Protein 4E5V (pdb70)

Secondary structure (DSSP, 8-state):
-PPEEEEEEES--SS-HHHHHHHHHHHHHHTTSEEEEEEEPPPTT---------TT-SEEEE---SSPPPHHHHHHHHHHHHTT-EEEE-GGGGGS-TT-HHHHHHHS----TT-SGGG--EEEEETTEEEEE--S--S-B--S-EEEEEEES-SSSTTTTTS-SEEEEEEE---B------EEEEEEEEE--GGGT--SSEEEEEEEE-STT-EEEE------SSSSS----BHHHHHHHHHHHHHHHHS---PPPPTT---SS---B-TTSS--/-PEEEEEEES--SS-HHHHHHHHHHHHHHTTSEEEEEEEPPPTT---------TT-SEEEE---SSPPPHHHHHHHHHHHHTT-EEEE-GGGGGS-TT-HHHHHHHS----TT--GGG--EEEEETTEEEEE--S--S-EE-S-EEEEEEESSTTSTTTTTS-SEEEEEEE--EE------EEEEEEEEE--GGGT--SSEEEEEEEE-STT-EEEE------SSSSS----BHHHHHHHHHHHHHHHHS---PPPPTT---SS---B-TTS---

Structure (mmCIF, N/CA/C/O backbone):
data_4E5V
#
_entry.id   4E5V
#
_cell.length_a   42.590
_cell.length_b   95.370
_cell.length_c   70.600
_cell.angle_alpha   90.000
_cell.angle_beta   102.140
_cell.angle_gamma   90.000
#
_symmetry.space_group_name_H-M   'P 1 21 1'
#
loop_
_entity.id
_entity.type
_entity.pdbx_description
1 polymer 'Putative thua-like protein'
2 non-polymer 'ZINC ION'
3 non-polymer 1,2-ETHANEDIOL
4 water water
#
loop_
_atom_site.group_PDB
_atom_site.id
_atom_site.type_symbol
_atom_site.label_atom_id
_atom_site.label_alt_id
_atom_site.label_comp_id
_atom_site.label_asym_id
_atom_site.label_entity_id
_atom_site.label_seq_id
_atom_site.pdbx_PDB_ins_code
_atom_site.Cartn_x
_atom_site.Cartn_y
_atom_site.Cartn_z
_atom_site.occupancy
_atom_site.B_iso_or_equiv
_atom_site.auth_seq_id
_atom_site.auth_comp_id
_atom_site.auth_asym_id
_atom_site.auth_atom_id
_atom_site.pdbx_PDB_model_num
ATOM 1 N N . ARG A 1 2 ? 13.330 20.236 89.895 1.00 43.70 25 ARG A N 1
ATOM 2 C CA . ARG A 1 2 ? 12.022 19.595 90.017 1.00 42.35 25 ARG A CA 1
ATOM 3 C C . ARG A 1 2 ? 12.096 18.093 89.697 1.00 43.02 25 ARG A C 1
ATOM 4 O O . ARG A 1 2 ? 12.993 17.652 88.970 1.00 43.60 25 ARG A O 1
ATOM 6 N N . LYS A 1 3 ? 11.146 17.315 90.247 1.00 34.93 26 LYS A N 1
ATOM 7 C CA . LYS A 1 3 ? 11.043 15.872 90.015 1.00 32.02 26 LYS A CA 1
ATOM 8 C C . LYS A 1 3 ? 10.535 15.609 88.589 1.00 29.81 26 LYS A C 1
ATOM 9 O O . LYS A 1 3 ? 9.686 16.367 88.110 1.00 27.51 26 LYS A O 1
ATOM 11 N N . PRO A 1 4 ? 11.041 14.576 87.872 1.00 23.80 27 PRO A N 1
ATOM 12 C CA . PRO A 1 4 ? 10.512 14.307 86.519 1.00 21.89 27 PRO A CA 1
ATOM 13 C C . PRO A 1 4 ? 9.023 13.961 86.535 1.00 21.51 27 PRO A C 1
ATOM 14 O O . PRO A 1 4 ? 8.513 13.465 87.539 1.00 22.98 27 PRO A O 1
ATOM 18 N N . ILE A 1 5 ? 8.336 14.220 85.424 1.00 13.83 28 ILE A N 1
ATOM 19 C CA . ILE A 1 5 ? 6.908 13.968 85.258 1.00 12.50 28 ILE A CA 1
ATOM 20 C C . ILE A 1 5 ? 6.688 12.471 85.084 1.00 15.26 28 ILE A C 1
ATOM 21 O O . ILE A 1 5 ? 7.221 11.883 84.139 1.00 13.02 28 ILE A O 1
ATOM 26 N N . LYS A 1 6 ? 5.911 11.858 86.003 1.00 12.82 29 LYS A N 1
ATOM 27 C CA . LYS A 1 6 ? 5.616 10.413 85.965 1.00 13.39 29 LYS A CA 1
ATOM 28 C C . LYS A 1 6 ? 4.658 10.142 84.797 1.00 15.17 29 LYS A C 1
ATOM 29 O O . LYS A 1 6 ? 3.543 10.669 84.774 1.00 13.74 29 LYS A O 1
ATOM 33 N N . THR A 1 7 ? 5.128 9.351 83.811 1.00 12.04 30 THR A N 1
ATOM 34 C CA . THR A 1 7 ? 4.426 9.120 82.555 1.00 10.67 30 THR A CA 1
ATOM 35 C C . THR A 1 7 ? 4.179 7.648 82.288 1.00 13.97 30 THR A C 1
ATOM 36 O O . THR A 1 7 ? 5.068 6.819 82.461 1.00 13.00 30 THR A O 1
ATOM 40 N N . LEU A 1 8 ? 2.970 7.351 81.830 1.00 11.71 31 LEU A N 1
ATOM 41 C CA . LEU A 1 8 ? 2.566 6.012 81.456 1.00 11.95 31 LEU A CA 1
ATOM 42 C C . LEU A 1 8 ? 2.395 5.975 79.954 1.00 14.63 31 LEU A C 1
ATOM 43 O O . LEU A 1 8 ? 1.625 6.769 79.389 1.00 13.08 31 LEU A O 1
ATOM 48 N N . LEU A 1 9 ? 3.108 5.072 79.298 1.00 10.28 32 LEU A N 1
ATOM 49 C CA . LEU A 1 9 ? 3.000 4.963 77.851 1.00 10.68 32 LEU A CA 1
ATOM 50 C C . LEU A 1 9 ? 2.343 3.627 77.513 1.00 13.21 32 LEU A C 1
ATOM 51 O O . LEU A 1 9 ? 2.909 2.577 77.803 1.00 12.58 32 LEU A O 1
ATOM 56 N N . ILE A 1 10 ? 1.142 3.686 76.928 1.00 9.86 33 ILE A N 1
ATOM 57 C CA . ILE A 1 10 ? 0.346 2.488 76.602 1.00 9.53 33 ILE A CA 1
ATOM 58 C C . ILE A 1 10 ? 0.609 2.046 75.153 1.00 11.74 33 ILE A C 1
ATOM 59 O O . ILE A 1 10 ? 0.380 2.816 74.208 1.00 11.71 33 ILE A O 1
ATOM 64 N N . THR A 1 11 ? 1.046 0.801 74.980 1.00 9.52 34 THR A N 1
ATOM 65 C CA . THR A 1 11 ? 1.336 0.292 73.643 1.00 9.74 34 THR A CA 1
ATOM 66 C C . THR A 1 11 ? 1.114 -1.234 73.582 1.00 12.32 34 THR A C 1
ATOM 67 O O . THR A 1 11 ? 0.515 -1.807 74.496 1.00 12.02 34 THR A O 1
ATOM 71 N N . GLY A 1 12 ? 1.588 -1.873 72.515 1.00 10.28 35 GLY A N 1
ATOM 72 C CA . GLY A 1 12 ? 1.516 -3.328 72.401 1.00 9.96 35 GLY A CA 1
ATOM 73 C C . GLY A 1 12 ? 0.735 -3.856 71.224 1.00 13.32 35 GLY A C 1
ATOM 74 O O . GLY A 1 12 ? 0.916 -5.008 70.825 1.00 11.66 35 GLY A O 1
ATOM 75 N N . GLN A 1 13 ? -0.171 -3.031 70.701 1.00 10.72 36 GLN A N 1
ATOM 76 C CA . GLN A 1 13 ? -0.934 -3.296 69.489 1.00 11.35 36 GLN A CA 1
ATOM 77 C C . GLN A 1 13 ? -0.951 -2.020 68.689 1.00 13.32 36 GLN A C 1
ATOM 78 O O . GLN A 1 13 ? -1.144 -0.926 69.249 1.00 10.27 36 GLN A O 1
ATOM 84 N N . ASN A 1 14 ? -0.750 -2.158 67.382 1.00 10.24 37 ASN A N 1
ATOM 85 C CA . ASN A 1 14 ? -0.769 -1.015 66.448 1.00 9.92 37 ASN A CA 1
ATOM 86 C C . ASN A 1 14 ? -0.598 -1.510 65.045 1.00 13.28 37 ASN A C 1
ATOM 87 O O . ASN A 1 14 ? 0.181 -2.440 64.826 1.00 13.03 37 ASN A O 1
ATOM 92 N N . ASN A 1 15 ? -1.264 -0.873 64.079 1.00 10.36 38 ASN A N 1
ATOM 93 C CA . ASN A 1 15 ? -1.018 -1.227 62.671 1.00 10.68 38 ASN A CA 1
ATOM 94 C C . ASN A 1 15 ? 0.358 -0.652 62.278 1.00 12.15 38 ASN A C 1
ATOM 95 O O . ASN A 1 15 ? 0.953 -1.107 61.311 1.00 11.81 38 ASN A O 1
ATOM 100 N N . HIS A 1 16 ? 0.856 0.353 63.040 1.00 10.09 39 HIS A N 1
ATOM 101 C CA . HIS A 1 16 ? 2.182 0.957 62.844 1.00 8.84 39 HIS A CA 1
ATOM 102 C C . HIS A 1 16 ? 3.273 0.157 63.589 1.00 13.80 39 HIS A C 1
ATOM 103 O O . HIS A 1 16 ? 2.959 -0.743 64.385 1.00 11.75 39 HIS A O 1
ATOM 110 N N . ASN A 1 17 ? 4.550 0.520 63.347 1.00 10.32 40 ASN A N 1
ATOM 111 C CA . ASN A 1 17 ? 5.701 -0.150 63.954 1.00 10.95 40 ASN A CA 1
ATOM 112 C C . ASN A 1 17 ? 5.892 0.345 65.396 1.00 13.69 40 ASN A C 1
ATOM 113 O O . ASN A 1 17 ? 6.803 1.134 65.679 1.00 12.59 40 ASN A O 1
ATOM 118 N N . TRP A 1 18 ? 4.992 -0.103 66.302 1.00 10.42 41 TRP A N 1
ATOM 119 C CA . TRP A 1 18 ? 5.000 0.355 67.699 1.00 10.04 41 TRP A CA 1
ATOM 120 C C . TRP A 1 18 ? 6.268 -0.129 68.430 1.00 11.91 41 TRP A C 1
ATOM 121 O O . TRP A 1 18 ? 6.683 0.497 69.407 1.00 11.63 41 TRP A O 1
ATOM 132 N N . GLN A 1 19 ? 6.906 -1.214 67.935 1.00 10.62 42 GLN A N 1
ATOM 133 C CA . GLN A 1 19 ? 8.142 -1.728 68.544 1.00 11.64 42 GLN A CA 1
ATOM 134 C C . GLN A 1 19 ? 9.240 -0.651 68.470 1.00 16.72 42 GLN A C 1
ATOM 135 O O . GLN A 1 19 ? 10.066 -0.540 69.378 1.00 16.19 42 GLN A O 1
ATOM 141 N N . VAL A 1 20 ? 9.208 0.166 67.399 1.00 11.32 43 VAL A N 1
ATOM 142 C CA . VAL A 1 20 ? 10.134 1.278 67.211 1.00 10.85 43 VAL A CA 1
ATOM 143 C C . VAL A 1 20 ? 9.580 2.519 67.926 1.00 12.94 43 VAL A C 1
ATOM 144 O O . VAL A 1 20 ? 10.298 3.144 68.692 1.00 11.63 43 VAL A O 1
ATOM 148 N N . SER A 1 21 ? 8.325 2.909 67.639 1.00 10.48 44 SER A N 1
ATOM 149 C CA . SER A 1 21 ? 7.821 4.160 68.202 1.00 10.13 44 SER A CA 1
ATOM 150 C C . SER A 1 21 ? 7.807 4.216 69.737 1.00 12.18 44 SER A C 1
ATOM 151 O O . SER A 1 21 ? 8.200 5.251 70.299 1.00 9.59 44 SER A O 1
ATOM 154 N N . HIS A 1 22 ? 7.416 3.124 70.426 1.00 10.22 45 HIS A N 1
ATOM 155 C CA . HIS A 1 22 ? 7.332 3.211 71.894 1.00 10.91 45 HIS A CA 1
ATOM 156 C C . HIS A 1 22 ? 8.726 3.467 72.518 1.00 12.67 45 HIS A C 1
ATOM 157 O O . HIS A 1 22 ? 8.828 4.285 73.423 1.00 11.42 45 HIS A O 1
ATOM 164 N N A VAL A 1 23 ? 9.782 2.854 71.966 0.50 8.87 46 VAL A N 1
ATOM 165 N N B VAL A 1 23 ? 9.785 2.853 71.987 0.50 11.87 46 VAL A N 1
ATOM 166 C CA A VAL A 1 23 ? 11.167 3.034 72.412 0.50 8.20 46 VAL A CA 1
ATOM 167 C CA B VAL A 1 23 ? 11.125 3.066 72.533 0.50 12.71 46 VAL A CA 1
ATOM 168 C C A VAL A 1 23 ? 11.602 4.491 72.187 0.50 13.47 46 VAL A C 1
ATOM 169 C C B VAL A 1 23 ? 11.648 4.485 72.187 0.50 15.50 46 VAL A C 1
ATOM 170 O O A VAL A 1 23 ? 12.164 5.131 73.090 0.50 11.39 46 VAL A O 1
ATOM 171 O O B VAL A 1 23 ? 12.282 5.115 73.042 0.50 13.60 46 VAL A O 1
ATOM 178 N N . VAL A 1 24 ? 11.333 5.005 70.976 1.00 10.76 47 VAL A N 1
ATOM 179 C CA . VAL A 1 24 ? 11.738 6.344 70.570 1.00 9.96 47 VAL A CA 1
ATOM 180 C C . VAL A 1 24 ? 10.993 7.396 71.415 1.00 12.53 47 VAL A C 1
ATOM 181 O O . VAL A 1 24 ? 11.622 8.351 71.882 1.00 11.47 47 VAL A O 1
ATOM 185 N N . LEU A 1 25 ? 9.680 7.209 71.624 1.00 9.73 48 LEU A N 1
ATOM 186 C CA . LEU A 1 25 ? 8.885 8.152 72.454 1.00 10.09 48 LEU A CA 1
ATOM 187 C C . LEU A 1 25 ? 9.490 8.235 73.862 1.00 14.76 48 LEU A C 1
ATOM 188 O O . LEU A 1 25 ? 9.721 9.342 74.353 1.00 13.19 48 LEU A O 1
ATOM 193 N N . LYS A 1 26 ? 9.826 7.072 74.474 1.00 11.15 49 LYS A N 1
ATOM 194 C CA . LYS A 1 26 ? 10.447 7.064 75.794 1.00 10.92 49 LYS A CA 1
ATOM 195 C C . LYS A 1 26 ? 11.795 7.813 75.758 1.00 13.73 49 LYS A C 1
ATOM 196 O O . LYS A 1 26 ? 12.025 8.666 76.608 1.00 13.61 49 LYS A O 1
ATOM 202 N N . GLN A 1 27 ? 12.636 7.553 74.746 1.00 9.26 50 GLN A N 1
ATOM 203 C CA . GLN A 1 27 ? 13.934 8.225 74.638 1.00 9.46 50 GLN A CA 1
ATOM 204 C C . GLN A 1 27 ? 13.786 9.724 74.467 1.00 12.68 50 GLN A C 1
ATOM 205 O O . GLN A 1 27 ? 14.500 10.470 75.142 1.00 12.05 50 GLN A O 1
ATOM 211 N N . ILE A 1 28 ? 12.855 10.186 73.609 1.00 10.12 51 ILE A N 1
ATOM 212 C CA . ILE A 1 28 ? 12.686 11.633 73.442 1.00 9.58 51 ILE A CA 1
ATOM 213 C C . ILE A 1 28 ? 12.342 12.280 74.783 1.00 11.71 51 ILE A C 1
ATOM 214 O O . ILE A 1 28 ? 12.969 13.270 75.190 1.00 11.62 51 ILE A O 1
ATOM 219 N N . LEU A 1 29 ? 11.330 11.720 75.464 1.00 9.77 52 LEU A N 1
ATOM 220 C CA . LEU A 1 29 ? 10.871 12.275 76.739 1.00 10.95 52 LEU A CA 1
ATOM 221 C C . LEU A 1 29 ? 11.956 12.198 77.820 1.00 13.57 52 LEU A C 1
ATOM 222 O O . LEU A 1 29 ? 12.274 13.211 78.431 1.00 12.75 52 LEU A O 1
ATOM 227 N N . GLU A 1 30 ? 12.546 11.021 78.024 1.00 11.45 53 GLU A N 1
ATOM 228 C CA . GLU A 1 30 ? 13.525 10.828 79.101 1.00 11.99 53 GLU A CA 1
ATOM 229 C C . GLU A 1 30 ? 14.847 11.551 78.869 1.00 16.62 53 GLU A C 1
ATOM 230 O O . GLU A 1 30 ? 15.444 12.026 79.840 1.00 16.50 53 GLU A O 1
ATOM 236 N N . ASN A 1 31 ? 15.312 11.654 77.594 1.00 14.70 54 ASN A N 1
ATOM 237 C CA . ASN A 1 31 ? 16.564 12.358 77.273 1.00 14.52 54 ASN A CA 1
ATOM 238 C C . ASN A 1 31 ? 16.515 13.846 77.635 1.00 18.41 54 ASN A C 1
ATOM 239 O O . ASN A 1 31 ? 17.569 14.454 77.809 1.00 18.28 54 ASN A O 1
ATOM 244 N N . SER A 1 32 ? 15.309 14.433 77.744 1.00 14.89 55 SER A N 1
ATOM 245 C CA . SER A 1 32 ? 15.152 15.837 78.150 1.00 13.93 55 SER A CA 1
ATOM 246 C C . SER A 1 32 ? 15.387 16.015 79.672 1.00 18.42 55 SER A C 1
ATOM 247 O O . SER A 1 32 ? 15.543 17.144 80.130 1.00 17.58 55 SER A O 1
ATOM 250 N N . GLY A 1 33 ? 15.356 14.901 80.427 1.00 16.46 56 GLY A N 1
ATOM 251 C CA . GLY A 1 33 ? 15.466 14.865 81.880 1.00 16.23 56 GLY A CA 1
ATOM 252 C C . GLY A 1 33 ? 14.198 15.324 82.594 1.00 20.03 56 GLY A C 1
ATOM 253 O O . GLY A 1 33 ? 14.177 15.389 83.828 1.00 20.23 56 GLY A O 1
ATOM 254 N N . ARG A 1 34 ? 13.102 15.574 81.835 1.00 14.80 57 ARG A N 1
ATOM 255 C CA . ARG A 1 34 ? 11.861 16.124 82.395 1.00 14.21 57 ARG A CA 1
ATOM 256 C C . ARG A 1 34 ? 10.769 15.079 82.642 1.00 16.78 57 ARG A C 1
ATOM 257 O O . ARG A 1 34 ? 9.750 15.404 83.271 1.00 16.04 57 ARG A O 1
ATOM 265 N N . PHE A 1 35 ? 10.962 13.837 82.157 1.00 13.55 58 PHE A N 1
ATOM 266 C CA . PHE A 1 35 ? 9.972 12.784 82.270 1.00 12.27 58 PHE A CA 1
ATOM 267 C C . PHE A 1 35 ? 10.575 11.453 82.713 1.00 15.61 58 PHE A C 1
ATOM 268 O O . PHE A 1 35 ? 11.705 11.122 82.326 1.00 14.89 58 PHE A O 1
ATOM 276 N N . ASP A 1 36 ? 9.793 10.673 83.475 1.00 12.39 59 ASP A N 1
ATOM 277 C CA . ASP A 1 36 ? 10.110 9.299 83.916 1.00 13.79 59 ASP A CA 1
ATOM 278 C C . ASP A 1 36 ? 9.018 8.419 83.278 1.00 17.82 59 ASP A C 1
ATOM 279 O O . ASP A 1 36 ? 7.861 8.480 83.695 1.00 19.28 59 ASP A O 1
ATOM 284 N N . VAL A 1 37 ? 9.379 7.622 82.270 1.00 12.12 60 VAL A N 1
ATOM 285 C CA . VAL A 1 37 ? 8.377 6.893 81.483 1.00 10.83 60 VAL A CA 1
ATOM 286 C C . VAL A 1 37 ? 8.331 5.412 81.823 1.00 15.03 60 VAL A C 1
ATOM 287 O O . VAL A 1 37 ? 9.357 4.722 81.810 1.00 15.03 60 VAL A O 1
ATOM 291 N N . ASP A 1 38 ? 7.104 4.924 82.070 1.00 12.11 61 ASP A N 1
ATOM 292 C CA . ASP A 1 38 ? 6.820 3.511 82.294 1.00 11.66 61 ASP A CA 1
ATOM 293 C C . ASP A 1 38 ? 6.030 2.971 81.132 1.00 15.09 61 ASP A C 1
ATOM 294 O O . ASP A 1 38 ? 4.994 3.541 80.783 1.00 12.98 61 ASP A O 1
ATOM 299 N N . PHE A 1 39 ? 6.497 1.869 80.534 1.00 11.43 62 PHE A N 1
ATOM 300 C CA . PHE A 1 39 ? 5.736 1.193 79.490 1.00 11.08 62 PHE A CA 1
ATOM 301 C C . PHE A 1 39 ? 4.734 0.243 80.060 1.00 14.96 62 PHE A C 1
ATOM 302 O O . PHE A 1 39 ? 5.049 -0.472 81.022 1.00 15.92 62 PHE A O 1
ATOM 310 N N . VAL A 1 40 ? 3.584 0.112 79.394 1.00 10.86 63 VAL A N 1
ATOM 311 C CA . VAL A 1 40 ? 2.646 -0.979 79.617 1.00 11.75 63 VAL A CA 1
ATOM 312 C C . VAL A 1 40 ? 2.377 -1.551 78.245 1.00 15.58 63 VAL A C 1
ATOM 313 O O . VAL A 1 40 ? 1.889 -0.837 77.352 1.00 15.19 63 VAL A O 1
ATOM 317 N N . ILE A 1 41 ? 2.774 -2.803 78.048 1.00 12.49 64 ILE A N 1
ATOM 318 C CA . ILE A 1 41 ? 2.677 -3.471 76.757 1.00 12.65 64 ILE A CA 1
ATOM 319 C C . ILE A 1 41 ? 1.563 -4.518 76.817 1.00 13.96 64 ILE A C 1
ATOM 320 O O . ILE A 1 41 ? 1.622 -5.473 77.592 1.00 12.95 64 ILE A O 1
ATOM 325 N N . SER A 1 42 ? 0.525 -4.305 76.007 1.00 10.82 65 SER A N 1
ATOM 326 C CA . SER A 1 42 ? -0.621 -5.197 75.969 1.00 10.23 65 SER A CA 1
ATOM 327 C C . SER A 1 42 ? -0.302 -6.565 75.413 1.00 15.47 65 SER A C 1
ATOM 328 O O . SER A 1 42 ? 0.668 -6.707 74.662 1.00 16.03 65 SER A O 1
ATOM 331 N N . PRO A 1 43 ? -1.184 -7.567 75.657 1.00 13.93 66 PRO A N 1
ATOM 332 C CA . PRO A 1 43 ? -1.097 -8.811 74.881 1.00 14.48 66 PRO A CA 1
ATOM 333 C C . PRO A 1 43 ? -1.239 -8.481 73.386 1.00 16.02 66 PRO A C 1
ATOM 334 O O . PRO A 1 43 ? -1.810 -7.430 73.003 1.00 12.93 66 PRO A O 1
ATOM 338 N N . GLU A 1 44 ? -0.756 -9.389 72.535 1.00 14.42 67 GLU A N 1
ATOM 339 C CA . GLU A 1 44 ? -0.821 -9.253 71.072 1.00 15.64 67 GLU A CA 1
ATOM 340 C C . GLU A 1 44 ? -2.275 -9.372 70.552 1.00 19.19 67 GLU A C 1
ATOM 341 O O . GLU A 1 44 ? -3.163 -9.834 71.289 1.00 16.27 67 GLU A O 1
ATOM 347 N N A GLN A 1 45 ? -2.505 -8.956 69.291 0.50 17.23 68 GLN A N 1
ATOM 348 N N B GLN A 1 45 ? -2.507 -8.956 69.287 0.50 16.82 68 GLN A N 1
ATOM 349 C CA A GLN A 1 45 ? -3.817 -8.983 68.640 0.50 17.25 68 GLN A CA 1
ATOM 350 C CA B GLN A 1 45 ? -3.828 -8.980 68.654 0.50 16.62 68 GLN A CA 1
ATOM 351 C C A GLN A 1 45 ? -4.418 -10.385 68.703 0.50 20.31 68 GLN A C 1
ATOM 352 C C B GLN A 1 45 ? -4.425 -10.380 68.689 0.50 20.08 68 GLN A C 1
ATOM 353 O O A GLN A 1 45 ? -3.735 -11.361 68.390 0.50 20.17 68 GLN A O 1
ATOM 354 O O B GLN A 1 45 ? -3.745 -11.350 68.352 0.50 20.03 68 GLN A O 1
ATOM 365 N N . GLY A 1 46 ? -5.674 -10.461 69.137 1.00 16.85 69 GLY A N 1
ATOM 366 C CA . GLY A 1 46 ? -6.423 -11.710 69.238 1.00 17.00 69 GLY A CA 1
ATOM 367 C C . GLY A 1 46 ? -6.232 -12.484 70.527 1.00 20.68 69 GLY A C 1
ATOM 368 O O . GLY A 1 46 ? -6.923 -13.474 70.744 1.00 21.23 69 GLY A O 1
ATOM 369 N N . LYS A 1 47 ? -5.320 -12.033 71.408 1.00 16.61 70 LYS A N 1
ATOM 370 C CA . LYS A 1 47 ? -5.085 -12.707 72.684 1.00 16.64 70 LYS A CA 1
ATOM 371 C C . LYS A 1 47 ? -6.055 -12.189 73.756 1.00 19.62 70 LYS A C 1
ATOM 372 O O . LYS A 1 47 ? -6.674 -11.134 73.584 1.00 19.56 70 LYS A O 1
ATOM 378 N N . ASP A 1 48 ? -6.178 -12.935 74.861 1.00 16.06 71 ASP A N 1
ATOM 379 C CA . ASP A 1 48 ? -7.020 -12.539 75.988 1.00 15.66 71 ASP A CA 1
ATOM 380 C C . ASP A 1 48 ? -6.521 -11.189 76.563 1.00 16.83 71 ASP A C 1
ATOM 381 O O . ASP A 1 48 ? -5.350 -11.055 76.919 1.00 17.43 71 ASP A O 1
ATOM 394 N N . SER A 1 50 ? -8.266 -9.563 79.105 1.00 15.33 73 SER A N 1
ATOM 395 C CA . SER A 1 50 ? -8.856 -9.376 80.445 1.00 16.56 73 SER A CA 1
ATOM 396 C C . SER A 1 50 ? -7.845 -8.997 81.556 1.00 19.94 73 SER A C 1
ATOM 397 O O . SER A 1 50 ? -8.249 -8.336 82.530 1.00 19.32 73 SER A O 1
ATOM 400 N N . GLY A 1 51 ? -6.584 -9.405 81.410 1.00 15.83 74 GLY A N 1
ATOM 401 C CA . GLY A 1 51 ? -5.546 -9.090 82.390 1.00 15.95 74 GLY A CA 1
ATOM 402 C C . GLY A 1 51 ? -4.835 -7.759 82.187 1.00 17.17 74 GLY A C 1
ATOM 403 O O . GLY A 1 51 ? -4.001 -7.370 83.009 1.00 15.73 74 GLY A O 1
ATOM 404 N N . PHE A 1 52 ? -5.158 -7.029 81.100 1.00 13.18 75 PHE A N 1
ATOM 405 C CA . PHE A 1 52 ? -4.499 -5.747 80.809 1.00 11.71 75 PHE A CA 1
ATOM 406 C C . PHE A 1 52 ? -5.196 -4.612 81.594 1.00 16.36 75 PHE A C 1
ATOM 407 O O . PHE A 1 52 ? -5.760 -3.672 81.010 1.00 13.76 75 PHE A O 1
ATOM 415 N N . VAL A 1 53 ? -5.156 -4.736 82.924 1.00 13.93 76 VAL A N 1
ATOM 416 C CA . VAL A 1 53 ? -5.821 -3.828 83.861 1.00 14.66 76 VAL A CA 1
ATOM 417 C C . VAL A 1 53 ? -4.796 -2.831 84.351 1.00 15.69 76 VAL A C 1
ATOM 418 O O . VAL A 1 53 ? -3.845 -3.206 85.029 1.00 14.44 76 VAL A O 1
ATOM 422 N N . LEU A 1 54 ? -4.970 -1.568 83.967 1.00 13.08 77 LEU A N 1
ATOM 423 C CA . LEU A 1 54 ? -4.000 -0.517 84.271 1.00 12.48 77 LEU A CA 1
ATOM 424 C C . LEU A 1 54 ? -4.376 0.303 85.485 1.00 17.01 77 LEU A C 1
ATOM 425 O O . LEU A 1 54 ? -5.553 0.456 85.780 1.00 15.16 77 LEU A O 1
ATOM 430 N N . ASP A 1 55 ? -3.351 0.837 86.174 1.00 14.71 78 ASP A N 1
ATOM 431 C CA . ASP A 1 55 ? -3.506 1.703 87.335 1.00 14.94 78 ASP A CA 1
ATOM 432 C C . ASP A 1 55 ? -2.955 3.067 86.944 1.00 17.23 78 ASP A C 1
ATOM 433 O O . ASP A 1 55 ? -1.757 3.191 86.697 1.00 15.67 78 ASP A O 1
ATOM 438 N N . PHE A 1 56 ? -3.842 4.072 86.819 1.00 12.63 79 PHE A N 1
ATOM 439 C CA . PHE A 1 56 ? -3.455 5.423 86.387 1.00 12.16 79 PHE A CA 1
ATOM 440 C C . PHE A 1 56 ? -3.060 6.339 87.562 1.00 14.49 79 PHE A C 1
ATOM 441 O O . PHE A 1 56 ? -2.457 7.393 87.332 1.00 14.48 79 PHE A O 1
ATOM 449 N N . SER A 1 57 ? -3.368 5.934 88.802 1.00 14.76 80 SER A N 1
ATOM 450 C CA . SER A 1 57 ? -3.136 6.738 90.025 1.00 15.57 80 SER A CA 1
ATOM 451 C C . SER A 1 57 ? -1.660 7.245 90.184 1.00 18.23 80 SER A C 1
ATOM 452 O O . SER A 1 57 ? -1.492 8.368 90.646 1.00 17.70 80 SER A O 1
ATOM 455 N N . PRO A 1 58 ? -0.577 6.515 89.810 1.00 17.18 81 PRO A N 1
ATOM 456 C CA . PRO A 1 58 ? 0.771 7.092 90.002 1.00 16.76 81 PRO A CA 1
ATOM 457 C C . PRO A 1 58 ? 1.180 8.156 88.972 1.00 18.79 81 PRO A C 1
ATOM 458 O O . PRO A 1 58 ? 2.218 8.790 89.146 1.00 17.44 81 PRO A O 1
ATOM 462 N N . TYR A 1 59 ? 0.381 8.368 87.923 1.00 14.75 82 TYR A N 1
ATOM 463 C CA . TYR A 1 59 ? 0.811 9.171 86.780 1.00 13.86 82 TYR A CA 1
ATOM 464 C C . TYR A 1 59 ? 0.194 10.551 86.616 1.00 14.87 82 TYR A C 1
ATOM 465 O O . TYR A 1 59 ? -0.969 10.763 86.945 1.00 15.41 82 TYR A O 1
ATOM 474 N N . GLN A 1 60 ? 1.008 11.469 86.061 1.00 12.87 83 GLN A N 1
ATOM 475 C CA A GLN A 1 60 ? 0.606 12.843 85.753 0.50 12.58 83 GLN A CA 1
ATOM 476 C CA B GLN A 1 60 ? 0.627 12.851 85.750 0.50 12.42 83 GLN A CA 1
ATOM 477 C C . GLN A 1 60 ? 0.365 12.958 84.240 1.00 14.99 83 GLN A C 1
ATOM 478 O O . GLN A 1 60 ? -0.250 13.917 83.771 1.00 12.76 83 GLN A O 1
ATOM 489 N N . LEU A 1 61 ? 0.879 11.976 83.460 1.00 11.97 84 LEU A N 1
ATOM 490 C CA . LEU A 1 61 ? 0.742 11.976 82.009 1.00 12.16 84 LEU A CA 1
ATOM 491 C C . LEU A 1 61 ? 0.571 10.582 81.462 1.00 14.35 84 LEU A C 1
ATOM 492 O O . LEU A 1 61 ? 1.228 9.643 81.924 1.00 12.15 84 LEU A O 1
ATOM 497 N N . VAL A 1 62 ? -0.316 10.460 80.456 1.00 11.22 85 VAL A N 1
ATOM 498 C CA . VAL A 1 62 ? -0.547 9.210 79.727 1.00 11.05 85 VAL A CA 1
ATOM 499 C C . VAL A 1 62 ? -0.246 9.469 78.248 1.00 13.46 85 VAL A C 1
ATOM 500 O O . VAL A 1 62 ? -0.789 10.409 77.673 1.00 13.63 85 VAL A O 1
ATOM 504 N N . VAL A 1 63 ? 0.598 8.651 77.649 1.00 10.27 86 VAL A N 1
ATOM 505 C CA . VAL A 1 63 ? 0.951 8.783 76.228 1.00 10.51 86 VAL A CA 1
ATOM 506 C C . VAL A 1 63 ? 0.376 7.561 75.507 1.00 14.11 86 VAL A C 1
ATOM 507 O O . VAL A 1 63 ? 0.690 6.435 75.890 1.00 14.43 86 VAL A O 1
ATOM 511 N N . LEU A 1 64 ? -0.490 7.782 74.518 1.00 9.46 87 LEU A N 1
ATOM 512 C CA . LEU A 1 64 ? -1.100 6.664 73.779 1.00 9.18 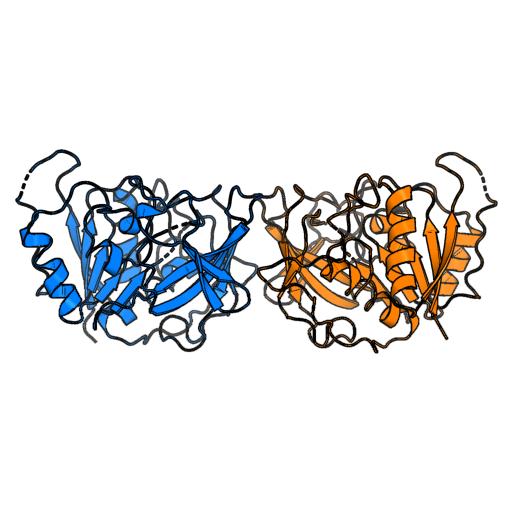87 LEU A CA 1
ATOM 513 C C . LEU A 1 64 ? -0.358 6.360 72.476 1.00 11.25 87 LEU A C 1
ATOM 514 O O . LEU A 1 64 ? -0.226 7.230 71.600 1.00 9.94 87 LEU A O 1
ATOM 519 N N . ASP A 1 65 ? 0.109 5.125 72.341 1.00 8.53 88 ASP A N 1
ATOM 520 C CA . ASP A 1 65 ? 0.780 4.621 71.131 1.00 8.97 88 ASP A CA 1
ATOM 521 C C . ASP A 1 65 ? 0.173 3.256 70.837 1.00 12.71 88 ASP A C 1
ATOM 522 O O . ASP A 1 65 ? 0.857 2.215 70.820 1.00 12.98 88 ASP A O 1
ATOM 527 N N . TYR A 1 66 ? -1.146 3.258 70.674 1.00 10.30 89 TYR A N 1
ATOM 528 C CA . TYR A 1 66 ? -1.914 2.030 70.592 1.00 9.00 89 TYR A CA 1
ATOM 529 C C . TYR A 1 66 ? -3.100 2.152 69.687 1.00 12.53 89 TYR A C 1
ATOM 530 O O . TYR A 1 66 ? -3.844 3.125 69.772 1.00 12.11 89 TYR A O 1
ATOM 539 N N . ASN A 1 67 ? -3.369 1.072 68.946 1.00 10.59 90 ASN A N 1
ATOM 540 C CA . ASN A 1 67 ? -4.647 0.854 68.261 1.00 11.08 90 ASN A CA 1
ATOM 541 C C . ASN A 1 67 ? -4.814 -0.664 68.077 1.00 13.61 90 ASN A C 1
ATOM 542 O O . ASN A 1 67 ? -3.817 -1.412 68.033 1.00 11.17 90 ASN A O 1
ATOM 547 N N . GLY A 1 68 ? -6.053 -1.115 68.032 1.00 11.77 91 GLY A N 1
ATOM 548 C CA . GLY A 1 68 ? -6.357 -2.532 67.888 1.00 12.17 91 GLY A CA 1
ATOM 549 C C . GLY A 1 68 ? -7.420 -2.981 68.861 1.00 15.48 91 GLY A C 1
ATOM 550 O O . GLY A 1 68 ? -8.445 -2.306 69.021 1.00 14.80 91 GLY A O 1
ATOM 551 N N . ASP A 1 69 ? -7.195 -4.134 69.523 1.00 12.73 92 ASP A N 1
ATOM 552 C CA . ASP A 1 69 ? -8.183 -4.711 70.429 1.00 11.99 92 ASP A CA 1
ATOM 553 C C . ASP A 1 69 ? -8.534 -3.775 71.567 1.00 15.34 92 ASP A C 1
ATOM 554 O O . ASP A 1 69 ? -7.651 -3.119 72.139 1.00 14.08 92 ASP A O 1
ATOM 559 N N . SER A 1 70 ? -9.811 -3.760 71.931 1.00 14.27 93 SER A N 1
ATOM 560 C CA . SER A 1 70 ? -10.264 -2.952 73.053 1.00 13.80 93 SER A CA 1
ATOM 561 C C . SER A 1 70 ? -9.549 -3.374 74.337 1.00 17.47 93 SER A C 1
ATOM 562 O O . SER A 1 70 ? -9.343 -4.576 74.566 1.00 15.73 93 SER A O 1
ATOM 565 N N . TRP A 1 71 ? -9.209 -2.394 75.179 1.00 13.84 94 TRP A N 1
ATOM 566 C CA . TRP A 1 71 ? -8.702 -2.669 76.515 1.00 14.08 94 TRP A CA 1
ATOM 567 C C . TRP A 1 71 ? -9.879 -3.253 77.318 1.00 16.99 94 TRP A C 1
ATOM 568 O O . TRP A 1 71 ? -11.039 -3.022 76.944 1.00 16.81 94 TRP A O 1
ATOM 579 N N . PRO A 1 72 ? -9.633 -3.979 78.425 1.00 13.50 95 PRO A N 1
ATOM 580 C CA . PRO A 1 72 ? -10.753 -4.506 79.215 1.00 15.29 95 PRO A CA 1
ATOM 581 C C . PRO A 1 72 ? -11.538 -3.376 79.852 1.00 19.67 95 PRO A C 1
ATOM 582 O O . PRO A 1 72 ? -10.999 -2.268 80.024 1.00 17.74 95 PRO A O 1
ATOM 586 N N . GLU A 1 73 ? -12.808 -3.652 80.177 1.00 18.43 96 GLU A N 1
ATOM 587 C CA . GLU A 1 73 ? -13.748 -2.662 80.726 1.00 18.55 96 GLU A CA 1
ATOM 588 C C . GLU A 1 73 ? -13.170 -1.886 81.925 1.00 19.18 96 GLU A C 1
ATOM 589 O O . GLU A 1 73 ? -13.339 -0.675 81.970 1.00 17.91 96 GLU A O 1
ATOM 595 N N . GLU A 1 74 ? -12.459 -2.557 82.843 1.00 15.71 97 GLU A N 1
ATOM 596 C CA . GLU A 1 74 ? -11.892 -1.882 84.019 1.00 14.59 97 GLU A CA 1
ATOM 597 C C . GLU A 1 74 ? -10.844 -0.841 83.609 1.00 16.50 97 GLU A C 1
ATOM 598 O O . GLU A 1 74 ? -10.812 0.255 84.183 1.00 15.66 97 GLU A O 1
ATOM 604 N N . THR A 1 75 ? -10.023 -1.149 82.600 1.00 13.04 98 THR A N 1
ATOM 605 C CA . THR A 1 75 ? -9.038 -0.174 82.118 1.00 12.52 98 THR A CA 1
ATOM 606 C C . THR A 1 75 ? -9.765 1.000 81.460 1.00 14.32 98 THR A C 1
ATOM 607 O O . THR A 1 75 ? -9.364 2.144 81.669 1.00 13.06 98 THR A O 1
ATOM 611 N N . ASN A 1 76 ? -10.821 0.713 80.686 1.00 12.70 99 ASN A N 1
ATOM 612 C CA . ASN A 1 76 ? -11.587 1.773 79.994 1.00 11.64 99 ASN A CA 1
ATOM 613 C C . ASN A 1 76 ? -12.196 2.723 81.032 1.00 16.14 99 ASN A C 1
ATOM 614 O O . ASN A 1 76 ? -12.048 3.931 80.890 1.00 15.72 99 ASN A O 1
ATOM 619 N N . ARG A 1 77 ? -12.819 2.165 82.093 1.00 14.26 100 ARG A N 1
ATOM 620 C CA A ARG A 1 77 ? -13.420 2.935 83.186 0.40 14.30 100 ARG A CA 1
ATOM 621 C CA B ARG A 1 77 ? -13.424 2.944 83.177 0.60 14.85 100 ARG A CA 1
ATOM 622 C C . ARG A 1 77 ? -12.347 3.779 83.890 1.00 17.38 100 ARG A C 1
ATOM 623 O O . ARG A 1 77 ? -12.546 4.968 84.113 1.00 16.35 100 ARG A O 1
ATOM 638 N N . ARG A 1 78 ? -11.195 3.160 84.225 1.00 15.05 101 ARG A N 1
ATOM 639 C CA . ARG A 1 78 ? -10.126 3.886 84.922 1.00 13.55 101 ARG A CA 1
ATOM 640 C C . ARG A 1 78 ? -9.515 4.969 84.049 1.00 14.57 101 ARG A C 1
ATOM 641 O O . ARG A 1 78 ? -9.153 6.031 84.568 1.00 15.37 101 ARG A O 1
ATOM 649 N N . PHE A 1 79 ? -9.394 4.722 82.736 1.00 10.72 102 PHE A N 1
ATOM 650 C CA . PHE A 1 79 ? -8.843 5.746 81.832 1.00 10.89 102 PHE A CA 1
ATOM 651 C C . PHE A 1 79 ? -9.765 6.976 81.810 1.00 15.53 102 PHE A C 1
ATOM 652 O O . PHE A 1 79 ? -9.299 8.113 81.955 1.00 13.29 102 PHE A O 1
ATOM 660 N N . LEU A 1 80 ? -11.085 6.734 81.683 1.00 17.39 103 LEU A N 1
ATOM 661 C CA . LEU A 1 80 ? -12.070 7.829 81.667 1.00 17.82 103 LEU A CA 1
ATOM 662 C C . LEU A 1 80 ? -12.050 8.616 82.980 1.00 18.85 103 LEU A C 1
ATOM 663 O O . LEU A 1 80 ? -12.094 9.844 82.939 1.00 17.80 103 LEU A O 1
ATOM 668 N N . GLU A 1 81 ? -11.931 7.919 84.127 1.00 17.00 104 GLU A N 1
ATOM 669 C CA . GLU A 1 81 ? -11.835 8.542 85.462 1.00 17.26 104 GLU A CA 1
ATOM 670 C C . GLU A 1 81 ? -10.565 9.427 85.534 1.00 16.87 104 GLU A C 1
ATOM 671 O O . GLU A 1 81 ? -10.621 10.568 85.993 1.00 16.55 104 GLU A O 1
ATOM 677 N N . TYR A 1 82 ? -9.447 8.905 85.047 1.00 13.97 105 TYR A N 1
ATOM 678 C CA . TYR A 1 82 ? -8.176 9.647 85.003 1.00 13.24 105 TYR A CA 1
ATOM 679 C C . TYR A 1 82 ? -8.332 10.943 84.179 1.00 16.12 105 TYR A C 1
ATOM 680 O O . TYR A 1 82 ? -7.930 12.014 84.638 1.00 15.65 105 TYR A O 1
ATOM 689 N N . VAL A 1 83 ? -8.935 10.838 82.986 1.00 14.59 106 VAL A N 1
ATOM 690 C CA . VAL A 1 83 ? -9.108 11.987 82.068 1.00 14.92 106 VAL A CA 1
ATOM 691 C C . VAL A 1 83 ? -10.062 13.025 82.674 1.00 20.57 106 VAL A C 1
ATOM 692 O O . VAL A 1 83 ? -9.718 14.210 82.761 1.00 18.75 106 VAL A O 1
ATOM 696 N N . GLN A 1 84 ? -11.226 12.566 83.151 1.00 19.56 107 GLN A N 1
ATOM 697 C CA . GLN A 1 84 ? -12.261 13.424 83.734 1.00 20.75 107 GLN A CA 1
ATOM 698 C C . GLN A 1 84 ? -11.780 14.133 85.020 1.00 24.40 107 GLN A C 1
ATOM 699 O O . GLN A 1 84 ? -12.252 15.229 85.305 1.00 24.58 107 GLN A O 1
ATOM 705 N N . ASN A 1 85 ? -10.793 13.561 85.735 1.00 21.24 108 ASN A N 1
ATOM 706 C CA . ASN A 1 85 ? -10.218 14.191 86.925 1.00 22.66 108 ASN A CA 1
ATOM 707 C C . ASN A 1 85 ? -9.047 15.155 86.563 1.00 26.55 108 ASN A C 1
ATOM 708 O O . ASN A 1 85 ? -8.157 15.368 87.386 1.00 26.99 108 ASN A O 1
ATOM 713 N N . GLY A 1 86 ? -9.058 15.715 85.348 1.00 21.98 109 GLY A N 1
ATOM 714 C CA . GLY A 1 86 ? -8.037 16.665 84.899 1.00 20.86 109 GLY A CA 1
ATOM 715 C C . GLY A 1 86 ? -6.730 16.035 84.465 1.00 22.91 109 GLY A C 1
ATOM 716 O O . GLY A 1 86 ? -5.675 16.671 84.543 1.00 21.38 109 GLY A O 1
ATOM 717 N N . GLY A 1 87 ? -6.800 14.792 83.997 1.00 19.79 110 GLY A N 1
ATOM 718 C CA . GLY A 1 87 ? -5.615 14.058 83.557 1.00 18.10 110 GLY A CA 1
ATOM 719 C C . GLY A 1 87 ? -5.000 14.612 82.292 1.00 21.12 110 GLY A C 1
ATOM 720 O O . GLY A 1 87 ? -5.683 15.261 81.489 1.00 21.22 110 GLY A O 1
ATOM 721 N N . GLY A 1 88 ? -3.693 14.420 82.161 1.00 16.36 111 GLY A N 1
ATOM 722 C CA . GLY A 1 88 ? -2.958 14.835 80.973 1.00 15.44 111 GLY A CA 1
ATOM 723 C C . GLY A 1 88 ? -2.809 13.668 80.018 1.00 16.05 111 GLY A C 1
ATOM 724 O O . GLY A 1 88 ? -2.462 12.555 80.430 1.00 12.17 111 GLY A O 1
ATOM 725 N N . VAL A 1 89 ? -3.120 13.904 78.741 1.00 12.36 112 VAL A N 1
ATOM 726 C CA . VAL A 1 89 ? -3.030 12.866 77.705 1.00 11.68 112 VAL A CA 1
ATOM 727 C C . VAL A 1 89 ? -2.308 13.396 76.466 1.00 14.05 112 VAL A C 1
ATOM 728 O O . VAL A 1 89 ? -2.569 14.520 76.015 1.00 14.42 112 VAL A O 1
ATOM 732 N N . VAL A 1 90 ? -1.438 12.558 75.894 1.00 9.68 113 VAL A N 1
ATOM 733 C CA . VAL A 1 90 ? -0.821 12.798 74.594 1.00 8.38 113 VAL A CA 1
ATOM 734 C C . VAL A 1 90 ? -1.363 11.729 73.643 1.00 12.59 113 VAL A C 1
ATOM 735 O O . VAL A 1 90 ? -1.182 10.539 73.906 1.00 12.30 113 VAL A O 1
ATOM 739 N N . ILE A 1 91 ? -2.034 12.158 72.545 1.00 9.06 114 ILE A N 1
ATOM 740 C CA A ILE A 1 91 ? -2.544 11.284 71.481 0.50 8.51 114 ILE A CA 1
ATOM 741 C CA B ILE A 1 91 ? -2.508 11.225 71.511 0.50 7.89 114 ILE A CA 1
ATOM 742 C C . ILE A 1 91 ? -1.497 11.334 70.370 1.00 11.73 114 ILE A C 1
ATOM 743 O O . ILE A 1 91 ? -1.275 12.423 69.831 1.00 11.52 114 ILE A O 1
ATOM 752 N N . TYR A 1 92 ? -0.865 10.217 70.040 1.00 8.58 115 TYR A N 1
ATOM 753 C CA . TYR A 1 92 ? 0.197 10.206 69.044 1.00 8.04 115 TYR A CA 1
ATOM 754 C C . TYR A 1 92 ? -0.171 9.407 67.787 1.00 12.98 115 TYR A C 1
ATOM 755 O O . TYR A 1 92 ? -0.465 8.208 67.860 1.00 12.38 115 TYR A O 1
ATOM 764 N N . HIS A 1 93 ? -0.143 10.117 66.641 1.00 10.52 116 HIS A N 1
ATOM 765 C CA . HIS A 1 93 ? -0.342 9.631 65.284 1.00 10.51 116 HIS A CA 1
ATOM 766 C C . HIS A 1 93 ? -1.554 8.658 65.212 1.00 12.59 116 HIS A C 1
ATOM 767 O O . HIS A 1 93 ? -2.647 9.082 65.572 1.00 13.29 116 HIS A O 1
ATOM 774 N N . ALA A 1 94 ? -1.366 7.382 64.841 1.00 9.79 117 ALA A N 1
ATOM 775 C CA . ALA A 1 94 ? -2.497 6.461 64.636 1.00 9.32 117 ALA A CA 1
ATOM 776 C C . ALA A 1 94 ? -3.180 5.971 65.931 1.00 14.09 117 ALA A C 1
ATOM 777 O O . ALA A 1 94 ? -4.137 5.202 65.842 1.00 14.18 117 ALA A O 1
ATOM 779 N N . ALA A 1 95 ? -2.800 6.500 67.116 1.00 10.67 118 ALA A N 1
ATOM 780 C CA . ALA A 1 95 ? -3.570 6.229 68.342 1.00 10.37 118 ALA A CA 1
ATOM 781 C C . ALA A 1 95 ? -4.984 6.814 68.150 1.00 11.66 118 ALA A C 1
ATOM 782 O O . ALA A 1 95 ? -5.946 6.311 68.728 1.00 9.32 118 ALA A O 1
ATOM 784 N N . ASP A 1 96 ? -5.117 7.864 67.301 1.00 8.87 119 ASP A N 1
ATOM 785 C CA . ASP A 1 96 ? -6.428 8.482 67.029 1.00 9.87 119 ASP A CA 1
ATOM 786 C C . ASP A 1 96 ? -7.305 7.604 66.109 1.00 12.32 119 ASP A C 1
ATOM 787 O O . ASP A 1 96 ? -8.469 7.944 65.880 1.00 9.88 119 ASP A O 1
ATOM 792 N N . ASN A 1 97 ? -6.745 6.510 65.570 1.00 8.01 120 ASN A N 1
ATOM 793 C CA . ASN A 1 97 ? -7.528 5.534 64.786 1.00 9.23 120 ASN A CA 1
ATOM 794 C C . ASN A 1 97 ? -8.282 4.571 65.704 1.00 12.85 120 ASN A C 1
ATOM 795 O O . ASN A 1 97 ? -9.203 3.889 65.251 1.00 12.36 120 ASN A O 1
ATOM 800 N N . ALA A 1 98 ? -7.793 4.396 66.940 1.00 13.81 121 ALA A N 1
ATOM 801 C CA . ALA A 1 98 ? -8.310 3.384 67.872 1.00 13.53 121 ALA A CA 1
ATOM 802 C C . ALA A 1 98 ? -9.764 3.563 68.262 1.00 13.56 121 ALA A C 1
ATOM 803 O O . ALA A 1 98 ? -10.307 4.659 68.248 1.00 13.06 121 ALA A O 1
ATOM 805 N N . PHE A 1 99 ? -10.371 2.436 68.619 1.00 10.36 122 PHE A N 1
ATOM 806 C CA . PHE A 1 99 ? -11.646 2.296 69.303 1.00 9.03 122 PHE A CA 1
ATOM 807 C C . PHE A 1 99 ? -12.746 3.148 68.654 1.00 14.51 122 PHE A C 1
ATOM 808 O O . PHE A 1 99 ? -13.383 3.984 69.311 1.00 13.99 122 PHE A O 1
ATOM 816 N N . SER A 1 100 ? -12.952 2.927 67.358 1.00 12.67 123 SER A N 1
ATOM 817 C CA . SER A 1 100 ? -13.965 3.657 66.579 1.00 12.18 123 SER A CA 1
ATOM 818 C C . SER A 1 100 ? -15.385 3.518 67.187 1.00 15.66 123 SER A C 1
ATOM 819 O O . SER A 1 100 ? -16.206 4.417 67.000 1.00 14.58 123 SER A O 1
ATOM 822 N N . LYS A 1 101 ? -15.668 2.416 67.916 1.00 12.94 124 LYS A N 1
ATOM 823 C CA . LYS A 1 101 ? -17.012 2.208 68.483 1.00 14.43 124 LYS A CA 1
ATOM 824 C C . LYS A 1 101 ? -17.136 2.662 69.951 1.00 19.92 124 LYS A C 1
ATOM 825 O O . LYS A 1 101 ? -18.156 2.380 70.601 1.00 18.39 124 LYS A O 1
ATOM 828 N N . TRP A 1 102 ? -16.117 3.367 70.473 1.00 16.91 125 TRP A N 1
ATOM 829 C CA . TRP A 1 102 ? -16.116 3.904 71.844 1.00 15.87 125 TRP A CA 1
ATOM 830 C C . TRP A 1 102 ? -16.352 5.413 71.781 1.00 17.11 125 TRP A C 1
ATOM 831 O O . TRP A 1 102 ? -15.399 6.164 71.547 1.00 15.54 125 TRP A O 1
ATOM 842 N N . PRO A 1 103 ? -17.621 5.885 71.960 1.00 15.92 126 PRO A N 1
ATOM 843 C CA . PRO A 1 103 ? -17.900 7.326 71.820 1.00 15.52 126 PRO A CA 1
ATOM 844 C C . PRO A 1 103 ? -17.008 8.234 72.670 1.00 17.00 126 PRO A C 1
ATOM 845 O O . PRO A 1 103 ? -16.520 9.240 72.133 1.00 14.73 126 PRO A O 1
ATOM 849 N N A GLU A 1 104 ? -16.779 7.873 73.949 0.50 13.26 127 GLU A N 1
ATOM 850 N N B GLU A 1 104 ? -16.776 7.901 73.969 0.50 13.16 127 GLU A N 1
ATOM 851 C CA A GLU A 1 104 ? -15.970 8.668 74.879 0.50 13.46 127 GLU A CA 1
ATOM 852 C CA B GLU A 1 104 ? -15.950 8.773 74.827 0.50 13.22 127 GLU A CA 1
ATOM 853 C C A GLU A 1 104 ? -14.539 8.850 74.352 0.50 16.56 127 GLU A C 1
ATOM 854 C C B GLU A 1 104 ? -14.519 8.888 74.299 0.50 16.05 127 GLU A C 1
ATOM 855 O O A GLU A 1 104 ? -13.985 9.944 74.445 0.50 15.18 127 GLU A O 1
ATOM 856 O O B GLU A 1 104 ? -13.935 9.970 74.358 0.50 14.29 127 GLU A O 1
ATOM 867 N N . PHE A 1 105 ? -13.958 7.783 73.778 1.00 12.95 128 PHE A N 1
ATOM 868 C CA . PHE A 1 105 ? -12.610 7.821 73.224 1.00 12.67 128 PHE A CA 1
ATOM 869 C C . PHE A 1 105 ? -12.539 8.787 72.033 1.00 15.26 128 PHE A C 1
ATOM 870 O O . PHE A 1 105 ? -11.577 9.558 71.920 1.00 14.17 128 PHE A O 1
ATOM 878 N N . ASN A 1 106 ? -13.558 8.757 71.163 1.00 12.00 129 ASN A N 1
ATOM 879 C CA . ASN A 1 106 ? -13.575 9.623 69.986 1.00 11.73 129 ASN A CA 1
ATOM 880 C C . ASN A 1 106 ? -13.743 11.098 70.387 1.00 12.58 129 ASN A C 1
ATOM 881 O O . ASN A 1 106 ? -13.221 11.963 69.695 1.00 11.53 129 ASN A O 1
ATOM 886 N N . ARG A 1 107 ? -14.396 11.366 71.541 1.00 9.03 130 ARG A N 1
ATOM 887 C CA . ARG A 1 107 ? -14.506 12.735 72.087 1.00 9.15 130 ARG A CA 1
ATOM 888 C C . ARG A 1 107 ? -13.160 13.169 72.684 1.00 12.48 130 ARG A C 1
ATOM 889 O O . ARG A 1 107 ? -12.796 14.329 72.564 1.00 14.53 130 ARG A O 1
ATOM 897 N N . ILE A 1 108 ? -12.409 12.236 73.294 1.00 10.08 131 ILE A N 1
ATOM 898 C CA . ILE A 1 108 ? -11.082 12.550 73.839 1.00 9.73 131 ILE A CA 1
ATOM 899 C C . ILE A 1 108 ? -10.115 12.908 72.691 1.00 12.93 131 ILE A C 1
ATOM 900 O O . ILE A 1 108 ? -9.284 13.794 72.870 1.00 12.38 131 ILE A O 1
ATOM 905 N N . CYS A 1 109 ? -10.243 12.257 71.502 1.00 11.65 132 CYS A N 1
ATOM 906 C CA . CYS A 1 109 ? -9.357 12.566 70.358 1.00 11.58 132 CYS A CA 1
ATOM 907 C C . CYS A 1 109 ? -9.833 13.765 69.524 1.00 14.20 132 CYS A C 1
ATOM 908 O O . CYS A 1 109 ? -9.008 14.371 68.825 1.00 13.34 132 CYS A O 1
ATOM 911 N N . ALA A 1 110 ? -11.167 14.009 69.499 1.00 13.07 133 ALA A N 1
ATOM 912 C CA . ALA A 1 110 ? -11.900 15.018 68.695 1.00 12.38 133 ALA A CA 1
ATOM 913 C C . ALA A 1 110 ? -11.966 14.599 67.213 1.00 13.27 133 ALA A C 1
ATOM 914 O O . ALA A 1 110 ? -13.013 14.732 66.582 1.00 14.12 133 ALA A O 1
ATOM 916 N N . LEU A 1 111 ? -10.844 14.159 66.654 1.00 9.81 134 LEU A N 1
ATOM 917 C CA . LEU A 1 111 ? -10.741 13.696 65.276 1.00 10.04 134 LEU A CA 1
ATOM 918 C C . LEU A 1 111 ? -10.003 12.390 65.219 1.00 13.22 134 LEU A C 1
ATOM 919 O O . LEU A 1 111 ? -9.015 12.192 65.929 1.00 11.65 134 LEU A O 1
ATOM 924 N N . GLY A 1 112 ? -10.475 11.524 64.339 1.00 11.47 135 GLY A N 1
ATOM 925 C CA . GLY A 1 112 ? -9.851 10.230 64.096 1.00 11.02 135 GLY A CA 1
ATOM 926 C C . GLY A 1 112 ? -9.971 9.824 62.643 1.00 12.96 135 GLY A C 1
ATOM 927 O O . GLY A 1 112 ? -10.452 10.587 61.789 1.00 11.75 135 GLY A O 1
ATOM 928 N N . GLY A 1 113 ? -9.480 8.649 62.343 1.00 10.23 136 GLY A N 1
ATOM 929 C CA . GLY A 1 113 ? -9.525 8.182 60.970 1.00 11.03 136 GLY A CA 1
ATOM 930 C C . GLY A 1 113 ? -9.376 6.685 60.891 1.00 13.59 136 GLY A C 1
ATOM 931 O O . GLY A 1 113 ? -8.912 6.045 61.839 1.00 12.35 136 GLY A O 1
ATOM 932 N N . TRP A 1 114 ? -9.759 6.132 59.742 1.00 11.14 137 TRP A N 1
ATOM 933 C CA . TRP A 1 114 ? -9.660 4.689 59.448 1.00 11.84 137 TRP A CA 1
ATOM 934 C C . TRP A 1 114 ? -10.573 3.896 60.421 1.00 16.19 137 TRP A C 1
ATOM 935 O O . TRP A 1 114 ? -11.479 4.494 61.013 1.00 13.50 137 TRP A O 1
ATOM 946 N N . GLU A 1 115 ? -10.394 2.564 60.522 1.00 15.93 138 GLU A N 1
ATOM 947 C CA . GLU A 1 115 ? -11.332 1.684 61.262 1.00 18.48 138 GLU A CA 1
ATOM 948 C C . GLU A 1 115 ? -12.801 1.896 60.805 1.00 24.60 138 GLU A C 1
ATOM 949 O O . GLU A 1 115 ? -13.718 1.926 61.634 1.00 25.33 138 GLU A O 1
ATOM 955 N N . GLY A 1 116 ? -12.988 2.082 59.504 1.00 20.89 139 GLY A N 1
ATOM 956 C CA . GLY A 1 116 ? -14.299 2.285 58.891 1.00 20.93 139 GLY A CA 1
ATOM 957 C C . GLY A 1 116 ? -14.986 3.613 59.162 1.00 21.20 139 GLY A C 1
ATOM 958 O O . GLY A 1 116 ? -16.168 3.742 58.853 1.00 21.09 139 GLY A O 1
ATOM 959 N N . ARG A 1 117 ? -14.269 4.625 59.691 1.00 13.57 140 ARG A N 1
ATOM 960 C CA . ARG A 1 117 ? -14.879 5.931 59.928 1.00 12.58 140 ARG A CA 1
ATOM 961 C C . ARG A 1 117 ? -15.300 6.599 58.597 1.00 20.56 140 ARG A C 1
ATOM 962 O O . ARG A 1 117 ? -14.639 6.421 57.571 1.00 20.35 140 ARG A O 1
ATOM 970 N N . ASN A 1 118 ? -16.388 7.365 58.631 1.00 17.28 141 ASN A N 1
ATOM 971 C CA . ASN A 1 118 ? -16.941 8.123 57.488 1.00 17.43 141 ASN A CA 1
ATOM 972 C C . ASN A 1 118 ? -17.836 9.229 58.053 1.00 19.36 141 ASN A C 1
ATOM 973 O O . ASN A 1 118 ? -17.615 9.616 59.211 1.00 16.70 141 ASN A O 1
ATOM 978 N N . GLU A 1 119 ? -18.826 9.757 57.279 1.00 17.77 142 GLU A N 1
ATOM 979 C CA . GLU A 1 119 ? -19.669 10.845 57.798 1.00 18.42 142 GLU A CA 1
ATOM 980 C C . GLU A 1 119 ? -20.481 10.418 59.041 1.00 20.00 142 GLU A C 1
ATOM 981 O O . GLU A 1 119 ? -20.840 11.285 59.837 1.00 19.92 142 GLU A O 1
ATOM 987 N N . ASN A 1 120 ? -20.682 9.098 59.251 1.00 15.87 143 ASN A N 1
ATOM 988 C CA . ASN A 1 120 ? -21.382 8.632 60.469 1.00 15.68 143 ASN A CA 1
ATOM 989 C C . ASN A 1 120 ? -20.548 8.880 61.744 1.00 17.14 143 ASN A C 1
ATOM 990 O O . ASN A 1 120 ? -21.103 8.857 62.844 1.00 17.15 143 ASN A O 1
ATOM 995 N N . SER A 1 121 ? -19.232 9.111 61.598 1.00 12.37 144 SER A N 1
ATOM 996 C CA . SER A 1 121 ? -18.305 9.307 62.724 1.00 12.37 144 SER A CA 1
ATOM 997 C C . SER A 1 121 ? -18.304 10.739 63.234 1.00 16.59 144 SER A C 1
ATOM 998 O O . SER A 1 121 ? -17.758 11.014 64.311 1.00 15.68 144 SER A O 1
ATOM 1001 N N . GLY A 1 122 ? -18.871 11.632 62.432 1.00 13.01 145 GLY A N 1
ATOM 1002 C CA . GLY A 1 122 ? -18.900 13.051 62.746 1.00 12.35 145 GLY A CA 1
ATOM 1003 C C . GLY A 1 122 ? -18.359 13.903 61.614 1.00 15.32 145 GLY A C 1
ATOM 1004 O O . GLY A 1 122 ? -17.987 13.375 60.557 1.00 14.65 145 GLY A O 1
ATOM 1005 N N . PRO A 1 123 ? -18.296 15.228 61.801 1.00 12.75 146 PRO A N 1
ATOM 1006 C CA . PRO A 1 123 ? -17.846 16.095 60.699 1.00 12.73 146 PRO A CA 1
ATOM 1007 C C . PRO A 1 123 ? -16.347 16.097 60.434 1.00 14.82 146 PRO A C 1
ATOM 1008 O O . PRO A 1 123 ? -15.551 15.645 61.251 1.00 14.41 146 PRO A O 1
ATOM 1012 N N . TYR A 1 124 ? -15.985 16.673 59.294 1.00 13.06 147 TYR A N 1
ATOM 1013 C CA . TYR A 1 124 ? -14.643 17.121 58.993 1.00 11.50 147 TYR A CA 1
ATOM 1014 C C . TYR A 1 124 ? -14.454 18.413 59.764 1.00 15.51 147 TYR A C 1
ATOM 1015 O O . TYR A 1 124 ? -15.419 19.167 59.921 1.00 14.75 147 TYR A O 1
ATOM 1024 N N . VAL A 1 125 ? -13.216 18.695 60.218 1.00 12.15 148 VAL A N 1
ATOM 1025 C CA . VAL A 1 125 ? -12.863 19.972 60.825 1.00 12.51 148 VAL A CA 1
ATOM 1026 C C . VAL A 1 125 ? -11.581 20.433 60.139 1.00 15.52 148 VAL A C 1
ATOM 1027 O O . VAL A 1 125 ? -10.580 19.719 60.178 1.00 15.56 148 VAL A O 1
ATOM 1031 N N . TYR A 1 126 ? -11.617 21.593 59.479 1.00 11.89 149 TYR A N 1
ATOM 1032 C CA . TYR A 1 126 ? -10.401 22.086 58.801 1.00 11.31 149 TYR A CA 1
ATOM 1033 C C . TYR A 1 126 ? -10.361 23.613 58.804 1.00 14.75 149 TYR A C 1
ATOM 1034 O O . TYR A 1 126 ? -11.341 24.271 59.153 1.00 14.59 149 TYR A O 1
ATOM 1043 N N . TRP A 1 127 ? -9.218 24.167 58.401 1.00 11.78 150 TRP A N 1
ATOM 1044 C CA . TRP A 1 127 ? -9.031 25.605 58.383 1.00 13.03 150 TRP A CA 1
ATOM 1045 C C . TRP A 1 127 ? -9.522 26.186 57.058 1.00 16.39 150 TRP A C 1
ATOM 1046 O O . TRP A 1 127 ? -9.096 25.741 55.984 1.00 16.15 150 TRP A O 1
ATOM 1057 N N . LYS A 1 128 ? -10.441 27.151 57.125 1.00 11.93 151 LYS A N 1
ATOM 1058 C CA . LYS A 1 128 ? -10.968 27.777 55.912 1.00 12.78 151 LYS A CA 1
ATOM 1059 C C . LYS A 1 128 ? -11.192 29.248 56.148 1.00 16.72 151 LYS A C 1
ATOM 1060 O O . LYS A 1 128 ? -11.937 29.625 57.057 1.00 15.72 151 LYS A O 1
ATOM 1066 N N . ASP A 1 129 ? -10.539 30.077 55.320 1.00 15.46 152 ASP A N 1
ATOM 1067 C CA . ASP A 1 129 ? -10.673 31.534 55.330 1.00 16.15 152 ASP A CA 1
ATOM 1068 C C . ASP A 1 129 ? -10.505 32.143 56.727 1.00 21.83 152 ASP A C 1
ATOM 1069 O O . ASP A 1 129 ? -11.359 32.922 57.167 1.00 22.19 152 ASP A O 1
ATOM 1074 N N . GLY A 1 130 ? -9.429 31.764 57.415 1.00 19.63 153 GLY A N 1
ATOM 1075 C CA . GLY A 1 130 ? -9.069 32.351 58.706 1.00 20.01 153 GLY A CA 1
ATOM 1076 C C . GLY A 1 130 ? -9.656 31.749 59.969 1.00 22.23 153 GLY A C 1
ATOM 1077 O O . GLY A 1 130 ? -9.499 32.335 61.040 1.00 21.58 153 GLY A O 1
ATOM 1078 N N . LYS A 1 131 ? -10.289 30.564 59.885 1.00 16.91 154 LYS A N 1
ATOM 1079 C CA . LYS A 1 131 ? -10.839 29.903 61.080 1.00 16.52 154 LYS A CA 1
ATOM 1080 C C . LYS A 1 131 ? -11.127 28.442 60.817 1.00 18.91 154 LYS A C 1
ATOM 1081 O O . LYS A 1 131 ? -11.183 28.023 59.662 1.00 18.61 154 LYS A O 1
ATOM 1087 N N . LEU A 1 132 ? -11.341 27.668 61.897 1.00 16.36 155 LEU A N 1
ATOM 1088 C CA . LEU A 1 132 ? -11.771 26.278 61.765 1.00 15.93 155 LEU A CA 1
ATOM 1089 C C . LEU A 1 132 ? -13.240 26.272 61.413 1.00 18.65 155 LEU A C 1
ATOM 1090 O O . LEU A 1 132 ? -14.011 27.087 61.940 1.00 17.00 155 LEU A O 1
ATOM 1095 N N . VAL A 1 133 ? -13.631 25.360 60.524 1.00 14.07 156 VAL A N 1
ATOM 1096 C CA . VAL A 1 133 ? -15.013 25.165 60.099 1.00 13.70 156 VAL A CA 1
ATOM 1097 C C . VAL A 1 133 ? -15.348 23.684 60.250 1.00 16.48 156 VAL A C 1
ATOM 1098 O O . VAL A 1 133 ? -14.449 22.840 60.134 1.00 15.97 156 VAL A O 1
ATOM 1102 N N . LYS A 1 134 ? -16.629 23.374 60.495 1.00 13.98 157 LYS A N 1
ATOM 1103 C CA . LYS A 1 134 ? -17.143 21.989 60.557 1.00 14.06 157 LYS A CA 1
ATOM 1104 C C . LYS A 1 134 ? -17.810 21.690 59.240 1.00 21.04 157 LYS A C 1
ATOM 1105 O O . LYS A 1 134 ? -18.491 22.564 58.702 1.00 24.18 157 LYS A O 1
ATOM 1111 N N . ASP A 1 135 ? -17.604 20.499 58.692 1.00 16.13 158 ASP A N 1
ATOM 1112 C CA . ASP A 1 135 ? -18.170 20.159 57.381 1.00 16.24 158 ASP A CA 1
ATOM 1113 C C . ASP A 1 135 ? -18.702 18.749 57.479 1.00 19.35 158 ASP A C 1
ATOM 1114 O O . ASP A 1 135 ? -17.904 17.819 57.646 1.00 18.05 158 ASP A O 1
ATOM 1119 N N A SER A 1 136 ? -20.033 18.576 57.426 0.50 16.24 159 SER A N 1
ATOM 1120 N N B SER A 1 136 ? -20.037 18.589 57.429 0.50 17.01 159 SER A N 1
ATOM 1121 C CA A SER A 1 136 ? -20.647 17.256 57.594 0.50 15.85 159 SER A CA 1
ATOM 1122 C CA B SER A 1 136 ? -20.681 17.286 57.588 0.50 17.04 159 SER A CA 1
ATOM 1123 C C A SER A 1 136 ? -20.879 16.500 56.275 0.50 22.34 159 SER A C 1
ATOM 1124 C C B SER A 1 136 ? -21.013 16.598 56.245 0.50 23.13 159 SER A C 1
ATOM 1125 O O A SER A 1 136 ? -21.473 15.418 56.3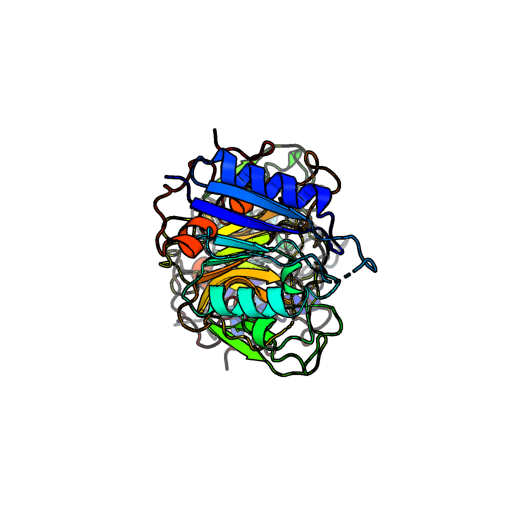13 0.50 23.14 159 SER A O 1
ATOM 1126 O O B SER A 1 136 ? -21.813 15.655 56.235 0.50 24.46 159 SER A O 1
ATOM 1131 N N . SER A 1 137 ? -20.366 17.020 55.135 1.00 19.55 160 SER A N 1
ATOM 1132 C CA A SER A 1 137 ? -20.526 16.408 53.807 0.50 20.22 160 SER A CA 1
ATOM 1133 C CA B SER A 1 137 ? -20.581 16.401 53.821 0.50 19.68 160 SER A CA 1
ATOM 1134 C C . SER A 1 137 ? -20.045 14.967 53.806 1.00 24.03 160 SER A C 1
ATOM 1135 O O . SER A 1 137 ? -19.116 14.639 54.549 1.00 21.50 160 SER A O 1
ATOM 1140 N N . ALA A 1 138 ? -20.690 14.103 53.009 1.00 24.49 161 ALA A N 1
ATOM 1141 C CA . ALA A 1 138 ? -20.336 12.690 52.907 1.00 25.47 161 ALA A CA 1
ATOM 1142 C C . ALA A 1 138 ? -18.921 12.534 52.405 1.00 28.69 161 ALA A C 1
ATOM 1143 O O . ALA A 1 138 ? -18.444 13.322 51.576 1.00 28.27 161 ALA A O 1
ATOM 1145 N N . GLY A 1 139 ? -18.239 11.548 52.951 1.00 23.91 162 GLY A N 1
ATOM 1146 C CA . GLY A 1 139 ? -16.873 11.275 52.542 1.00 22.86 162 GLY A CA 1
ATOM 1147 C C . GLY A 1 139 ? -16.134 10.379 53.517 1.00 24.23 162 GLY A C 1
ATOM 1148 O O . GLY A 1 139 ? -16.593 10.123 54.649 1.00 22.86 162 GLY A O 1
ATOM 1149 N N . PRO A 1 140 ? -14.903 10.009 53.112 1.00 21.40 163 PRO A N 1
ATOM 1150 C CA . PRO A 1 140 ? -14.112 9.089 53.949 1.00 20.14 163 PRO A CA 1
ATOM 1151 C C . PRO A 1 140 ? -13.583 9.752 55.200 1.00 21.08 163 PRO A C 1
ATOM 1152 O O . PRO A 1 140 ? -13.346 10.963 55.209 1.00 19.09 163 PRO A O 1
ATOM 1156 N N . GLY A 1 141 ? -13.457 8.948 56.250 1.00 16.22 164 GLY A N 1
ATOM 1157 C CA . GLY A 1 141 ? -12.940 9.390 57.528 1.00 15.20 164 GLY A CA 1
ATOM 1158 C C . GLY A 1 141 ? -11.530 8.872 57.645 1.00 16.12 164 GLY A C 1
ATOM 1159 O O . GLY A 1 141 ? -11.331 7.717 58.020 1.00 14.99 164 GLY A O 1
ATOM 1160 N N . GLY A 1 142 ? -10.572 9.713 57.285 1.00 13.30 165 GLY A N 1
ATOM 1161 C CA . GLY A 1 142 ? -9.156 9.386 57.357 1.00 12.48 165 GLY A CA 1
ATOM 1162 C C . GLY A 1 142 ? -8.556 9.052 56.007 1.00 15.20 165 GLY A C 1
ATOM 1163 O O . GLY A 1 142 ? -9.002 8.135 55.301 1.00 13.40 165 GLY A O 1
ATOM 1164 N N . SER A 1 143 ? -7.567 9.842 55.624 1.00 12.41 166 SER A N 1
ATOM 1165 C CA . SER A 1 143 ? -6.770 9.597 54.421 1.00 11.22 166 SER A CA 1
ATOM 1166 C C . SER A 1 143 ? -5.399 10.264 54.594 1.00 13.78 166 SER A C 1
ATOM 1167 O O . SER A 1 143 ? -5.190 11.060 55.508 1.00 12.40 166 SER A O 1
ATOM 1170 N N . HIS A 1 144 ? -4.465 9.946 53.699 1.00 12.50 167 HIS A N 1
ATOM 1171 C CA . HIS A 1 144 ? -3.156 10.608 53.638 1.00 11.59 167 HIS A CA 1
ATOM 1172 C C . HIS A 1 144 ? -2.620 10.350 52.239 1.00 14.79 167 HIS A C 1
ATOM 1173 O O . HIS A 1 144 ? -3.040 9.392 51.574 1.00 13.31 167 HIS A O 1
ATOM 1180 N N . GLY A 1 145 ? -1.728 11.212 51.784 1.00 12.57 168 GLY A N 1
ATOM 1181 C CA . GLY A 1 145 ? -1.116 11.016 50.478 1.00 12.57 168 GLY A CA 1
ATOM 1182 C C . GLY A 1 145 ? 0.210 10.307 50.638 1.00 16.28 168 GLY A C 1
ATOM 1183 O O . GLY A 1 145 ? 0.418 9.549 51.594 1.00 15.29 168 GLY A O 1
ATOM 1184 N N . ARG A 1 146 ? 1.136 10.560 49.711 1.00 13.48 169 ARG A N 1
ATOM 1185 C CA . ARG A 1 146 ? 2.473 9.974 49.847 1.00 12.50 169 ARG A CA 1
ATOM 1186 C C . ARG A 1 146 ? 3.214 10.716 50.957 1.00 14.90 169 ARG A C 1
ATOM 1187 O O . ARG A 1 146 ? 2.814 11.830 51.298 1.00 15.01 169 ARG A O 1
ATOM 1195 N N . GLN A 1 147 ? 4.253 10.099 51.547 1.00 10.52 170 GLN A N 1
ATOM 1196 C CA . GLN A 1 147 ? 5.084 10.796 52.536 1.00 9.01 170 GLN A CA 1
ATOM 1197 C C . GLN A 1 147 ? 5.839 11.918 51.869 1.00 11.67 170 GLN A C 1
ATOM 1198 O O . GLN A 1 147 ? 6.415 11.720 50.798 1.00 12.76 170 GLN A O 1
ATOM 1204 N N . HIS A 1 148 ? 5.905 13.083 52.521 1.00 10.01 171 HIS A N 1
ATOM 1205 C CA . HIS A 1 148 ? 6.592 14.239 51.938 1.00 9.58 171 HIS A CA 1
ATOM 1206 C C . HIS A 1 148 ? 6.922 15.243 53.027 1.00 11.93 171 HIS A C 1
ATOM 1207 O O . HIS A 1 148 ? 6.357 15.186 54.122 1.00 13.36 171 HIS A O 1
ATOM 1214 N N . GLU A 1 149 ? 7.848 16.155 52.740 1.00 9.64 172 GLU A N 1
ATOM 1215 C CA . GLU A 1 149 ? 8.104 17.250 53.673 1.00 9.19 172 GLU A CA 1
ATOM 1216 C C . GLU A 1 149 ? 7.009 18.260 53.474 1.00 14.48 172 GLU A C 1
ATOM 1217 O O . GLU A 1 149 ? 6.586 18.464 52.333 1.00 15.01 172 GLU A O 1
ATOM 1223 N N . TYR A 1 150 ? 6.561 18.928 54.544 1.00 11.20 173 TYR A N 1
ATOM 1224 C CA . TYR A 1 150 ? 5.531 19.950 54.358 1.00 10.78 173 TYR A CA 1
ATOM 1225 C C . TYR A 1 150 ? 5.705 21.042 55.410 1.00 13.02 173 TYR A C 1
ATOM 1226 O O . TYR A 1 150 ? 6.333 20.820 56.443 1.00 12.83 173 TYR A O 1
ATOM 1235 N N . VAL A 1 151 ? 5.137 22.220 55.142 1.00 9.03 174 VAL A N 1
ATOM 1236 C CA . VAL A 1 151 ? 5.277 23.368 56.030 1.00 9.71 174 VAL A CA 1
ATOM 1237 C C . VAL A 1 151 ? 4.074 23.450 56.972 1.00 14.15 174 VAL A C 1
ATOM 1238 O O . VAL A 1 151 ? 2.933 23.494 56.503 1.00 15.82 174 VAL A O 1
ATOM 1242 N N . LEU A 1 152 ? 4.335 23.463 58.282 1.00 11.83 175 LEU A N 1
ATOM 1243 C CA . LEU A 1 152 ? 3.290 23.616 59.313 1.00 11.97 175 LEU A CA 1
ATOM 1244 C C . LEU A 1 152 ? 3.056 25.096 59.528 1.00 15.03 175 LEU A C 1
ATOM 1245 O O . LEU A 1 152 ? 4.029 25.866 59.598 1.00 14.60 175 LEU A O 1
ATOM 1250 N N . ASN A 1 153 ? 1.780 25.499 59.635 1.00 10.31 176 ASN A N 1
ATOM 1251 C CA . ASN A 1 153 ? 1.379 26.880 59.858 1.00 10.48 176 ASN A CA 1
ATOM 1252 C C . ASN A 1 153 ? 0.813 27.046 61.259 1.00 13.41 176 ASN A C 1
ATOM 1253 O O . ASN A 1 153 ? -0.154 26.376 61.595 1.00 14.18 176 ASN A O 1
ATOM 1258 N N . GLY A 1 154 ? 1.398 27.940 62.050 1.00 12.46 177 GLY A N 1
ATOM 1259 C CA . GLY A 1 154 ? 0.914 28.197 63.402 1.00 12.26 177 GLY A CA 1
ATOM 1260 C C . GLY A 1 154 ? -0.395 28.947 63.363 1.00 15.60 177 GLY A C 1
ATOM 1261 O O . GLY A 1 154 ? -0.528 29.894 62.590 1.00 16.44 177 GLY A O 1
ATOM 1262 N N . ARG A 1 155 ? -1.380 28.519 64.169 1.00 12.86 178 ARG A N 1
ATOM 1263 C CA . ARG A 1 155 ? -2.691 29.172 64.178 1.00 14.04 178 ARG A CA 1
ATOM 1264 C C . ARG A 1 155 ? -2.973 29.794 65.532 1.00 20.28 178 ARG A C 1
ATOM 1265 O O . ARG A 1 155 ? -4.063 30.306 65.794 1.00 19.37 178 ARG A O 1
ATOM 1273 N N . ASP A 1 156 ? -1.980 29.700 66.404 1.00 19.77 179 ASP A N 1
ATOM 1274 C CA . ASP A 1 156 ? -2.021 30.204 67.773 1.00 20.71 179 ASP A CA 1
ATOM 1275 C C . ASP A 1 156 ? -0.618 30.700 68.097 1.00 26.71 179 ASP A C 1
ATOM 1276 O O . ASP A 1 156 ? 0.374 30.043 67.747 1.00 27.57 179 ASP A O 1
ATOM 1281 N N . LYS A 1 157 ? -0.533 31.901 68.627 1.00 20.97 180 LYS A N 1
ATOM 1282 C CA . LYS A 1 157 ? 0.749 32.503 69.001 1.00 21.06 180 LYS A CA 1
ATOM 1283 C C . LYS A 1 157 ? 0.921 32.498 70.503 1.00 24.01 180 LYS A C 1
ATOM 1284 O O . LYS A 1 157 ? 2.033 32.696 70.988 1.00 24.08 180 LYS A O 1
ATOM 1288 N N . VAL A 1 158 ? -0.169 32.277 71.238 1.00 19.76 181 VAL A N 1
ATOM 1289 C CA . VAL A 1 158 ? -0.247 32.443 72.681 1.00 19.55 181 VAL A CA 1
ATOM 1290 C C . VAL A 1 158 ? -0.144 31.131 73.459 1.00 18.58 181 VAL A C 1
ATOM 1291 O O . VAL A 1 158 ? 0.429 31.140 74.557 1.00 17.02 181 VAL A O 1
ATOM 1295 N N . HIS A 1 159 ? -0.678 30.023 72.919 1.00 13.56 182 HIS A N 1
ATOM 1296 C CA . HIS A 1 159 ? -0.716 28.768 73.648 1.00 14.08 182 HIS A CA 1
ATOM 1297 C C . HIS A 1 159 ? 0.682 28.400 74.194 1.00 18.53 182 HIS A C 1
ATOM 1298 O O . HIS A 1 159 ? 1.652 28.494 73.447 1.00 18.16 182 HIS A O 1
ATOM 1305 N N . PRO A 1 160 ? 0.788 27.986 75.479 1.00 15.08 183 PRO A N 1
ATOM 1306 C CA . PRO A 1 160 ? 2.109 27.600 76.030 1.00 14.95 183 PRO A CA 1
ATOM 1307 C C . PRO A 1 160 ? 2.931 26.657 75.130 1.00 16.01 183 PRO A C 1
ATOM 1308 O O . PRO A 1 160 ? 4.145 26.820 75.043 1.00 16.96 183 PRO A O 1
ATOM 1312 N N . VAL A 1 161 ? 2.288 25.696 74.434 1.00 12.57 184 VAL A N 1
ATOM 1313 C CA . VAL A 1 161 ? 3.009 24.753 73.558 1.00 12.06 184 VAL A CA 1
ATOM 1314 C C . VAL A 1 161 ? 3.690 25.466 72.368 1.00 15.98 184 VAL A C 1
ATOM 1315 O O . VAL A 1 161 ? 4.754 25.036 71.938 1.00 16.76 184 VAL A O 1
ATOM 1319 N N . VAL A 1 162 ? 3.088 26.533 71.832 1.00 13.96 185 VAL A N 1
ATOM 1320 C CA . VAL A 1 162 ? 3.629 27.167 70.617 1.00 14.95 185 VAL A CA 1
ATOM 1321 C C . VAL A 1 162 ? 4.311 28.518 70.868 1.00 18.44 185 VAL A C 1
ATOM 1322 O O . VAL A 1 162 ? 4.989 29.020 69.955 1.00 17.08 185 VAL A O 1
ATOM 1326 N N . LYS A 1 163 ? 4.114 29.122 72.062 1.00 15.72 186 LYS A N 1
ATOM 1327 C CA . LYS A 1 163 ? 4.643 30.463 72.380 1.00 16.22 186 LYS A CA 1
ATOM 1328 C C . LYS A 1 163 ? 6.149 30.531 72.138 1.00 19.88 186 LYS A C 1
ATOM 1329 O O . LYS A 1 163 ? 6.899 29.730 72.707 1.00 20.00 186 LYS A O 1
ATOM 1335 N N . GLY A 1 164 ? 6.550 31.420 71.224 1.00 16.36 187 GLY A N 1
ATOM 1336 C CA . GLY A 1 164 ? 7.947 31.638 70.866 1.00 15.79 187 GLY A CA 1
ATOM 1337 C C . GLY A 1 164 ? 8.443 30.862 69.662 1.00 19.22 187 GLY A C 1
ATOM 1338 O O . GLY A 1 164 ? 9.523 31.152 69.150 1.00 19.96 187 GLY A O 1
ATOM 1339 N N . LEU A 1 165 ? 7.663 29.875 69.185 1.00 15.53 188 LEU A N 1
ATOM 1340 C CA . LEU A 1 165 ? 8.088 29.070 68.027 1.00 13.93 188 LEU A CA 1
ATOM 1341 C C . LEU A 1 165 ? 7.797 29.824 66.712 1.00 19.89 188 LEU A C 1
ATOM 1342 O O . LEU A 1 165 ? 6.902 30.693 66.710 1.00 18.83 188 LEU A O 1
ATOM 1347 N N . PRO A 1 166 ? 8.534 29.561 65.589 1.00 19.43 189 PRO A N 1
ATOM 1348 C CA . PRO A 1 166 ? 8.236 30.303 64.346 1.00 19.51 189 PRO A CA 1
ATOM 1349 C C . PRO A 1 166 ? 6.829 29.992 63.857 1.00 20.63 189 PRO A C 1
ATOM 1350 O O . PRO A 1 166 ? 6.316 28.893 64.104 1.00 17.74 189 PRO A O 1
ATOM 1354 N N . LEU A 1 167 ? 6.203 30.965 63.194 1.00 17.30 190 LEU A N 1
ATOM 1355 C CA . LEU A 1 167 ? 4.841 30.818 62.660 1.00 17.45 190 LEU A CA 1
ATOM 1356 C C . LEU A 1 167 ? 4.763 29.745 61.563 1.00 18.68 190 LEU A C 1
ATOM 1357 O O . LEU A 1 167 ? 3.704 29.148 61.364 1.00 18.92 190 LEU A O 1
ATOM 1362 N N . LYS A 1 168 ? 5.869 29.517 60.836 1.00 13.25 191 LYS A N 1
ATOM 1363 C CA . LYS A 1 168 ? 5.956 28.497 59.771 1.00 12.95 191 LYS A CA 1
ATOM 1364 C C . LYS A 1 168 ? 7.227 27.702 59.916 1.00 15.37 191 LYS A C 1
ATOM 1365 O O . LYS A 1 168 ? 8.272 28.296 60.141 1.00 13.83 191 LYS A O 1
ATOM 1371 N N . TRP A 1 169 ? 7.154 26.374 59.788 1.00 11.85 192 TRP A N 1
ATOM 1372 C CA . TRP A 1 169 ? 8.364 25.553 59.879 1.00 12.05 192 TRP A CA 1
ATOM 1373 C C . TRP A 1 169 ? 8.180 24.281 59.065 1.00 15.15 192 TRP A C 1
ATOM 1374 O O . TRP A 1 169 ? 7.071 23.757 58.972 1.00 16.15 192 TRP A O 1
ATOM 1385 N N . ARG A 1 170 ? 9.266 23.805 58.451 1.00 11.82 193 ARG A N 1
ATOM 1386 C CA . ARG A 1 170 ? 9.227 22.612 57.627 1.00 10.75 193 ARG A CA 1
ATOM 1387 C C . ARG A 1 170 ? 9.452 21.351 58.450 1.00 12.68 193 ARG A C 1
ATOM 1388 O O . ARG A 1 170 ? 10.481 21.216 59.127 1.00 11.57 193 ARG A O 1
ATOM 1396 N N . HIS A 1 171 ? 8.479 20.429 58.365 1.00 10.38 194 HIS A N 1
ATOM 1397 C CA . HIS A 1 171 ? 8.525 19.141 59.040 1.00 9.26 194 HIS A CA 1
ATOM 1398 C C . HIS A 1 171 ? 9.201 18.137 58.114 1.00 13.48 194 HIS A C 1
ATOM 1399 O O . HIS A 1 171 ? 9.007 18.184 56.888 1.00 12.38 194 HIS A O 1
ATOM 1406 N N . ALA A 1 172 ? 9.994 17.214 58.695 1.00 10.20 195 ALA A N 1
ATOM 1407 C CA . ALA A 1 172 ? 10.671 16.198 57.908 1.00 10.17 195 ALA A CA 1
ATOM 1408 C C . ALA A 1 172 ? 9.649 15.251 57.230 1.00 12.84 195 ALA A C 1
ATOM 1409 O O . ALA A 1 172 ? 8.477 15.209 57.638 1.00 11.92 195 ALA A O 1
ATOM 1411 N N . LYS A 1 173 ? 10.108 14.496 56.202 1.00 10.70 196 LYS A N 1
ATOM 1412 C CA . LYS A 1 173 ? 9.287 13.574 55.419 1.00 9.87 196 LYS A CA 1
ATOM 1413 C C . LYS A 1 173 ? 8.388 12.730 56.322 1.00 13.05 196 LYS A C 1
ATOM 1414 O O . LYS A 1 173 ? 8.863 12.017 57.224 1.00 12.60 196 LYS A O 1
ATOM 1420 N N . ASP A 1 174 ? 7.083 12.825 56.071 1.00 9.84 197 ASP A N 1
ATOM 1421 C CA . ASP A 1 174 ? 6.073 12.165 56.895 1.00 9.67 197 ASP A CA 1
ATOM 1422 C C . ASP A 1 174 ? 4.751 12.098 56.146 1.00 12.07 197 ASP A C 1
ATOM 1423 O O . ASP A 1 174 ? 4.555 12.782 55.134 1.00 11.19 197 ASP A O 1
ATOM 1428 N N . GLU A 1 175 ? 3.816 11.347 56.701 1.00 8.78 198 GLU A N 1
ATOM 1429 C CA . GLU A 1 175 ? 2.440 11.367 56.212 1.00 9.12 198 GLU A CA 1
ATOM 1430 C C . GLU A 1 175 ? 1.797 12.658 56.696 1.00 13.35 198 GLU A C 1
ATOM 1431 O O . GLU A 1 175 ? 2.165 13.196 57.746 1.00 12.42 198 GLU A O 1
ATOM 1437 N N . LEU A 1 176 ? 0.853 13.162 55.917 1.00 10.05 199 LEU A N 1
ATOM 1438 C CA . LEU A 1 176 ? 0.068 14.337 56.257 1.00 9.07 199 LEU A CA 1
ATOM 1439 C C . LEU A 1 176 ? -1.366 13.853 56.362 1.00 12.27 199 LEU A C 1
ATOM 1440 O O . LEU A 1 176 ? -2.035 13.663 55.333 1.00 12.83 199 LEU A O 1
ATOM 1445 N N . TYR A 1 177 ? -1.823 13.561 57.598 1.00 11.11 200 TYR A N 1
ATOM 1446 C CA . TYR A 1 177 ? -3.188 13.085 57.828 1.00 9.84 200 TYR A CA 1
ATOM 1447 C C . TYR A 1 177 ? -4.200 14.088 57.306 1.00 12.31 200 TYR A C 1
ATOM 1448 O O . TYR A 1 177 ? -4.060 15.293 57.567 1.00 11.66 200 TYR A O 1
ATOM 1457 N N . ASP A 1 178 ? -5.209 13.615 56.569 1.00 9.49 201 ASP A N 1
ATOM 1458 C CA . ASP A 1 178 ? -6.191 14.525 56.016 1.00 8.17 201 ASP A CA 1
ATOM 1459 C C . ASP A 1 178 ? -7.578 13.881 56.082 1.00 12.95 201 ASP A C 1
ATOM 1460 O O . ASP A 1 178 ? -7.704 12.681 56.393 1.00 12.00 201 ASP A O 1
ATOM 1465 N N . ARG A 1 179 ? -8.621 14.704 55.874 1.00 10.54 202 ARG A N 1
ATOM 1466 C CA . ARG A 1 179 ? -10.024 14.263 55.886 1.00 10.52 2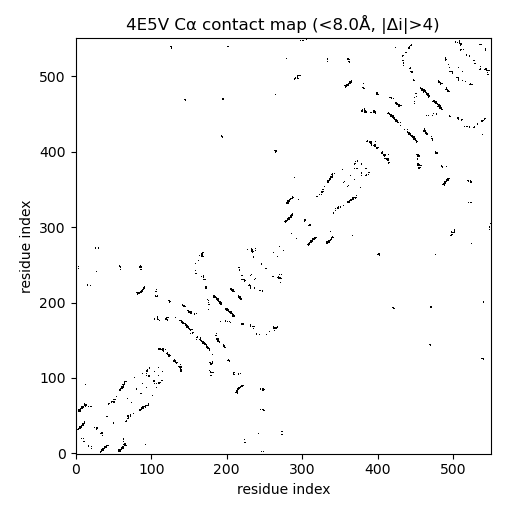02 ARG A CA 1
ATOM 1467 C C . ARG A 1 179 ? -10.358 13.449 57.162 1.00 13.10 202 ARG A C 1
ATOM 1468 O O . ARG A 1 179 ? -11.087 12.450 57.117 1.00 11.88 202 ARG A O 1
ATOM 1484 N N . ARG A 1 181 ? -12.133 12.685 60.780 1.00 8.41 204 ARG A N 1
ATOM 1485 C CA . ARG A 1 181 ? -13.513 12.943 61.199 1.00 9.35 204 ARG A CA 1
ATOM 1486 C C . ARG A 1 181 ? -13.721 12.522 62.621 1.00 13.05 204 ARG A C 1
ATOM 1487 O O . ARG A 1 181 ? -13.066 11.603 63.106 1.00 11.05 204 ARG A O 1
ATOM 1495 N N . GLY A 1 182 ? -14.650 13.182 63.278 1.00 13.53 205 GLY A N 1
ATOM 1496 C CA . GLY A 1 182 ? -14.982 12.858 64.658 1.00 12.73 205 GLY A CA 1
ATOM 1497 C C . GLY A 1 182 ? -15.890 13.912 65.231 1.00 15.70 205 GLY A C 1
ATOM 1498 O O . GLY A 1 182 ? -16.318 14.809 64.504 1.00 15.47 205 GLY A O 1
ATOM 1499 N N . PRO A 1 183 ? -16.169 13.866 66.540 1.00 13.43 206 PRO A N 1
ATOM 1500 C CA . PRO A 1 183 ? -17.054 14.901 67.129 1.00 14.62 206 PRO A CA 1
ATOM 1501 C C . PRO A 1 183 ? -16.547 16.341 66.898 1.00 18.61 206 PRO A C 1
ATOM 1502 O O . PRO A 1 183 ? -17.355 17.264 66.859 1.00 18.83 206 PRO A O 1
ATOM 1506 N N . GLY A 1 184 ? -15.242 16.496 66.670 1.00 15.13 207 GLY A N 1
ATOM 1507 C CA . GLY A 1 184 ? -14.617 17.760 66.275 1.00 14.17 207 GLY A CA 1
ATOM 1508 C C . GLY A 1 184 ? -14.494 18.818 67.350 1.00 17.50 207 GLY A C 1
ATOM 1509 O O . GLY A 1 184 ? -14.340 20.003 67.035 1.00 16.03 207 GLY A O 1
ATOM 1510 N N . ASN A 1 185 ? -14.496 18.396 68.624 1.00 12.40 208 ASN A N 1
ATOM 1511 C CA . ASN A 1 185 ? -14.415 19.280 69.796 1.00 12.99 208 ASN A CA 1
ATOM 1512 C C . ASN A 1 185 ? -12.963 19.729 70.069 1.00 15.70 208 ASN A C 1
ATOM 1513 O O . ASN A 1 185 ? -12.388 19.466 71.134 1.00 14.03 208 ASN A O 1
ATOM 1518 N N . ILE A 1 186 ? -12.363 20.419 69.075 1.00 14.43 209 ILE A N 1
ATOM 1519 C CA . ILE A 1 186 ? -11.016 20.961 69.223 1.00 12.59 209 ILE A CA 1
ATOM 1520 C C . ILE A 1 186 ? -11.084 22.170 70.143 1.00 17.04 209 ILE A C 1
ATOM 1521 O O . ILE A 1 186 ? -11.975 23.013 69.987 1.00 16.78 209 ILE A O 1
ATOM 1526 N N . ARG A 1 187 ? -10.149 22.246 71.102 1.00 13.40 210 ARG A N 1
ATOM 1527 C CA . ARG A 1 187 ? -10.055 23.407 71.979 1.00 14.37 210 ARG A CA 1
ATOM 1528 C C . ARG A 1 187 ? -9.210 24.474 71.236 1.00 18.41 210 ARG A C 1
ATOM 1529 O O . ARG A 1 187 ? -9.767 25.460 70.756 1.00 20.20 210 ARG A O 1
ATOM 1537 N N . ASP A 1 188 ? -7.894 24.243 71.114 1.00 13.36 211 ASP A N 1
ATOM 1538 C CA . ASP A 1 188 ? -6.991 25.166 70.444 1.00 12.07 211 ASP A CA 1
ATOM 1539 C C . ASP A 1 188 ? -6.294 24.503 69.286 1.00 14.92 211 ASP A C 1
ATOM 1540 O O . ASP A 1 188 ? -5.713 23.432 69.444 1.00 13.63 211 ASP A O 1
ATOM 1545 N N . ILE A 1 189 ? -6.333 25.157 68.122 1.00 11.22 212 ILE A N 1
ATOM 1546 C CA . ILE A 1 189 ? -5.657 24.649 66.932 1.00 10.58 212 ILE A CA 1
ATOM 1547 C C . ILE A 1 189 ? -4.265 25.238 66.939 1.00 14.33 212 ILE A C 1
ATOM 1548 O O . ILE A 1 189 ? -4.115 26.457 66.887 1.00 16.04 212 ILE A O 1
ATOM 1553 N N . LEU A 1 190 ? -3.239 24.380 67.000 1.00 10.78 213 LEU A N 1
ATOM 1554 C CA . LEU A 1 190 ? -1.875 24.892 67.106 1.00 10.96 213 LEU A CA 1
ATOM 1555 C C . LEU A 1 190 ? -1.200 24.936 65.736 1.00 14.02 213 LEU A C 1
ATOM 1556 O O . LEU A 1 190 ? -0.615 25.963 65.400 1.00 14.01 213 LEU A O 1
ATOM 1561 N N . TYR A 1 191 ? -1.257 23.831 64.968 1.00 11.85 214 TYR A N 1
ATOM 1562 C CA . TYR A 1 191 ? -0.661 23.790 63.627 1.00 10.31 214 TYR A CA 1
ATOM 1563 C C . TYR A 1 191 ? -1.552 23.100 62.647 1.00 12.80 214 TYR A C 1
ATOM 1564 O O . TYR A 1 191 ? -2.119 22.043 62.949 1.00 10.85 214 TYR A O 1
ATOM 1573 N N . THR A 1 192 ? -1.585 23.661 61.439 1.00 9.23 215 THR A N 1
ATOM 1574 C CA . THR A 1 192 ? -2.239 23.080 60.271 1.00 8.01 215 THR A CA 1
ATOM 1575 C C . THR A 1 192 ? -1.200 22.955 59.158 1.00 11.42 215 THR A C 1
ATOM 1576 O O . THR A 1 192 ? -0.119 23.545 59.228 1.00 10.99 215 THR A O 1
ATOM 1580 N N . ALA A 1 193 ? -1.547 22.250 58.094 1.00 10.10 216 ALA A N 1
ATOM 1581 C CA . ALA A 1 193 ? -0.687 22.220 56.902 1.00 10.50 216 ALA A CA 1
ATOM 1582 C C . ALA A 1 193 ? -1.555 22.065 55.671 1.00 13.46 216 ALA A C 1
ATOM 1583 O O . ALA A 1 193 ? -2.601 21.404 55.727 1.00 12.06 216 ALA A O 1
ATOM 1585 N N . TYR A 1 194 ? -1.120 22.664 54.565 1.00 11.77 217 TYR A N 1
ATOM 1586 C CA . TYR A 1 194 ? -1.800 22.528 53.284 1.00 12.31 217 TYR A CA 1
ATOM 1587 C C . TYR A 1 194 ? -1.555 21.119 52.766 1.00 15.62 217 TYR A C 1
ATOM 1588 O O . TYR A 1 194 ? -0.396 20.725 52.558 1.00 15.63 217 TYR A O 1
ATOM 1597 N N . SER A 1 195 ? -2.642 20.390 52.516 1.00 11.21 218 SER A N 1
ATOM 1598 C CA . SER A 1 195 ? -2.574 19.039 51.978 1.00 10.50 218 SER A CA 1
ATOM 1599 C C . SER A 1 195 ? -2.815 19.120 50.458 1.00 13.08 218 SER A C 1
ATOM 1600 O O . SER A 1 195 ? -3.957 19.229 50.029 1.00 13.37 218 SER A O 1
ATOM 1603 N N . ASP A 1 196 ? -1.738 19.156 49.656 1.00 10.96 219 ASP A N 1
ATOM 1604 C CA . ASP A 1 196 ? -1.842 19.322 48.208 1.00 10.89 219 ASP A CA 1
ATOM 1605 C C . ASP A 1 196 ? -2.438 18.079 47.541 1.00 13.78 219 ASP A C 1
ATOM 1606 O O . ASP A 1 196 ? -1.934 16.965 47.745 1.00 13.09 219 ASP A O 1
ATOM 1611 N N . LYS A 1 197 ? -3.472 18.282 46.704 1.00 9.90 220 LYS A N 1
ATOM 1612 C CA . LYS A 1 197 ? -4.087 17.167 45.939 1.00 10.42 220 LYS A CA 1
ATOM 1613 C C . LYS A 1 197 ? -3.051 16.429 45.091 1.00 15.51 220 LYS A C 1
ATOM 1614 O O . LYS A 1 197 ? -3.187 15.232 44.895 1.00 15.44 220 LYS A O 1
ATOM 1620 N N . GLU A 1 198 ? -1.991 17.132 44.614 1.00 12.63 221 GLU A N 1
ATOM 1621 C CA . GLU A 1 198 ? -0.984 16.476 43.775 1.00 12.48 221 GLU A CA 1
ATOM 1622 C C . GLU A 1 198 ? 0.059 15.645 44.568 1.00 18.14 221 GLU A C 1
ATOM 1623 O O . GLU A 1 198 ? 0.935 15.034 43.946 1.00 20.48 221 GLU A O 1
ATOM 1629 N N . THR A 1 199 ? -0.097 15.544 45.901 1.00 12.41 222 THR A N 1
ATOM 1630 C CA . THR A 1 199 ? 0.673 14.632 46.763 1.00 11.54 222 THR A CA 1
ATOM 1631 C C . THR A 1 199 ? -0.272 13.512 47.191 1.00 14.57 222 THR A C 1
ATOM 1632 O O . THR A 1 199 ? 0.094 12.716 48.053 1.00 15.94 222 THR A O 1
ATOM 1636 N N . ASN A 1 200 ? -1.479 13.476 46.574 1.00 11.88 223 ASN A N 1
ATOM 1637 C CA A ASN A 1 200 ? -2.616 12.574 46.846 0.50 11.42 223 ASN A CA 1
ATOM 1638 C CA B ASN A 1 200 ? -2.591 12.547 46.858 0.50 11.44 223 ASN A CA 1
ATOM 1639 C C . ASN A 1 200 ? -3.277 12.990 48.181 1.00 14.77 223 ASN A C 1
ATOM 1640 O O . ASN A 1 200 ? -3.849 12.172 48.920 1.00 14.77 223 ASN A O 1
ATOM 1649 N N . GLY A 1 201 ? -3.227 14.304 48.440 1.00 12.07 224 GLY A N 1
ATOM 1650 C CA . GLY A 1 201 ? -3.838 14.945 49.608 1.00 12.38 224 GLY A CA 1
ATOM 1651 C C . GLY A 1 201 ? -5.273 15.356 49.346 1.00 15.14 224 GLY A C 1
ATOM 1652 O O . GLY A 1 201 ? -5.847 15.017 48.304 1.00 15.09 224 GLY A O 1
ATOM 1653 N N . SER A 1 202 ? -5.867 16.108 50.289 1.00 11.99 225 SER A N 1
ATOM 1654 C CA . SER A 1 202 ? -7.281 16.506 50.218 1.00 11.96 225 SER A CA 1
ATOM 1655 C C . SER A 1 202 ? -7.557 17.831 49.506 1.00 14.30 225 SER A C 1
ATOM 1656 O O . SER A 1 202 ? -8.710 18.088 49.152 1.00 13.77 225 SER A O 1
ATOM 1659 N N . GLY A 1 203 ? -6.541 18.689 49.412 1.00 11.21 226 GLY A N 1
ATOM 1660 C CA . GLY A 1 203 ? -6.666 20.050 48.897 1.00 12.16 226 GLY A CA 1
ATOM 1661 C C . GLY A 1 203 ? -6.947 21.037 50.027 1.00 16.51 226 GLY A C 1
ATOM 1662 O O . GLY A 1 203 ? -6.954 22.254 49.804 1.00 15.60 226 GLY A O 1
ATOM 1663 N N . ARG A 1 204 ? -7.194 20.530 51.260 1.00 12.02 227 ARG A N 1
ATOM 1664 C CA . ARG A 1 204 ? -7.551 21.404 52.405 1.00 10.29 227 ARG A CA 1
ATOM 1665 C C . ARG A 1 204 ? -6.356 21.792 53.271 1.00 13.42 227 ARG A C 1
ATOM 1666 O O . ARG A 1 204 ? -5.306 21.136 53.231 1.00 11.86 227 ARG A O 1
ATOM 1674 N N . GLU A 1 205 ? -6.558 22.837 54.105 1.00 9.84 228 GLU A N 1
ATOM 1675 C CA . GLU A 1 205 ? -5.621 23.244 55.156 1.00 9.77 228 GLU A CA 1
ATOM 1676 C C . GLU A 1 205 ? -6.063 22.433 56.376 1.00 12.08 228 GLU A C 1
ATOM 1677 O O . GLU A 1 205 ? -7.084 22.755 57.021 1.00 13.21 228 GLU A O 1
ATOM 1683 N N . GLU A 1 206 ? -5.357 21.325 56.631 1.00 9.59 229 GLU A N 1
ATOM 1684 C CA . GLU A 1 206 ? -5.744 20.307 57.611 1.00 10.52 229 GLU A CA 1
ATOM 1685 C C . GLU A 1 206 ? -5.161 20.507 59.000 1.00 15.29 229 GLU A C 1
ATOM 1686 O O . GLU A 1 206 ? -3.993 20.870 59.108 1.00 12.62 229 GLU A O 1
ATOM 1692 N N . PRO A 1 207 ? -5.945 20.198 60.071 1.00 10.47 230 PRO A N 1
ATOM 1693 C CA . PRO A 1 207 ? -5.407 20.308 61.438 1.00 9.73 230 PRO A CA 1
ATOM 1694 C C . PRO A 1 207 ? -4.475 19.133 61.741 1.00 13.81 230 PRO A C 1
ATOM 1695 O O . PRO A 1 207 ? -4.804 17.986 61.408 1.00 16.18 230 PRO A O 1
ATOM 1699 N N . LEU A 1 208 ? -3.307 19.409 62.317 1.00 8.87 231 LEU A N 1
ATOM 1700 C CA . LEU A 1 208 ? -2.375 18.307 62.611 1.00 8.39 231 LEU A CA 1
ATOM 1701 C C . LEU A 1 208 ? -1.915 18.290 64.053 1.00 12.30 231 LEU A C 1
ATOM 1702 O O . LEU A 1 208 ? -1.520 17.225 64.539 1.00 13.13 231 LEU A O 1
ATOM 1707 N N . VAL A 1 209 ? -1.875 19.469 64.712 1.00 8.61 232 VAL A N 1
ATOM 1708 C CA . VAL A 1 209 ? -1.426 19.580 66.113 1.00 8.20 232 VAL A CA 1
ATOM 1709 C C . VAL A 1 209 ? -2.440 20.460 66.825 1.00 12.17 232 VAL A C 1
ATOM 1710 O O . VAL A 1 209 ? -2.616 21.620 66.443 1.00 12.30 232 VAL A O 1
ATOM 1714 N N . PHE A 1 210 ? -3.124 19.915 67.843 1.00 7.82 233 PHE A N 1
ATOM 1715 C CA . PHE A 1 210 ? -4.155 20.691 68.532 1.00 7.82 233 PHE A CA 1
ATOM 1716 C C . PHE A 1 210 ? -4.468 20.081 69.901 1.00 11.15 233 PHE A C 1
ATOM 1717 O O . PHE A 1 210 ? -4.025 18.967 70.219 1.00 11.60 233 PHE A O 1
ATOM 1725 N N . THR A 1 211 ? -5.219 20.821 70.702 1.00 8.77 234 THR A N 1
ATOM 1726 C CA . THR A 1 211 ? -5.671 20.388 72.031 1.00 9.05 234 THR A CA 1
ATOM 1727 C C . THR A 1 211 ? -7.156 20.115 71.926 1.00 14.49 234 THR A C 1
ATOM 1728 O O . THR A 1 211 ? -7.836 20.663 71.049 1.00 13.85 234 THR A O 1
ATOM 1732 N N . VAL A 1 212 ? -7.671 19.272 72.831 1.00 12.26 235 VAL A N 1
ATOM 1733 C CA . VAL A 1 212 ? -9.062 18.848 72.750 1.00 11.84 235 VAL A CA 1
ATOM 1734 C C . VAL A 1 212 ? -9.870 19.383 73.917 1.00 16.15 235 VAL A C 1
ATOM 1735 O O . VAL A 1 212 ? -9.399 19.351 75.059 1.00 16.38 235 VAL A O 1
ATOM 1739 N N . ASP A 1 213 ? -11.113 19.841 73.618 1.00 11.66 236 ASP A N 1
ATOM 1740 C CA A ASP A 1 213 ? -12.015 20.361 74.646 0.50 11.89 236 ASP A CA 1
ATOM 1741 C CA B ASP A 1 213 ? -12.020 20.364 74.638 0.50 11.50 236 ASP A CA 1
ATOM 1742 C C . ASP A 1 213 ? -12.818 19.191 75.240 1.00 16.28 236 ASP A C 1
ATOM 1743 O O . ASP A 1 213 ? -13.776 18.692 74.624 1.00 14.26 236 ASP A O 1
ATOM 1752 N N . TYR A 1 214 ? -12.404 18.724 76.428 1.00 14.44 237 TYR A N 1
ATOM 1753 C CA . TYR A 1 214 ? -13.055 17.588 77.090 1.00 14.39 237 TYR A CA 1
ATOM 1754 C C . TYR A 1 214 ? -12.990 17.790 78.600 1.00 17.52 237 TYR A C 1
ATOM 1755 O O . TYR A 1 214 ? -12.044 17.348 79.243 1.00 16.15 237 TYR A O 1
ATOM 1764 N N . GLY A 1 215 ? -13.982 18.490 79.145 1.00 17.17 238 GLY A N 1
ATOM 1765 C CA . GLY A 1 215 ? -14.040 18.804 80.572 1.00 18.37 238 GLY A CA 1
ATOM 1766 C C . GLY A 1 215 ? -12.808 19.579 80.994 1.00 21.53 238 GLY A C 1
ATOM 1767 O O . GLY A 1 215 ? -12.399 20.520 80.290 1.00 21.50 238 GLY A O 1
ATOM 1768 N N . ASN A 1 216 ? -12.170 19.147 82.099 1.00 18.29 239 ASN A N 1
ATOM 1769 C CA A ASN A 1 216 ? -10.959 19.824 82.577 0.50 18.34 239 ASN A CA 1
ATOM 1770 C CA B ASN A 1 216 ? -10.956 19.790 82.610 0.50 18.42 239 ASN A CA 1
ATOM 1771 C C . ASN A 1 216 ? -9.675 19.075 82.150 1.00 20.74 239 ASN A C 1
ATOM 1772 O O . ASN A 1 216 ? -8.585 19.415 82.616 1.00 21.04 239 ASN A O 1
ATOM 1781 N N . ALA A 1 217 ? -9.791 18.076 81.252 1.00 15.54 240 ALA A N 1
ATOM 1782 C CA . ALA A 1 217 ? -8.607 17.344 80.800 1.00 15.46 240 ALA A CA 1
ATOM 1783 C C . ALA A 1 217 ? -7.709 18.205 79.911 1.00 16.99 240 ALA A C 1
ATOM 1784 O O . ALA A 1 217 ? -8.211 19.078 79.184 1.00 15.57 240 ALA A O 1
ATOM 1786 N N . ARG A 1 218 ? -6.391 17.941 79.961 1.00 12.99 241 ARG A N 1
ATOM 1787 C CA . ARG A 1 218 ? -5.417 18.593 79.090 1.00 12.64 241 ARG A CA 1
ATOM 1788 C C . ARG A 1 218 ? -4.985 17.544 78.102 1.00 15.50 241 ARG A C 1
ATOM 1789 O O . ARG A 1 218 ? -4.255 16.609 78.459 1.00 15.57 241 ARG A O 1
ATOM 1797 N N . ILE A 1 219 ? -5.531 17.625 76.888 1.00 10.27 242 ILE A N 1
ATOM 1798 C CA . ILE A 1 219 ? -5.290 16.606 75.862 1.00 8.64 242 ILE A CA 1
ATOM 1799 C C . ILE A 1 219 ? -4.535 17.234 74.704 1.00 12.16 242 ILE A C 1
ATOM 1800 O O . ILE A 1 219 ? -5.033 18.178 74.070 1.00 10.47 242 ILE A O 1
ATOM 1805 N N . PHE A 1 220 ? -3.355 16.703 74.433 1.00 9.52 243 PHE A N 1
ATOM 1806 C CA . PHE A 1 220 ? -2.504 17.161 73.331 1.00 9.47 243 PHE A CA 1
ATOM 1807 C C . PHE A 1 220 ? -2.521 16.122 72.227 1.00 12.45 243 PHE A C 1
ATOM 1808 O O . PHE A 1 220 ? -2.114 14.989 72.443 1.00 11.84 243 PHE A O 1
ATOM 1816 N N . HIS A 1 221 ? -2.978 16.522 71.040 1.00 9.39 244 HIS A N 1
ATOM 1817 C CA . HIS A 1 221 ? -3.110 15.579 69.912 1.00 8.16 244 HIS A CA 1
ATOM 1818 C C . HIS A 1 221 ? -2.122 15.987 68.808 1.00 11.45 244 HIS A C 1
ATOM 1819 O O . HIS A 1 221 ? -2.239 17.075 68.237 1.00 12.22 244 HIS A O 1
ATOM 1826 N N . THR A 1 222 ? -1.173 15.087 68.493 1.00 8.55 245 THR A N 1
ATOM 1827 C CA . THR A 1 222 ? -0.219 15.311 67.415 1.00 10.04 245 THR A CA 1
ATOM 1828 C C . THR A 1 222 ? -0.361 14.186 66.389 1.00 15.24 245 THR A C 1
ATOM 1829 O O . THR A 1 222 ? -0.198 13.006 66.718 1.00 15.13 245 THR A O 1
ATOM 1841 N N . LEU A 1 224 ? 1.483 13.956 63.803 1.00 12.24 247 LEU A N 1
ATOM 1842 C CA . LEU A 1 224 ? 2.801 13.783 63.182 1.00 11.21 247 LEU A CA 1
ATOM 1843 C C . LEU A 1 224 ? 3.497 12.540 63.709 1.00 13.40 247 LEU A C 1
ATOM 1844 O O . LEU A 1 224 ? 3.151 12.055 64.784 1.00 11.51 247 LEU A O 1
ATOM 1849 N N . GLY A 1 225 ? 4.509 12.084 62.962 1.00 11.47 248 GLY A N 1
ATOM 1850 C CA . GLY A 1 225 ? 5.431 11.050 63.430 1.00 11.59 248 GLY A CA 1
ATOM 1851 C C . GLY A 1 225 ? 5.230 9.616 63.020 1.00 14.96 248 GLY A C 1
ATOM 1852 O O . GLY A 1 225 ? 5.530 8.723 63.826 1.00 14.79 248 GLY A O 1
ATOM 1853 N N . HIS A 1 226 ? 4.794 9.372 61.766 1.00 11.80 249 HIS A N 1
ATOM 1854 C CA . HIS A 1 226 ? 4.675 7.996 61.254 1.00 11.08 249 HIS A CA 1
ATOM 1855 C C . HIS A 1 226 ? 6.012 7.232 61.545 1.00 12.00 249 HIS A C 1
ATOM 1856 O O . HIS A 1 226 ? 7.074 7.672 61.095 1.00 11.24 249 HIS A O 1
ATOM 1863 N N . ALA A 1 227 ? 5.952 6.132 62.328 1.00 9.49 250 ALA A N 1
ATOM 1864 C CA . ALA A 1 227 ? 7.147 5.367 62.723 1.00 10.34 250 ALA A CA 1
ATOM 1865 C C . ALA A 1 227 ? 7.841 4.681 61.540 1.00 14.11 250 ALA A C 1
ATOM 1866 O O . ALA A 1 227 ? 7.185 3.998 60.726 1.00 13.58 250 ALA A O 1
ATOM 1868 N N . GLY A 1 228 ? 9.167 4.823 61.511 1.00 11.06 251 GLY A N 1
ATOM 1869 C CA . GLY A 1 228 ? 10.023 4.183 60.513 1.00 11.00 251 GLY A CA 1
ATOM 1870 C C . GLY A 1 228 ? 10.233 2.715 60.828 1.00 14.10 251 GLY A C 1
ATOM 1871 O O . GLY A 1 228 ? 9.718 2.205 61.837 1.00 14.59 251 GLY A O 1
ATOM 1872 N N . ALA A 1 229 ? 11.000 2.022 59.973 1.00 10.46 252 ALA A N 1
ATOM 1873 C CA . ALA A 1 229 ? 11.224 0.586 60.142 1.00 10.98 252 ALA A CA 1
ATOM 1874 C C . ALA A 1 229 ? 12.216 0.263 61.257 1.00 14.84 252 ALA A C 1
ATOM 1875 O O . ALA A 1 229 ? 12.218 -0.859 61.767 1.00 12.50 252 ALA A O 1
ATOM 1877 N N . THR A 1 230 ? 13.087 1.221 61.615 1.00 11.93 253 THR A N 1
ATOM 1878 C CA . THR A 1 230 ? 14.080 1.023 62.678 1.00 11.08 253 THR A CA 1
ATOM 1879 C C . THR A 1 230 ? 14.194 2.308 63.495 1.00 12.73 253 THR A C 1
ATOM 1880 O O . THR A 1 230 ? 13.748 3.362 63.026 1.00 11.00 253 THR A O 1
ATOM 1884 N N . THR A 1 231 ? 14.845 2.248 64.674 1.00 9.50 254 THR A N 1
ATOM 1885 C CA . THR A 1 231 ? 15.027 3.478 65.489 1.00 8.76 254 THR A CA 1
ATOM 1886 C C . THR A 1 231 ? 16.037 4.437 64.815 1.00 11.70 254 THR A C 1
ATOM 1887 O O . THR A 1 231 ? 15.989 5.641 65.078 1.00 14.73 254 THR A O 1
ATOM 1891 N N . GLU A 1 232 ? 16.931 3.909 63.944 1.00 9.16 255 GLU A N 1
ATOM 1892 C CA . GLU A 1 232 ? 17.933 4.730 63.239 1.00 9.65 255 GLU A CA 1
ATOM 1893 C C . GLU A 1 232 ? 17.371 5.412 61.965 1.00 14.05 255 GLU A C 1
ATOM 1894 O O . GLU A 1 232 ? 17.785 6.517 61.637 1.00 13.99 255 GLU A O 1
ATOM 1900 N N . ASP A 1 233 ? 16.500 4.713 61.217 1.00 12.27 256 ASP A N 1
ATOM 1901 C CA . ASP A 1 233 ? 15.895 5.185 59.965 1.00 12.72 256 ASP A CA 1
ATOM 1902 C C . ASP A 1 233 ? 14.439 5.514 60.262 1.00 12.97 256 ASP A C 1
ATOM 1903 O O . ASP A 1 233 ? 13.529 4.687 60.038 1.00 10.42 256 ASP A O 1
ATOM 1908 N N . ASN A 1 234 ? 14.228 6.702 60.840 1.00 9.15 257 ASN A N 1
ATOM 1909 C CA . ASN A 1 234 ? 12.938 7.078 61.417 1.00 8.57 257 ASN A CA 1
ATOM 1910 C C . ASN A 1 234 ? 12.749 8.586 61.327 1.00 10.85 257 ASN A C 1
ATOM 1911 O O . ASN A 1 234 ? 12.444 9.244 62.308 1.00 9.99 257 ASN A O 1
ATOM 1916 N N . ILE A 1 235 ? 12.924 9.114 60.103 1.00 10.98 258 ILE A N 1
ATOM 1917 C CA A ILE A 1 235 ? 12.980 10.532 59.794 0.40 10.24 258 ILE A CA 1
ATOM 1918 C CA B ILE A 1 235 ? 12.957 10.532 59.751 0.60 10.58 258 ILE A CA 1
ATOM 1919 C C . ILE A 1 235 ? 11.807 11.363 60.354 1.00 13.01 258 ILE A C 1
ATOM 1920 O O . ILE A 1 235 ? 12.064 12.470 60.850 1.00 12.23 258 ILE A O 1
ATOM 1929 N N . ALA A 1 236 ? 10.544 10.882 60.268 1.00 9.04 259 ALA A N 1
ATOM 1930 C CA . ALA A 1 236 ? 9.395 11.678 60.769 1.00 8.72 259 ALA A CA 1
ATOM 1931 C C . ALA A 1 236 ? 9.476 11.968 62.264 1.00 11.71 259 ALA A C 1
ATOM 1932 O O . ALA A 1 236 ? 9.023 13.033 62.699 1.00 10.76 259 ALA A O 1
ATOM 1942 N N . GLN A 1 238 ? 12.526 11.667 63.943 1.00 9.49 261 GLN A N 1
ATOM 1943 C CA . GLN A 1 238 ? 13.845 12.281 64.154 1.00 8.30 261 GLN A CA 1
ATOM 1944 C C . GLN A 1 238 ? 13.789 13.770 63.892 1.00 10.63 261 GLN A C 1
ATOM 1945 O O . GLN A 1 238 ? 14.691 14.491 64.324 1.00 11.55 261 GLN A O 1
ATOM 1951 N N . CYS A 1 239 ? 12.703 14.258 63.244 1.00 8.16 262 CYS A N 1
ATOM 1952 C CA . CYS A 1 239 ? 12.480 15.690 63.037 1.00 9.28 262 CYS A CA 1
ATOM 1953 C C . CYS A 1 239 ? 12.538 16.437 64.391 1.00 11.14 262 CYS A C 1
ATOM 1954 O O . CYS A 1 239 ? 11.861 16.052 65.349 1.00 8.22 262 CYS A O 1
ATOM 1957 N N . THR A 1 240 ? 13.327 17.528 64.470 1.00 9.92 263 THR A N 1
ATOM 1958 C CA . THR A 1 240 ? 13.416 18.355 65.687 1.00 9.44 263 THR A CA 1
ATOM 1959 C C . THR A 1 240 ? 12.076 18.936 66.053 1.00 12.43 263 THR A C 1
ATOM 1960 O O . THR A 1 240 ? 11.747 19.009 67.236 1.00 11.46 263 THR A O 1
ATOM 1964 N N . GLY A 1 241 ? 11.312 19.373 65.040 1.00 10.12 264 GLY A N 1
ATOM 1965 C CA . GLY A 1 241 ? 9.984 19.932 65.235 1.00 9.14 264 GLY A CA 1
ATOM 1966 C C . GLY A 1 241 ? 9.068 18.936 65.916 1.00 12.98 264 GLY A C 1
ATOM 1967 O O . GLY A 1 241 ? 8.378 19.278 66.884 1.00 11.89 264 GLY A O 1
ATOM 1968 N N . PHE A 1 242 ? 9.069 17.681 65.424 1.00 9.18 265 PHE A N 1
ATOM 1969 C CA . PHE A 1 242 ? 8.247 16.629 66.027 1.00 8.92 265 PHE A CA 1
ATOM 1970 C C . PHE A 1 242 ? 8.607 16.485 67.527 1.00 13.45 265 PHE A C 1
ATOM 1971 O O . PHE A 1 242 ? 7.720 16.461 68.390 1.00 11.62 265 PHE A O 1
ATOM 1979 N N . GLN A 1 243 ? 9.911 16.387 67.816 1.00 11.17 266 GLN A N 1
ATOM 1980 C CA . GLN A 1 243 ? 10.384 16.169 69.169 1.00 10.67 266 GLN A CA 1
ATOM 1981 C C . GLN A 1 243 ? 10.078 17.349 70.103 1.00 13.81 266 GLN A C 1
ATOM 1982 O O . GLN A 1 243 ? 9.626 17.115 71.223 1.00 12.43 266 GLN A O 1
ATOM 1988 N N . VAL A 1 244 ? 10.336 18.589 69.653 1.00 11.40 267 VAL A N 1
ATOM 1989 C CA . VAL A 1 244 ? 10.087 19.801 70.453 1.00 11.36 267 VAL A CA 1
ATOM 1990 C C . VAL A 1 244 ? 8.576 19.915 70.748 1.00 14.66 267 VAL A C 1
ATOM 1991 O O . VAL A 1 244 ? 8.205 20.167 71.902 1.00 14.08 267 VAL A O 1
ATOM 1995 N N . LEU A 1 245 ? 7.711 19.678 69.741 1.00 11.86 268 LEU A N 1
ATOM 1996 C CA A LEU A 1 245 ? 6.269 19.752 69.977 0.50 11.20 268 LEU A CA 1
ATOM 1997 C CA B LEU A 1 245 ? 6.255 19.720 69.925 0.50 11.73 268 LEU A CA 1
ATOM 1998 C C . LEU A 1 245 ? 5.826 18.637 70.909 1.00 14.23 268 LEU A C 1
ATOM 1999 O O . LEU A 1 245 ? 4.981 18.883 71.763 1.00 14.93 268 LEU A O 1
ATOM 2008 N N . LEU A 1 246 ? 6.418 17.440 70.805 1.00 11.72 269 LEU A N 1
ATOM 2009 C CA . LEU A 1 246 ? 6.084 16.336 71.729 1.00 11.07 269 LEU A CA 1
ATOM 2010 C C . LEU A 1 246 ? 6.467 16.708 73.167 1.00 14.81 269 LEU A C 1
ATOM 2011 O O . LEU A 1 246 ? 5.660 16.536 74.080 1.00 13.82 269 LEU A O 1
ATOM 2016 N N . LEU A 1 247 ? 7.702 17.214 73.367 1.00 11.19 270 LEU A N 1
ATOM 2017 C CA . LEU A 1 247 ? 8.204 17.592 74.698 1.00 10.34 270 LEU A CA 1
ATOM 2018 C C . LEU A 1 247 ? 7.369 18.691 75.341 1.00 13.35 270 LEU A C 1
ATOM 2019 O O . LEU A 1 247 ? 7.029 18.593 76.516 1.00 12.43 270 LEU A O 1
ATOM 2024 N N . ARG A 1 248 ? 7.042 19.736 74.570 1.00 10.18 271 ARG A N 1
ATOM 2025 C CA A ARG A 1 248 ? 6.244 20.841 75.081 0.40 9.07 271 ARG A CA 1
ATOM 2026 C CA B ARG A 1 248 ? 6.239 20.854 75.048 0.60 9.13 271 ARG A CA 1
ATOM 2027 C C . ARG A 1 248 ? 4.782 20.427 75.306 1.00 12.73 271 ARG A C 1
ATOM 2028 O O . ARG A 1 248 ? 4.207 20.789 76.339 1.00 11.62 271 ARG A O 1
ATOM 2043 N N . GLY A 1 249 ? 4.207 19.656 74.372 1.00 11.39 272 GLY A N 1
ATOM 2044 C CA . GLY A 1 249 ? 2.831 19.182 74.493 1.00 10.77 272 GLY A CA 1
ATOM 2045 C C . GLY A 1 249 ? 2.681 18.260 75.685 1.00 13.46 272 GLY A C 1
ATOM 2046 O O . GLY A 1 249 ? 1.698 18.355 76.423 1.00 11.49 272 GLY A O 1
ATOM 2047 N N . ALA A 1 250 ? 3.679 17.372 75.902 1.00 10.11 273 ALA A N 1
ATOM 2048 C CA . ALA A 1 250 ? 3.688 16.459 77.044 1.00 10.43 273 ALA A CA 1
ATOM 2049 C C . ALA A 1 250 ? 3.814 17.244 78.373 1.00 12.60 273 ALA A C 1
ATOM 2050 O O . ALA A 1 250 ? 3.047 16.985 79.315 1.00 11.02 273 ALA A O 1
ATOM 2052 N N . GLU A 1 251 ? 4.708 18.248 78.430 1.00 9.96 274 GLU A N 1
ATOM 2053 C CA . GLU A 1 251 ? 4.843 19.066 79.636 1.00 10.29 274 GLU A CA 1
ATOM 2054 C C . GLU A 1 251 ? 3.539 19.822 79.939 1.00 14.05 274 GLU A C 1
ATOM 2055 O O . GLU A 1 251 ? 3.055 19.807 81.084 1.00 13.69 274 GLU A O 1
ATOM 2061 N N . TRP A 1 252 ? 2.963 20.456 78.901 1.00 12.52 275 TRP A N 1
ATOM 2062 C CA . TRP A 1 252 ? 1.709 21.175 79.039 1.00 12.77 275 TRP A CA 1
ATOM 2063 C C . TRP A 1 252 ? 0.572 20.217 79.493 1.00 13.70 275 TRP A C 1
ATOM 2064 O O . TRP A 1 252 ? -0.188 20.547 80.409 1.00 13.50 275 TRP A O 1
ATOM 2075 N N . ALA A 1 253 ? 0.454 19.041 78.856 1.00 10.47 276 ALA A N 1
ATOM 2076 C CA . ALA A 1 253 ? -0.636 18.115 79.196 1.00 10.29 276 ALA A CA 1
ATOM 2077 C C . ALA A 1 253 ? -0.543 17.669 80.678 1.00 14.30 276 ALA A C 1
ATOM 2078 O O . ALA A 1 253 ? -1.552 17.615 81.375 1.00 13.69 276 ALA A O 1
ATOM 2080 N N . ALA A 1 254 ? 0.692 17.466 81.175 1.00 12.56 277 ALA A N 1
ATOM 2081 C CA . ALA A 1 254 ? 0.942 17.044 82.543 1.00 13.06 277 ALA A CA 1
ATOM 2082 C C . ALA A 1 254 ? 0.732 18.154 83.590 1.00 17.67 277 ALA A C 1
ATOM 2083 O O . ALA A 1 254 ? 0.226 17.869 84.686 1.00 16.35 277 ALA A O 1
ATOM 2085 N N . THR A 1 255 ? 1.161 19.397 83.279 1.00 13.34 278 THR A N 1
ATOM 2086 C CA . THR A 1 255 ? 1.216 20.464 84.279 1.00 14.94 278 THR A CA 1
ATOM 2087 C C . THR A 1 255 ? 0.461 21.776 83.969 1.00 19.98 278 THR A C 1
ATOM 2088 O O . THR A 1 255 ? 0.373 22.626 84.859 1.00 18.07 278 THR A O 1
ATOM 2092 N N . GLY A 1 256 ? 0.003 21.956 82.730 1.00 16.67 279 GLY A N 1
ATOM 2093 C CA . GLY A 1 256 ? -0.650 23.188 82.294 1.00 16.89 279 GLY A CA 1
ATOM 2094 C C . GLY A 1 256 ? 0.338 24.266 81.887 1.00 21.09 279 GLY A C 1
ATOM 2095 O O . GLY A 1 256 ? -0.073 25.338 81.441 1.00 20.34 279 GLY A O 1
ATOM 2096 N N . LYS A 1 257 ? 1.660 24.000 82.043 1.00 15.90 280 LYS A N 1
ATOM 2097 C CA A LYS A 1 257 ? 2.652 25.008 81.676 0.50 15.75 280 LYS A CA 1
ATOM 2098 C CA B LYS A 1 257 ? 2.717 24.977 81.758 0.50 15.14 280 LYS A CA 1
ATOM 2099 C C . LYS A 1 257 ? 3.802 24.405 80.865 1.00 19.03 280 LYS A C 1
ATOM 2100 O O . LYS A 1 257 ? 3.952 23.190 80.791 1.00 19.46 280 LYS A O 1
ATOM 2111 N N . VAL A 1 258 ? 4.584 25.277 80.232 1.00 15.11 281 VAL A N 1
ATOM 2112 C CA . VAL A 1 258 ? 5.754 24.918 79.412 1.00 13.57 281 VAL A CA 1
ATOM 2113 C C . VAL A 1 258 ? 6.912 25.781 79.948 1.00 18.25 281 VAL A C 1
ATOM 2114 O O . VAL A 1 258 ? 6.811 27.008 79.937 1.00 19.46 281 VAL A O 1
ATOM 2118 N N . THR A 1 259 ? 7.975 25.143 80.448 1.00 16.20 282 THR A N 1
ATOM 2119 C CA . THR A 1 259 ? 9.133 25.834 81.034 1.00 16.25 282 THR A CA 1
ATOM 2120 C C . THR A 1 259 ? 10.376 25.594 80.158 1.00 22.95 282 THR A C 1
ATOM 2121 O O . THR A 1 259 ? 11.497 25.844 80.594 1.00 24.92 282 THR A O 1
ATOM 2125 N N . GLN A 1 260 ? 10.171 25.105 78.934 1.00 17.56 283 GLN A N 1
ATOM 2126 C CA . GLN A 1 260 ? 11.269 24.792 78.005 1.00 16.91 283 GLN A CA 1
ATOM 2127 C C . GLN A 1 260 ? 11.512 25.941 77.059 1.00 22.38 283 GLN A C 1
ATOM 2128 O O . GLN A 1 260 ? 10.591 26.357 76.350 1.00 21.02 283 GLN A O 1
ATOM 2134 N N . LYS A 1 261 ? 12.760 26.431 76.994 1.00 20.24 284 LYS A N 1
ATOM 2135 C CA . LYS A 1 261 ? 13.058 27.548 76.090 1.00 20.77 284 LYS A CA 1
ATOM 2136 C C . LYS A 1 261 ? 12.983 27.103 74.612 1.00 24.03 284 LYS A C 1
ATOM 2137 O O . LYS A 1 261 ? 13.074 25.908 74.315 1.00 22.42 284 LYS A O 1
ATOM 2140 N N . VAL A 1 262 ? 12.807 28.070 73.693 1.00 21.30 285 VAL A N 1
ATOM 2141 C CA . VAL A 1 262 ? 12.840 27.811 72.252 1.00 20.63 285 VAL A CA 1
ATOM 2142 C C . VAL A 1 262 ? 14.263 27.327 71.928 1.00 21.15 285 VAL A C 1
ATOM 2143 O O . VAL A 1 262 ? 15.224 28.030 72.253 1.00 19.99 285 VAL A O 1
ATOM 2147 N N . PRO A 1 263 ? 14.437 26.117 71.360 1.00 15.78 286 PRO A N 1
ATOM 2148 C CA . PRO A 1 263 ? 15.795 25.641 71.095 1.00 16.26 286 PRO A CA 1
ATOM 2149 C C . PRO A 1 263 ? 16.411 26.311 69.867 1.00 20.92 286 PRO A C 1
ATOM 2150 O O . PRO A 1 263 ? 15.693 26.714 68.949 1.00 20.29 286 PRO A O 1
ATOM 2154 N N . LYS A 1 264 ? 17.735 26.384 69.842 1.00 17.69 287 LYS A N 1
ATOM 2155 C CA . LYS A 1 264 ? 18.504 26.967 68.736 1.00 19.07 287 LYS A CA 1
ATOM 2156 C C . LYS A 1 264 ? 18.413 26.132 67.451 1.00 22.62 287 LYS A C 1
ATOM 2157 O O . LYS A 1 264 ? 18.669 26.660 66.381 1.00 22.98 287 LYS A O 1
ATOM 2160 N N . ASP A 1 265 ? 18.060 24.840 67.556 1.00 17.98 288 ASP A N 1
ATOM 2161 C CA . ASP A 1 265 ? 17.988 23.936 66.404 1.00 16.69 288 ASP A CA 1
ATOM 2162 C C . ASP A 1 265 ? 16.551 23.775 65.856 1.00 18.51 288 ASP A C 1
ATOM 2163 O O . ASP A 1 265 ? 16.320 22.880 65.045 1.00 17.44 288 ASP A O 1
ATOM 2168 N N . PHE A 1 266 ? 15.583 24.639 66.256 1.00 15.25 289 PHE A N 1
ATOM 2169 C CA . PHE A 1 266 ? 14.233 24.481 65.726 1.00 14.31 289 PHE A CA 1
ATOM 2170 C C . PHE A 1 266 ? 14.223 24.644 64.175 1.00 17.55 289 PHE A C 1
ATOM 2171 O O . PHE A 1 266 ? 14.946 25.490 63.655 1.00 18.24 289 PHE A O 1
ATOM 2179 N N . PRO A 1 267 ? 13.479 23.808 63.414 1.00 13.33 290 PRO A N 1
ATOM 2180 C CA . PRO A 1 267 ? 13.509 23.957 61.938 1.00 13.57 290 PRO A CA 1
ATOM 2181 C C . PRO A 1 267 ? 13.009 25.315 61.447 1.00 15.92 290 PRO A C 1
ATOM 2182 O O . PRO A 1 267 ? 12.299 26.010 62.168 1.00 15.66 290 PRO A O 1
ATOM 2186 N N . THR A 1 268 ? 13.413 25.696 60.225 1.00 12.65 291 THR A N 1
ATOM 2187 C CA . THR A 1 268 ? 12.915 26.929 59.610 1.00 11.95 291 THR A CA 1
ATOM 2188 C C . THR A 1 268 ? 11.826 26.539 58.612 1.00 14.27 291 THR A C 1
ATOM 2189 O O . THR A 1 268 ? 11.598 25.352 58.370 1.00 12.35 291 THR A O 1
ATOM 2193 N N . GLU A 1 269 ? 11.250 27.541 57.935 1.00 12.26 292 GLU A N 1
ATOM 2194 C CA . GLU A 1 269 ? 10.249 27.337 56.893 1.00 12.13 292 GLU A CA 1
ATOM 2195 C C . GLU A 1 269 ? 10.820 26.524 55.718 1.00 15.07 292 GLU A C 1
ATOM 2196 O O . GLU A 1 269 ? 10.087 25.758 55.086 1.00 13.07 292 GLU A O 1
ATOM 2202 N N . THR A 1 270 ? 12.135 26.674 55.450 1.00 12.27 293 THR A N 1
ATOM 2203 C CA . THR A 1 270 ? 12.765 26.048 54.290 1.00 11.64 293 THR A CA 1
ATOM 2204 C C . THR A 1 270 ? 13.647 24.864 54.628 1.00 16.16 293 THR A C 1
ATOM 2205 O O . THR A 1 270 ? 13.946 24.053 53.735 1.00 15.78 293 THR A O 1
ATOM 2209 N N . THR A 1 271 ? 14.125 24.787 55.881 1.00 13.11 294 THR A N 1
ATOM 2210 C CA . THR A 1 271 ? 15.151 23.807 56.203 1.00 11.88 294 THR A CA 1
ATOM 2211 C C . THR A 1 271 ? 14.756 22.922 57.371 1.00 14.90 294 THR A C 1
ATOM 2212 O O . THR A 1 271 ? 14.515 23.416 58.475 1.00 14.92 294 THR A O 1
ATOM 2216 N N . CYS A 1 272 ? 14.727 21.602 57.117 1.00 12.66 295 CYS A N 1
ATOM 2217 C CA . CYS A 1 272 ? 14.451 20.631 58.175 1.00 13.19 295 CYS A CA 1
ATOM 2218 C C . CYS A 1 272 ? 15.621 20.594 59.146 1.00 14.20 295 CYS A C 1
ATOM 2219 O O . CYS A 1 272 ? 16.761 20.882 58.783 1.00 14.15 295 CYS A O 1
ATOM 2222 N N . SER A 1 273 ? 15.317 20.219 60.369 1.00 9.75 296 SER A N 1
ATOM 2223 C CA . SER A 1 273 ? 16.290 20.042 61.439 1.00 9.73 296 SER A CA 1
ATOM 2224 C C . SER A 1 273 ? 16.005 18.712 62.094 1.00 13.20 296 SER A C 1
ATOM 2225 O O . SER A 1 273 ? 14.837 18.332 62.190 1.00 13.50 296 SER A O 1
ATOM 2228 N N . TYR A 1 274 ? 17.058 18.003 62.544 1.00 10.62 297 TYR A N 1
ATOM 2229 C CA . TYR A 1 274 ? 16.881 16.690 63.154 1.00 11.29 297 TYR A CA 1
ATOM 2230 C C . TYR A 1 274 ? 17.632 16.526 64.444 1.00 14.76 297 TYR A C 1
ATOM 2231 O O . TYR A 1 274 ? 18.634 17.195 64.677 1.00 12.85 297 TYR A O 1
ATOM 2240 N N . ARG A 1 275 ? 17.150 15.597 65.274 1.00 12.78 298 ARG A N 1
ATOM 2241 C CA . ARG A 1 275 ? 17.827 15.114 66.479 1.00 12.97 298 ARG A CA 1
ATOM 2242 C C . ARG A 1 275 ? 17.823 13.616 66.259 1.00 14.29 298 ARG A C 1
ATOM 2243 O O . ARG A 1 275 ? 16.902 12.934 66.708 1.00 12.59 298 ARG A O 1
ATOM 2251 N N . LYS A 1 276 ? 18.768 13.124 65.443 1.00 10.98 299 LYS A N 1
ATOM 2252 C CA . LYS A 1 276 ? 18.792 11.713 65.040 1.00 10.67 299 LYS A CA 1
ATOM 2253 C C . LYS A 1 276 ? 18.888 10.752 66.241 1.00 14.30 299 LYS A C 1
ATOM 2254 O O . LYS A 1 276 ? 18.357 9.637 66.158 1.00 13.33 299 LYS A O 1
ATOM 2260 N N . ASP A 1 277 ? 19.555 11.184 67.340 1.00 11.51 300 ASP A N 1
ATOM 2261 C CA . ASP A 1 277 ? 19.728 10.373 68.549 1.00 10.93 300 ASP A CA 1
ATOM 2262 C C . ASP A 1 277 ? 18.695 10.750 69.659 1.00 13.15 300 ASP A C 1
ATOM 2263 O O . ASP A 1 277 ? 18.892 10.390 70.818 1.00 15.37 300 ASP A O 1
ATOM 2268 N N . TYR A 1 278 ? 17.645 11.506 69.301 1.00 9.69 301 TYR A N 1
ATOM 2269 C CA . TYR A 1 278 ? 16.509 11.857 70.166 1.00 8.08 301 TYR A CA 1
ATOM 2270 C C . TYR A 1 278 ? 16.900 12.685 71.396 1.00 10.97 301 TYR A C 1
ATOM 2271 O O . TYR A 1 278 ? 16.262 12.604 72.453 1.00 12.34 301 TYR A O 1
ATOM 2280 N N . LYS A 1 279 ? 17.882 13.541 71.222 1.00 11.36 302 LYS A N 1
ATOM 2281 C CA . LYS A 1 279 ? 18.337 14.417 72.299 1.00 12.67 302 LYS A CA 1
ATOM 2282 C C . LYS A 1 279 ? 18.818 15.730 71.718 1.00 17.08 302 LYS A C 1
ATOM 2283 O O . LYS A 1 279 ? 19.432 15.752 70.652 1.00 16.02 302 LYS A O 1
ATOM 2289 N N . GLU A 1 280 ? 18.542 16.825 72.429 1.00 16.45 303 GLU A N 1
ATOM 2290 C CA . GLU A 1 280 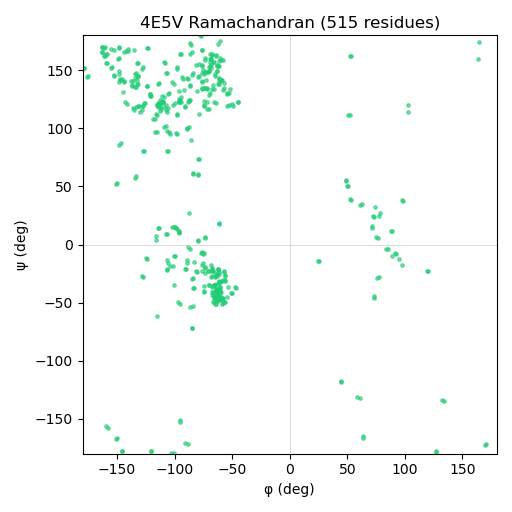? 19.074 18.138 72.090 1.00 17.22 303 GLU A CA 1
ATOM 2291 C C . GLU A 1 280 ? 20.531 18.162 72.598 1.00 23.15 303 GLU A C 1
ATOM 2292 O O . GLU A 1 280 ? 20.767 17.999 73.803 1.00 22.79 303 GLU A O 1
ATOM 2298 N N . ASN A 1 281 ? 21.496 18.206 71.692 1.00 22.11 304 ASN A N 1
ATOM 2299 C CA . ASN A 1 281 ? 22.914 18.191 72.093 1.00 26.15 304 ASN A CA 1
ATOM 2300 C C . ASN A 1 281 ? 23.538 19.593 71.944 1.00 39.39 304 ASN A C 1
ATOM 2301 O O . ASN A 1 281 ? 22.859 20.494 71.392 1.00 38.13 304 ASN A O 1
ATOM 2307 N N . LYS B 1 3 ? -5.184 59.254 31.735 1.00 34.83 26 LYS B N 1
ATOM 2308 C CA . LYS B 1 3 ? -5.057 58.567 30.452 1.00 33.41 26 LYS B CA 1
ATOM 2309 C C . LYS B 1 3 ? -4.593 57.118 30.661 1.00 32.79 26 LYS B C 1
ATOM 2310 O O . LYS B 1 3 ? -3.753 56.881 31.538 1.00 31.70 26 LYS B O 1
ATOM 2312 N N . PRO B 1 4 ? -5.125 56.126 29.903 1.00 27.33 27 PRO B N 1
ATOM 2313 C CA . PRO B 1 4 ? -4.646 54.737 30.084 1.00 25.13 27 PRO B CA 1
ATOM 2314 C C . PRO B 1 4 ? -3.167 54.603 29.729 1.00 23.27 27 PRO B C 1
ATOM 2315 O O . PRO B 1 4 ? -2.645 55.383 28.930 1.00 22.05 27 PRO B O 1
ATOM 2319 N N . ILE B 1 5 ? -2.496 53.622 30.333 1.00 17.24 28 ILE B N 1
ATOM 2320 C CA . ILE B 1 5 ? -1.080 53.358 30.109 1.00 15.46 28 ILE B CA 1
ATOM 2321 C C . ILE B 1 5 ? -0.894 52.703 28.747 1.00 16.99 28 ILE B C 1
ATOM 2322 O O . ILE B 1 5 ? -1.423 51.615 28.510 1.00 14.95 28 ILE B O 1
ATOM 2327 N N . LYS B 1 6 ? -0.129 53.360 27.856 1.00 14.34 29 LYS B N 1
ATOM 2328 C CA . LYS B 1 6 ? 0.160 52.859 26.504 1.00 14.50 29 LYS B CA 1
ATOM 2329 C C . LYS B 1 6 ? 1.092 51.649 26.599 1.00 15.80 29 LYS B C 1
ATOM 2330 O O . LYS B 1 6 ? 2.218 51.770 27.096 1.00 14.50 29 LYS B O 1
ATOM 2335 N N . THR B 1 7 ? 0.593 50.475 26.162 1.00 11.68 30 THR B N 1
ATOM 2336 C CA . THR B 1 7 ? 1.257 49.186 26.331 1.00 12.04 30 THR B CA 1
ATOM 2337 C C . THR B 1 7 ? 1.477 48.477 25.014 1.00 15.32 30 THR B C 1
ATOM 2338 O O . THR B 1 7 ? 0.574 48.395 24.180 1.00 15.29 30 THR B O 1
ATOM 2342 N N . LEU B 1 8 ? 2.667 47.918 24.859 1.00 12.47 31 LEU B N 1
ATOM 2343 C CA . LEU B 1 8 ? 3.044 47.135 23.702 1.00 12.03 31 LEU B CA 1
ATOM 2344 C C . LEU B 1 8 ? 3.179 45.694 24.130 1.00 14.85 31 LEU B C 1
ATOM 2345 O O . LEU B 1 8 ? 3.948 45.389 25.049 1.00 13.37 31 LEU B O 1
ATOM 2350 N N . LEU B 1 9 ? 2.422 44.804 23.495 1.00 11.26 32 LEU B N 1
ATOM 2351 C CA . LEU B 1 9 ? 2.507 43.390 23.854 1.00 11.84 32 LEU B CA 1
ATOM 2352 C C . LEU B 1 9 ? 3.130 42.642 22.669 1.00 15.17 32 LEU B C 1
ATOM 2353 O O . LEU B 1 9 ? 2.547 42.606 21.589 1.00 14.75 32 LEU B O 1
ATOM 2358 N N . ILE B 1 10 ? 4.310 42.058 22.884 1.00 12.04 33 ILE B N 1
ATOM 2359 C CA . ILE B 1 10 ? 5.066 41.368 21.836 1.00 10.34 33 ILE B CA 1
ATOM 2360 C C . ILE B 1 10 ? 4.768 39.872 21.895 1.00 13.82 33 ILE B C 1
ATOM 2361 O O . ILE B 1 10 ? 5.003 39.221 22.922 1.00 13.26 33 ILE B O 1
ATOM 2366 N N . THR B 1 11 ? 4.290 39.317 20.781 1.00 13.22 34 THR B N 1
ATOM 2367 C CA . THR B 1 11 ? 3.967 37.893 20.722 1.00 11.56 34 THR B CA 1
ATOM 2368 C C . THR B 1 11 ? 4.157 37.359 19.291 1.00 13.87 34 THR B C 1
ATOM 2369 O O . THR B 1 11 ? 4.752 38.033 18.457 1.00 14.07 34 THR B O 1
ATOM 2373 N N . GLY B 1 12 ? 3.649 36.159 19.028 1.00 12.05 35 GLY B N 1
ATOM 2374 C CA . GLY B 1 12 ? 3.689 35.588 17.681 1.00 12.00 35 GLY B CA 1
ATOM 2375 C C . GLY B 1 12 ? 4.441 34.293 17.550 1.00 15.39 35 GLY B C 1
ATOM 2376 O O . GLY B 1 12 ? 4.221 33.548 16.590 1.00 13.27 35 GLY B O 1
ATOM 2377 N N . GLN B 1 13 ? 5.363 34.042 18.494 1.00 11.17 36 GLN B N 1
ATOM 2378 C CA . GLN B 1 13 ? 6.098 32.787 18.615 1.00 12.13 36 GLN B CA 1
ATOM 2379 C C . GLN B 1 13 ? 6.146 32.425 20.076 1.00 14.60 36 GLN B C 1
ATOM 2380 O O . GLN B 1 13 ? 6.381 33.290 20.922 1.00 13.17 36 GLN B O 1
ATOM 2386 N N . ASN B 1 14 ? 5.907 31.152 20.373 1.00 11.02 37 ASN B N 1
ATOM 2387 C CA . ASN B 1 14 ? 5.950 30.618 21.734 1.00 10.41 37 ASN B CA 1
ATOM 2388 C C . ASN B 1 14 ? 5.758 29.136 21.712 1.00 12.92 37 ASN B C 1
ATOM 2389 O O . ASN B 1 14 ? 4.974 28.647 20.903 1.00 13.62 37 ASN B O 1
ATOM 2394 N N . ASN B 1 15 ? 6.428 28.403 22.623 1.00 10.85 38 ASN B N 1
ATOM 2395 C CA . ASN B 1 15 ? 6.156 26.965 22.739 1.00 11.40 38 ASN B CA 1
ATOM 2396 C C . ASN B 1 15 ? 4.782 26.791 23.435 1.00 14.75 38 ASN B C 1
ATOM 2397 O O . ASN B 1 15 ? 4.153 25.739 23.315 1.00 14.02 38 ASN B O 1
ATOM 2402 N N . HIS B 1 16 ? 4.314 27.844 24.134 1.00 12.04 39 HIS B N 1
ATOM 2403 C CA . HIS B 1 16 ? 3.003 27.867 24.790 1.00 11.86 39 HIS B CA 1
ATOM 2404 C C . HIS B 1 16 ? 1.912 28.335 23.811 1.00 15.04 39 HIS B C 1
ATOM 2405 O O . HIS B 1 16 ? 2.211 28.790 22.699 1.00 13.41 39 HIS B O 1
ATOM 2412 N N . ASN B 1 17 ? 0.647 28.258 24.254 1.00 12.51 40 ASN B N 1
ATOM 2413 C CA . ASN B 1 17 ? -0.507 28.632 23.458 1.00 13.53 40 ASN B CA 1
ATOM 2414 C C . ASN B 1 17 ? -0.670 30.155 23.461 1.00 16.13 40 ASN B C 1
ATOM 2415 O O . ASN B 1 17 ? -1.561 30.686 24.147 1.00 14.84 40 ASN B O 1
ATOM 2420 N N . TRP B 1 18 ? 0.218 30.856 22.717 1.00 12.29 41 TRP B N 1
ATOM 2421 C CA . TRP B 1 18 ? 0.231 32.319 22.700 1.00 12.09 41 TRP B CA 1
ATOM 2422 C C . TRP B 1 18 ? -1.027 32.886 22.031 1.00 13.53 41 TRP B C 1
ATOM 2423 O O . TRP B 1 18 ? -1.414 34.029 22.320 1.00 14.27 41 TRP B O 1
ATOM 2434 N N . GLN B 1 19 ? -1.695 32.083 21.169 1.00 10.17 42 GLN B N 1
ATOM 2435 C CA . GLN B 1 19 ? -2.930 32.518 20.517 1.00 12.05 42 GLN B CA 1
ATOM 2436 C C . GLN B 1 19 ? -4.004 32.811 21.586 1.00 17.01 42 GLN B C 1
ATOM 2437 O O . GLN B 1 19 ? -4.815 33.727 21.422 1.00 15.97 42 GLN B O 1
ATOM 2443 N N . VAL B 1 20 ? -3.982 32.035 22.679 1.00 14.07 43 VAL B N 1
ATOM 2444 C CA . VAL B 1 20 ? -4.875 32.218 23.824 1.00 13.17 43 VAL B CA 1
ATOM 2445 C C . VAL B 1 20 ? -4.292 33.296 24.766 1.00 14.79 43 VAL B C 1
ATOM 2446 O O . VAL B 1 20 ? -4.994 34.241 25.114 1.00 13.77 43 VAL B O 1
ATOM 2450 N N . SER B 1 21 ? -3.034 33.147 25.191 1.00 12.94 44 SER B N 1
ATOM 2451 C CA . SER B 1 21 ? -2.495 34.070 26.193 1.00 11.98 44 SER B CA 1
ATOM 2452 C C . SER B 1 21 ? -2.476 35.538 25.752 1.00 13.75 44 SER B C 1
ATOM 2453 O O . SER B 1 21 ? -2.852 36.403 26.565 1.00 13.47 44 SER B O 1
ATOM 2456 N N . HIS B 1 22 ? -2.079 35.844 24.498 1.00 11.50 45 HIS B N 1
ATOM 2457 C CA . HIS B 1 22 ? -1.981 37.257 24.111 1.00 11.76 45 HIS B CA 1
ATOM 2458 C C . HIS B 1 22 ? -3.357 37.949 24.170 1.00 15.42 45 HIS B C 1
ATOM 2459 O O . HIS B 1 22 ? -3.438 39.066 24.683 1.00 15.05 45 HIS B O 1
ATOM 2466 N N . VAL B 1 23 ? -4.436 37.225 23.766 1.00 13.27 46 VAL B N 1
ATOM 2467 C CA . VAL B 1 23 ? -5.805 37.720 23.789 1.00 14.06 46 VAL B CA 1
ATOM 2468 C C . VAL B 1 23 ? -6.232 37.991 25.243 1.00 15.97 46 VAL B C 1
ATOM 2469 O O . VAL B 1 23 ? -6.776 39.050 25.538 1.00 15.86 46 VAL B O 1
ATOM 2473 N N . VAL B 1 24 ? -5.950 37.038 26.139 1.00 13.63 47 VAL B N 1
ATOM 2474 C CA . VAL B 1 24 ? -6.333 37.090 27.544 1.00 11.99 47 VAL B CA 1
ATOM 2475 C C . VAL B 1 24 ? -5.556 38.214 28.273 1.00 15.49 47 VAL B C 1
ATOM 2476 O O . VAL B 1 24 ? -6.168 38.972 29.049 1.00 13.69 47 VAL B O 1
ATOM 2480 N N . LEU B 1 25 ? -4.244 38.340 28.003 1.00 12.01 48 LEU B N 1
ATOM 2481 C CA . LEU B 1 25 ? -3.416 39.390 28.631 1.00 11.25 48 LEU B CA 1
ATOM 2482 C C . LEU B 1 25 ? -3.993 40.761 28.289 1.00 16.29 48 LEU B C 1
ATOM 2483 O O . LEU B 1 25 ? -4.189 41.575 29.195 1.00 15.70 48 LEU B O 1
ATOM 2488 N N . LYS B 1 26 ? -4.336 40.986 26.991 1.00 12.68 49 LYS B N 1
ATOM 2489 C CA . LYS B 1 26 ? -4.924 42.261 26.571 1.00 12.70 49 LYS B CA 1
ATOM 2490 C C . LYS B 1 26 ? -6.255 42.490 27.297 1.00 16.13 49 LYS B C 1
ATOM 2491 O O . LYS B 1 26 ? -6.463 43.574 27.834 1.00 15.10 49 LYS B O 1
ATOM 2497 N N . GLN B 1 27 ? -7.119 41.460 27.379 1.00 13.50 50 GLN B N 1
ATOM 2498 C CA . GLN B 1 27 ? -8.413 41.596 28.053 1.00 14.61 50 GLN B CA 1
ATOM 2499 C C . GLN B 1 27 ? -8.251 41.911 29.527 1.00 16.56 50 GLN B C 1
ATOM 2500 O O . GLN B 1 27 ? -8.926 42.813 30.008 1.00 15.69 50 GLN B O 1
ATOM 2506 N N . ILE B 1 28 ? -7.339 41.216 30.245 1.00 12.80 51 ILE B N 1
ATOM 2507 C CA . ILE B 1 28 ? -7.140 41.514 31.667 1.00 11.74 51 ILE B CA 1
ATOM 2508 C C . ILE B 1 28 ? -6.758 42.987 31.854 1.00 12.95 51 ILE B C 1
ATOM 2509 O O . ILE B 1 28 ? -7.379 43.697 32.669 1.00 13.49 51 ILE B O 1
ATOM 2514 N N . LEU B 1 29 ? -5.757 43.446 31.095 1.00 10.31 52 LEU B N 1
ATOM 2515 C CA . LEU B 1 29 ? -5.261 44.809 31.207 1.00 11.34 52 LEU B CA 1
ATOM 2516 C C . LEU B 1 29 ? -6.319 45.842 30.801 1.00 13.96 52 LEU B C 1
ATOM 2517 O O . LEU B 1 29 ? -6.601 46.760 31.568 1.00 15.01 52 LEU B O 1
ATOM 2522 N N . GLU B 1 30 ? -6.917 45.681 29.632 1.00 11.62 53 GLU B N 1
ATOM 2523 C CA . GLU B 1 30 ? -7.868 46.662 29.115 1.00 12.94 53 GLU B CA 1
ATOM 2524 C C . GLU B 1 30 ? -9.195 46.694 29.882 1.00 18.38 53 GLU B C 1
ATOM 2525 O O . GLU B 1 30 ? -9.781 47.783 30.017 1.00 18.80 53 GLU B O 1
ATOM 2531 N N . ASN B 1 31 ? -9.676 45.529 30.375 1.00 16.07 54 ASN B N 1
ATOM 2532 C CA . ASN B 1 31 ? -10.936 45.453 31.159 1.00 16.28 54 ASN B CA 1
ATOM 2533 C C . ASN B 1 31 ? -10.869 46.256 32.466 1.00 20.96 54 ASN B C 1
ATOM 2534 O O . ASN B 1 31 ? -11.916 46.616 32.997 1.00 21.59 54 ASN B O 1
ATOM 2539 N N . SER B 1 32 ? -9.652 46.544 32.981 1.00 17.83 55 SER B N 1
ATOM 2540 C CA . SER B 1 32 ? -9.456 47.374 34.179 1.00 17.18 55 SER B CA 1
ATOM 2541 C C . SER B 1 32 ? -9.658 48.872 33.877 1.00 23.58 55 SER B C 1
ATOM 2542 O O . SER B 1 32 ? -9.818 49.668 34.812 1.00 24.06 55 SER B O 1
ATOM 2545 N N . GLY B 1 33 ? -9.612 49.234 32.585 1.00 20.83 56 GLY B N 1
ATOM 2546 C CA . GLY B 1 33 ? -9.709 50.607 32.092 1.00 20.74 56 GLY B CA 1
ATOM 2547 C C . GLY B 1 33 ? -8.425 51.407 32.284 1.00 22.31 56 GLY B C 1
ATOM 2548 O O . GLY B 1 33 ? -8.377 52.600 31.960 1.00 22.83 56 GLY B O 1
ATOM 2549 N N . ARG B 1 34 ? -7.344 50.749 32.761 1.00 16.98 57 ARG B N 1
ATOM 2550 C CA . ARG B 1 34 ? -6.085 51.428 33.090 1.00 15.99 57 ARG B CA 1
ATOM 2551 C C . ARG B 1 34 ? -4.990 51.309 32.012 1.00 17.23 57 ARG B C 1
ATOM 2552 O O . ARG B 1 34 ? -3.960 51.973 32.118 1.00 15.98 57 ARG B O 1
ATOM 2560 N N . PHE B 1 35 ? -5.204 50.454 31.000 1.00 13.61 58 PHE B N 1
ATOM 2561 C CA . PHE B 1 35 ? -4.226 50.208 29.950 1.00 12.49 58 PHE B CA 1
ATOM 2562 C C . PHE B 1 35 ? -4.835 50.226 28.559 1.00 18.89 58 PHE B C 1
ATOM 2563 O O . PHE B 1 35 ? -5.973 49.796 28.373 1.00 20.10 58 PHE B O 1
ATOM 2571 N N . ASP B 1 36 ? -4.040 50.676 27.572 1.00 18.08 59 ASP B N 1
ATOM 2572 C CA . ASP B 1 36 ? -4.375 50.683 26.144 1.00 18.51 59 ASP B CA 1
ATOM 2573 C C . ASP B 1 36 ? -3.322 49.788 25.480 1.00 20.01 59 ASP B C 1
ATOM 2574 O O . ASP B 1 36 ? -2.153 50.177 25.394 1.00 18.65 59 ASP B O 1
ATOM 2579 N N . VAL B 1 37 ? -3.716 48.586 25.042 1.00 14.91 60 VAL B N 1
ATOM 2580 C CA . VAL B 1 37 ? -2.747 47.587 24.597 1.00 13.39 60 VAL B CA 1
ATOM 2581 C C . VAL B 1 37 ? -2.722 47.441 23.083 1.00 17.31 60 VAL B C 1
ATOM 2582 O O . VAL B 1 37 ? -3.767 47.228 22.444 1.00 15.84 60 VAL B O 1
ATOM 2586 N N . ASP B 1 38 ? -1.503 47.510 22.528 1.00 13.75 61 ASP B N 1
ATOM 2587 C CA . ASP B 1 38 ? -1.233 47.264 21.121 1.00 13.43 61 ASP B CA 1
ATOM 2588 C C . ASP B 1 38 ? -0.496 45.959 20.974 1.00 17.61 61 ASP B C 1
ATOM 2589 O O . ASP B 1 38 ? 0.546 45.773 21.625 1.00 16.99 61 ASP B O 1
ATOM 2594 N N . PHE B 1 39 ? -1.006 45.061 20.126 1.00 13.74 62 PHE B N 1
ATOM 2595 C CA . PHE B 1 39 ? -0.285 43.838 19.809 1.00 13.96 62 PHE B CA 1
ATOM 2596 C C . PHE B 1 39 ? 0.716 44.079 18.716 1.00 15.85 62 PHE B C 1
ATOM 2597 O O . PHE B 1 39 ? 0.416 44.801 17.769 1.00 15.34 62 PHE B O 1
ATOM 2605 N N . VAL B 1 40 ? 1.831 43.368 18.759 1.00 11.51 63 VAL B N 1
ATOM 2606 C CA . VAL B 1 40 ? 2.761 43.235 17.643 1.00 12.68 63 VAL B CA 1
ATOM 2607 C C . VAL B 1 40 ? 2.988 41.744 17.540 1.00 17.01 63 VAL B C 1
ATOM 2608 O O . VAL B 1 40 ? 3.482 41.111 18.489 1.00 17.25 63 VAL B O 1
ATOM 2612 N N . ILE B 1 41 ? 2.526 41.171 16.429 1.00 13.90 64 ILE B N 1
ATOM 2613 C CA . ILE B 1 41 ? 2.600 39.731 16.209 1.00 12.56 64 ILE B CA 1
ATOM 2614 C C . ILE B 1 41 ? 3.696 39.450 15.191 1.00 13.67 64 ILE B C 1
ATOM 2615 O O . ILE B 1 41 ? 3.623 39.894 14.054 1.00 13.88 64 ILE B O 1
ATOM 2620 N N . SER B 1 42 ? 4.727 38.717 15.623 1.00 10.48 65 SER B N 1
ATOM 2621 C CA . SER B 1 42 ? 5.847 38.380 14.770 1.00 10.08 65 SER B CA 1
ATOM 2622 C C . SER B 1 42 ? 5.455 37.434 13.659 1.00 16.21 65 SER B C 1
ATOM 2623 O O . SER B 1 42 ? 4.478 36.678 13.808 1.00 16.23 65 SER B O 1
ATOM 2626 N N . PRO B 1 43 ? 6.306 37.320 12.622 1.00 13.77 66 PRO B N 1
ATOM 2627 C CA . PRO B 1 43 ? 6.138 36.202 11.682 1.00 13.48 66 PRO B CA 1
ATOM 2628 C C . PRO B 1 43 ? 6.294 34.877 12.459 1.00 18.07 66 PRO B C 1
ATOM 2629 O O . PRO B 1 43 ? 6.901 34.831 13.550 1.00 14.26 66 PRO B O 1
ATOM 2633 N N . GLU B 1 44 ? 5.787 33.792 11.881 1.00 16.42 67 GLU B N 1
ATOM 2634 C CA . GLU B 1 44 ? 5.844 32.451 12.467 1.00 17.46 67 GLU B CA 1
ATOM 2635 C C . GLU B 1 44 ? 7.278 31.899 12.471 1.00 20.60 67 GLU B C 1
ATOM 2636 O O . GLU B 1 44 ? 8.142 32.425 11.763 1.00 20.51 67 GLU B O 1
ATOM 2642 N N . GLN B 1 45 ? 7.525 30.835 13.266 1.00 15.70 68 GLN B N 1
ATOM 2643 C CA . GLN B 1 45 ? 8.852 30.215 13.352 1.00 15.10 68 GLN B CA 1
ATOM 2644 C C . GLN B 1 45 ? 9.433 29.827 11.972 1.00 19.48 68 GLN B C 1
ATOM 2645 O O . GLN B 1 45 ? 8.801 29.120 11.188 1.00 21.39 68 GLN B O 1
ATOM 2651 N N . GLY B 1 46 ? 10.660 30.233 11.734 1.00 16.35 69 GLY B N 1
ATOM 2652 C CA . GLY B 1 46 ? 11.354 29.902 10.494 1.00 16.39 69 GLY B CA 1
ATOM 2653 C C . GLY B 1 46 ? 11.144 30.896 9.372 1.00 19.13 69 GLY B C 1
ATOM 2654 O O . GLY B 1 46 ? 11.847 30.824 8.360 1.00 17.79 69 GLY B O 1
ATOM 2655 N N . LYS B 1 47 ? 10.204 31.847 9.544 1.00 15.09 70 LYS B N 1
ATOM 2656 C CA . LYS B 1 47 ? 9.933 32.867 8.525 1.00 15.46 70 LYS B CA 1
ATOM 2657 C C . LYS B 1 47 ? 10.891 34.040 8.666 1.00 19.66 70 LYS B C 1
ATOM 2658 O O . LYS B 1 47 ? 11.553 34.188 9.692 1.00 20.92 70 LYS B O 1
ATOM 2664 N N . ASP B 1 48 ? 10.945 34.877 7.638 1.00 16.10 71 ASP B N 1
ATOM 2665 C CA . ASP B 1 48 ? 11.817 36.046 7.606 1.00 15.27 71 ASP B CA 1
ATOM 2666 C C . ASP B 1 48 ? 11.416 37.010 8.729 1.00 18.26 71 ASP B C 1
ATOM 2667 O O . ASP B 1 48 ? 10.277 37.475 8.767 1.00 17.79 71 ASP B O 1
ATOM 2680 N N . SER B 1 50 ? 13.381 39.813 9.427 1.00 15.72 73 SER B N 1
ATOM 2681 C CA . SER B 1 50 ? 14.033 41.105 9.157 1.00 14.77 73 SER B CA 1
ATOM 2682 C C . SER B 1 50 ? 13.094 42.331 9.192 1.00 18.70 73 SER B C 1
ATOM 2683 O O . SER B 1 50 ? 13.561 43.434 9.505 1.00 18.19 73 SER B O 1
ATOM 2686 N N . GLY B 1 51 ? 11.810 42.147 8.870 1.00 14.26 74 GLY B N 1
ATOM 2687 C CA . GLY B 1 51 ? 10.857 43.255 8.890 1.00 13.79 74 GLY B CA 1
ATOM 2688 C C . GLY B 1 51 ? 10.172 43.480 10.240 1.00 16.74 74 GLY B C 1
ATOM 2689 O O . GLY B 1 51 ? 9.403 44.435 10.375 1.00 14.83 74 GLY B O 1
ATOM 2690 N N . PHE B 1 52 ? 10.463 42.638 11.270 1.00 12.63 75 PHE B N 1
ATOM 2691 C CA . PHE B 1 52 ? 9.825 42.767 12.595 1.00 11.14 75 PHE B CA 1
ATOM 2692 C C . PHE B 1 52 ? 10.588 43.818 13.427 1.00 13.92 75 PHE B C 1
ATOM 2693 O O . PHE B 1 52 ? 11.181 43.515 14.462 1.00 14.19 75 PHE B O 1
ATOM 2701 N N . VAL B 1 53 ? 10.607 45.054 12.906 1.00 10.96 76 VAL B N 1
ATOM 2702 C CA . VAL B 1 53 ? 11.353 46.201 13.463 1.00 11.08 76 VAL B CA 1
ATOM 2703 C C . VAL B 1 53 ? 10.375 47.012 14.269 1.00 13.51 76 VAL B C 1
ATOM 2704 O O . VAL B 1 53 ? 9.460 47.612 13.706 1.00 14.32 76 VAL B O 1
ATOM 2708 N N . LEU B 1 54 ? 10.557 47.023 15.587 1.00 11.61 77 LEU B N 1
ATOM 2709 C CA . LEU B 1 54 ? 9.601 47.668 16.494 1.00 11.75 77 LEU B CA 1
ATOM 2710 C C . LEU B 1 54 ? 10.034 49.049 16.898 1.00 16.46 77 LEU B C 1
ATOM 2711 O O . LEU B 1 54 ? 11.228 49.338 16.950 1.00 16.23 77 LEU B O 1
ATOM 2716 N N . ASP B 1 55 ? 9.059 49.893 17.211 1.00 15.80 78 ASP B N 1
ATOM 2717 C CA . ASP B 1 55 ? 9.255 51.252 17.710 1.00 16.09 78 ASP B CA 1
ATOM 2718 C C . ASP B 1 55 ? 8.670 51.299 19.122 1.00 18.26 78 ASP B C 1
ATOM 2719 O O . ASP B 1 55 ? 7.462 51.133 19.307 1.00 17.22 78 ASP B O 1
ATOM 2724 N N . PHE B 1 56 ? 9.554 51.465 20.125 1.00 15.17 79 PHE B N 1
ATOM 2725 C CA . PHE B 1 56 ? 9.177 51.474 21.541 1.00 14.22 79 PHE B CA 1
ATOM 2726 C C . PHE B 1 56 ? 8.809 52.864 22.066 1.00 16.92 79 PHE B C 1
ATOM 2727 O O . PHE B 1 56 ? 8.196 52.960 23.131 1.00 15.49 79 PHE B O 1
ATOM 2735 N N . SER B 1 57 ? 9.168 53.931 21.331 1.00 17.00 80 SER B N 1
ATOM 2736 C CA A SER B 1 57 ? 8.958 55.321 21.756 0.50 18.18 80 SER B CA 1
ATOM 2737 C CA B SER B 1 57 ? 8.968 55.315 21.782 0.50 17.34 80 SER B CA 1
ATOM 2738 C C . SER B 1 57 ? 7.503 55.661 22.179 1.00 20.91 80 SER B C 1
ATOM 2739 O O . SER B 1 57 ? 7.344 56.435 23.115 1.00 21.31 80 SER B O 1
ATOM 2744 N N . PRO B 1 58 ? 6.402 55.124 21.576 1.00 17.61 81 PRO B N 1
ATOM 2745 C CA . PRO B 1 58 ? 5.061 55.527 22.070 1.00 18.23 81 PRO B CA 1
ATOM 2746 C C . PRO B 1 58 ? 4.632 54.889 23.399 1.00 19.51 81 PRO B C 1
ATOM 2747 O O . PRO B 1 58 ? 3.605 55.272 23.960 1.00 19.41 81 PRO B O 1
ATOM 2751 N N . TYR B 1 59 ? 5.401 53.923 23.915 1.00 14.81 82 TYR B N 1
ATOM 2752 C CA . TYR B 1 59 ? 4.949 53.107 25.035 1.00 13.81 82 TYR B CA 1
ATOM 2753 C C . TYR B 1 59 ? 5.584 53.367 26.395 1.00 15.53 82 TYR B C 1
ATOM 2754 O O . TYR B 1 59 ? 6.757 53.693 26.489 1.00 13.29 82 TYR B O 1
ATOM 2763 N N . GLN B 1 60 ? 4.776 53.158 27.461 1.00 13.57 83 GLN B N 1
ATOM 2764 C CA . GLN B 1 60 ? 5.193 53.265 28.869 1.00 14.17 83 GLN B CA 1
ATOM 2765 C C . GLN B 1 60 ? 5.414 51.877 29.422 1.00 15.32 83 GLN B C 1
ATOM 2766 O O . GLN B 1 60 ? 6.030 51.718 30.478 1.00 13.52 83 GLN B O 1
ATOM 2772 N N . LEU B 1 61 ? 4.856 50.856 28.736 1.00 10.66 84 LEU B N 1
ATOM 2773 C CA . LEU B 1 61 ? 4.964 49.477 29.195 1.00 9.47 84 LEU B CA 1
ATOM 2774 C C . LEU B 1 61 ? 5.107 48.517 28.024 1.00 12.51 84 LEU B C 1
ATOM 2775 O O . LEU B 1 61 ? 4.436 48.670 26.993 1.00 11.46 84 LEU B O 1
ATOM 2780 N N . VAL B 1 62 ? 5.964 47.516 28.206 1.00 10.38 85 VAL B N 1
ATOM 2781 C CA . VAL B 1 62 ? 6.158 46.436 27.247 1.00 9.71 85 VAL B CA 1
ATOM 2782 C C . VAL B 1 62 ? 5.844 45.127 27.958 1.00 12.99 85 VAL B C 1
ATOM 2783 O O . VAL B 1 62 ? 6.400 44.870 29.018 1.00 11.32 85 VAL B O 1
ATOM 2787 N N . VAL B 1 63 ? 4.961 44.302 27.377 1.00 10.68 86 VAL B N 1
ATOM 2788 C CA . VAL B 1 63 ? 4.609 43.009 27.958 1.00 9.73 86 VAL B CA 1
ATOM 2789 C C . VAL B 1 63 ? 5.141 41.938 27.013 1.00 13.47 86 VAL B C 1
ATOM 2790 O O . VAL B 1 63 ? 4.814 41.954 25.824 1.00 13.11 86 VAL B O 1
ATOM 2794 N N . LEU B 1 64 ? 5.959 41.021 27.529 1.00 10.36 87 LEU B N 1
ATOM 2795 C CA . LEU B 1 64 ? 6.532 39.969 26.687 1.00 10.07 87 LEU B CA 1
ATOM 2796 C C . LEU B 1 64 ? 5.776 38.660 26.822 1.00 12.81 87 LEU B C 1
ATOM 2797 O O . LEU B 1 64 ? 5.681 38.102 27.918 1.00 12.71 87 LEU B O 1
ATOM 2802 N N . ASP B 1 65 ? 5.262 38.150 25.698 1.00 9.15 88 ASP B N 1
ATOM 2803 C CA . ASP B 1 65 ? 4.571 36.855 25.612 1.00 9.44 88 ASP B CA 1
ATOM 2804 C C . ASP B 1 65 ? 5.159 36.146 24.392 1.00 13.24 88 ASP B C 1
ATOM 2805 O O . ASP B 1 65 ? 4.461 35.804 23.431 1.00 12.56 88 ASP B O 1
ATOM 2810 N N . TYR B 1 66 ? 6.473 35.950 24.443 1.00 11.15 89 TYR B N 1
ATOM 2811 C CA . TYR B 1 66 ? 7.231 35.488 23.293 1.00 10.60 89 TYR B CA 1
ATOM 2812 C C . TYR B 1 66 ? 8.413 34.645 23.675 1.00 12.47 89 TYR B C 1
ATOM 2813 O O . TYR B 1 66 ? 9.171 35.017 24.566 1.00 10.91 89 TYR B O 1
ATOM 2822 N N . ASN B 1 67 ? 8.651 33.593 22.901 1.00 11.11 90 ASN B N 1
ATOM 2823 C CA . ASN B 1 67 ? 9.908 32.848 22.880 1.00 10.64 90 ASN B CA 1
ATOM 2824 C C . ASN B 1 67 ? 10.039 32.191 21.490 1.00 14.02 90 ASN B C 1
ATOM 2825 O O . ASN B 1 67 ? 9.029 31.940 20.822 1.00 12.83 90 ASN B O 1
ATOM 2830 N N . GLY B 1 68 ? 11.271 31.963 21.051 1.00 11.56 91 GLY B N 1
ATOM 2831 C CA . GLY B 1 68 ? 11.531 31.368 19.742 1.00 12.86 91 GLY B CA 1
ATOM 2832 C C . GLY B 1 68 ? 12.577 32.126 18.957 1.00 13.97 91 GLY B C 1
ATOM 2833 O O . GLY B 1 68 ? 13.600 32.509 19.523 1.00 13.54 91 GLY B O 1
ATOM 2834 N N . ASP B 1 69 ? 12.317 32.391 17.658 1.00 13.14 92 ASP B N 1
ATOM 2835 C CA . ASP B 1 69 ? 13.301 33.080 16.788 1.00 11.79 92 ASP B CA 1
ATOM 2836 C C . ASP B 1 69 ? 13.703 34.432 17.340 1.00 13.95 92 ASP B C 1
ATOM 2837 O O . ASP B 1 69 ? 12.851 35.194 17.808 1.00 14.04 92 ASP B O 1
ATOM 2842 N N . SER B 1 70 ? 14.994 34.745 17.237 1.00 12.08 93 SER B N 1
ATOM 2843 C CA . SER B 1 70 ? 15.493 36.053 17.632 1.00 12.12 93 SER B CA 1
ATOM 2844 C C . SER B 1 70 ? 14.788 37.144 16.831 1.00 15.09 93 SER B C 1
ATOM 2845 O O . SER B 1 70 ? 14.537 36.980 15.624 1.00 14.05 93 SER B O 1
ATOM 2848 N N . TRP B 1 71 ? 14.492 38.260 17.504 1.00 11.91 94 TRP B N 1
ATOM 2849 C CA . TRP B 1 71 ? 14.003 39.458 16.835 1.00 11.56 94 TRP B CA 1
ATOM 2850 C C . TRP B 1 71 ? 15.182 40.003 15.999 1.00 13.87 94 TRP B C 1
ATOM 2851 O O . TRP B 1 71 ? 16.344 39.689 16.341 1.00 13.15 94 TRP B O 1
ATOM 2862 N N . PRO B 1 72 ? 14.947 40.842 14.967 1.00 10.38 95 PRO B N 1
ATOM 2863 C CA . PRO B 1 72 ? 16.076 41.389 14.203 1.00 10.49 95 PRO B CA 1
ATOM 2864 C C . PRO B 1 72 ? 16.912 42.309 15.084 1.00 16.46 95 PRO B C 1
ATOM 2865 O O . PRO B 1 72 ? 16.409 42.825 16.102 1.00 15.26 95 PRO B O 1
ATOM 2869 N N . GLU B 1 73 ? 18.187 42.500 14.699 1.00 13.20 96 GLU B N 1
ATOM 2870 C CA . GLU B 1 73 ? 19.156 43.283 15.482 1.00 12.81 96 GLU B CA 1
ATOM 2871 C C . GLU B 1 73 ? 18.626 44.669 15.863 1.00 15.36 96 GLU B C 1
ATOM 2872 O O . GLU B 1 73 ? 18.822 45.082 17.004 1.00 15.13 96 GLU B O 1
ATOM 2878 N N . GLU B 1 74 ? 17.935 45.376 14.933 1.00 12.29 97 GLU B N 1
ATOM 2879 C CA . GLU B 1 74 ? 17.435 46.719 15.229 1.00 11.15 97 GLU B CA 1
ATOM 2880 C C . GLU B 1 74 ? 16.385 46.681 16.357 1.00 13.29 97 GLU B C 1
ATOM 2881 O O . GLU B 1 74 ? 16.395 47.560 17.221 1.00 13.47 97 GLU B O 1
ATOM 2887 N N . THR B 1 75 ? 15.528 45.661 16.374 1.00 9.65 98 THR B N 1
ATOM 2888 C CA . THR B 1 75 ? 14.536 45.528 17.462 1.00 10.22 98 THR B CA 1
ATOM 2889 C C . THR B 1 75 ? 15.256 45.244 18.780 1.00 13.87 98 THR B C 1
ATOM 2890 O O . THR B 1 75 ? 14.885 45.812 19.814 1.00 13.35 98 THR B O 1
ATOM 2894 N N . ASN B 1 76 ? 16.284 44.388 18.741 1.00 10.20 99 ASN B N 1
ATOM 2895 C CA . ASN B 1 76 ? 17.044 44.048 19.953 1.00 10.82 99 ASN B CA 1
ATOM 2896 C C . ASN B 1 76 ? 17.713 45.312 20.533 1.00 12.69 99 ASN B C 1
ATOM 2897 O O . ASN B 1 76 ? 17.594 45.568 21.729 1.00 12.42 99 ASN B O 1
ATOM 2902 N N . ARG B 1 77 ? 18.350 46.109 19.676 1.00 11.19 100 ARG B N 1
ATOM 2903 C CA . ARG B 1 77 ? 18.989 47.360 20.076 1.00 11.14 100 ARG B CA 1
ATOM 2904 C C . ARG B 1 77 ? 17.959 48.333 20.665 1.00 15.26 100 ARG B C 1
ATOM 2905 O O . ARG B 1 77 ? 18.199 48.951 21.710 1.00 13.51 100 ARG B O 1
ATOM 2913 N N . ARG B 1 78 ? 16.805 48.482 19.986 1.00 12.64 101 ARG B N 1
ATOM 2914 C CA . ARG B 1 78 ? 15.787 49.420 20.455 1.00 12.53 101 ARG B CA 1
ATOM 2915 C C . ARG B 1 78 ? 15.171 48.952 21.776 1.00 13.20 101 ARG B C 1
ATOM 2916 O O . ARG B 1 78 ? 14.848 49.785 22.622 1.00 11.26 101 ARG B O 1
ATOM 2924 N N . PHE B 1 79 ? 15.002 47.648 21.941 1.00 10.23 102 PHE B N 1
ATOM 2925 C CA . PHE B 1 79 ? 14.444 47.117 23.198 1.00 9.99 102 PHE B CA 1
ATOM 2926 C C . PHE B 1 79 ? 15.390 47.452 24.372 1.00 14.73 102 PHE B C 1
ATOM 2927 O O . PHE B 1 79 ? 14.934 47.952 25.410 1.00 12.30 102 PHE B O 1
ATOM 2935 N N . LEU B 1 80 ? 16.704 47.234 24.170 1.00 12.57 103 LEU B N 1
ATOM 2936 C CA . LEU B 1 80 ? 17.711 47.536 25.204 1.00 14.54 103 LEU B CA 1
ATOM 2937 C C . LEU B 1 80 ? 17.724 49.021 25.541 1.00 16.48 103 LEU B C 1
ATOM 2938 O O . LEU B 1 80 ? 17.785 49.359 26.714 1.00 15.65 103 LEU B O 1
ATOM 2943 N N . GLU B 1 81 ? 17.623 49.901 24.522 1.00 13.97 104 GLU B N 1
ATOM 2944 C CA . GLU B 1 81 ? 17.561 51.357 24.698 1.00 13.65 104 GLU B CA 1
ATOM 2945 C C . GLU B 1 81 ? 16.301 51.730 25.523 1.00 16.55 104 GLU B C 1
ATOM 2946 O O . GLU B 1 81 ? 16.377 52.537 26.457 1.00 15.16 104 GLU B O 1
ATOM 2952 N N . TYR B 1 82 ? 15.160 51.137 25.185 1.00 11.99 105 TYR B N 1
ATOM 2953 C CA . TYR B 1 82 ? 13.912 51.366 25.917 1.00 11.76 105 TYR B CA 1
ATOM 2954 C C . TYR B 1 82 ? 14.070 50.973 27.402 1.00 14.50 105 TYR B C 1
ATOM 2955 O O . TYR B 1 82 ? 13.675 51.722 28.292 1.00 13.36 105 TYR B O 1
ATOM 2964 N N . VAL B 1 83 ? 14.647 49.792 27.665 1.00 12.34 106 VAL B N 1
ATOM 2965 C CA . VAL B 1 83 ? 14.820 49.302 29.050 1.00 12.94 106 VAL B CA 1
ATOM 2966 C C . VAL B 1 83 ? 15.795 50.192 29.829 1.00 18.97 106 VAL B C 1
ATOM 2967 O O . VAL B 1 83 ? 15.444 50.666 30.917 1.00 18.74 106 VAL B O 1
ATOM 2971 N N . GLN B 1 84 ? 16.961 50.486 29.236 1.00 17.51 107 GLN B N 1
ATOM 2972 C CA . GLN B 1 84 ? 18.017 51.293 29.853 1.00 18.07 107 GLN B CA 1
ATOM 2973 C C . GLN B 1 84 ? 17.556 52.739 30.119 1.00 21.94 107 GLN B C 1
ATOM 2974 O O . GLN B 1 84 ? 18.070 53.357 31.049 1.00 21.55 107 GLN B O 1
ATOM 2980 N N . ASN B 1 85 ? 16.565 53.251 29.352 1.00 18.33 108 ASN B N 1
ATOM 2981 C CA A ASN B 1 85 ? 15.992 54.593 29.535 0.50 18.74 108 ASN B CA 1
ATOM 2982 C CA B ASN B 1 85 ? 16.029 54.603 29.557 0.50 19.07 108 ASN B CA 1
ATOM 2983 C C . ASN B 1 85 ? 14.858 54.583 30.585 1.00 23.24 108 ASN B C 1
ATOM 2984 O O . ASN B 1 85 ? 13.977 55.446 30.560 1.00 24.09 108 ASN B O 1
ATOM 2993 N N . GLY B 1 86 ? 14.873 53.619 31.502 1.00 18.58 109 GLY B N 1
ATOM 2994 C CA . GLY B 1 86 ? 13.849 53.526 32.548 1.00 18.02 109 GLY B CA 1
ATOM 2995 C C . GLY B 1 86 ? 12.511 52.953 32.120 1.00 20.06 109 GLY B C 1
ATOM 2996 O O . GLY B 1 86 ? 11.484 53.254 32.731 1.00 21.30 109 GLY B O 1
ATOM 2997 N N . GLY B 1 87 ? 12.510 52.151 31.070 1.00 16.15 110 GLY B N 1
ATOM 2998 C CA . GLY B 1 87 ? 11.291 51.548 30.540 1.00 16.64 110 GLY B CA 1
ATOM 2999 C C . GLY B 1 87 ? 10.720 50.470 31.433 1.00 21.66 110 GLY B C 1
ATOM 3000 O O . GLY B 1 87 ? 11.449 49.820 32.191 1.00 22.85 110 GLY B O 1
ATOM 3001 N N . GLY B 1 88 ? 9.403 50.349 31.404 1.00 16.55 111 GLY B N 1
ATOM 3002 C CA . GLY B 1 88 ? 8.693 49.337 32.173 1.00 15.70 111 GLY B CA 1
ATOM 3003 C C . GLY B 1 88 ? 8.498 48.072 31.366 1.00 16.10 111 GLY B C 1
ATOM 3004 O O . GLY B 1 88 ? 8.110 48.124 30.197 1.00 13.60 111 GLY B O 1
ATOM 3005 N N . VAL B 1 89 ? 8.804 46.927 31.971 1.00 10.60 112 VAL B N 1
ATOM 3006 C CA . VAL B 1 89 ? 8.672 45.630 31.309 1.00 10.06 112 VAL B CA 1
ATOM 3007 C C . VAL B 1 89 ? 7.944 44.634 32.217 1.00 12.96 112 VAL B C 1
ATOM 3008 O O . VAL B 1 89 ? 8.226 44.558 33.421 1.00 13.19 112 VAL B O 1
ATOM 3012 N N . VAL B 1 90 ? 7.035 43.844 31.620 1.00 9.23 113 VAL B N 1
ATOM 3013 C CA . VAL B 1 90 ? 6.412 42.696 32.259 1.00 9.20 113 VAL B CA 1
ATOM 3014 C C . VAL B 1 90 ? 6.933 41.455 31.527 1.00 11.52 113 VAL B C 1
ATOM 3015 O O . VAL B 1 90 ? 6.750 41.344 30.313 1.00 11.42 113 VAL B O 1
ATOM 3019 N N . ILE B 1 91 ? 7.571 40.524 32.264 1.00 9.18 114 ILE B N 1
ATOM 3020 C CA . ILE B 1 91 ? 8.026 39.243 31.728 1.00 9.34 114 ILE B CA 1
ATOM 3021 C C . ILE B 1 91 ? 6.997 38.226 32.184 1.00 12.58 114 ILE B C 1
ATOM 3022 O O . ILE B 1 91 ? 6.785 38.077 33.385 1.00 11.58 114 ILE B O 1
ATOM 3027 N N . TYR B 1 92 ? 6.340 37.545 31.235 1.00 10.09 115 TYR B N 1
ATOM 3028 C CA . TYR B 1 92 ? 5.257 36.636 31.544 1.00 9.78 115 TYR B CA 1
ATOM 3029 C C . TYR B 1 92 ? 5.583 35.192 31.187 1.00 13.69 115 TYR B C 1
ATOM 3030 O O . TYR B 1 92 ? 5.862 34.871 30.035 1.00 11.69 115 TYR B O 1
ATOM 3039 N N . HIS B 1 93 ? 5.556 34.335 32.227 1.00 11.89 116 HIS B N 1
ATOM 3040 C CA . HIS B 1 93 ? 5.733 32.887 32.197 1.00 10.89 116 HIS B CA 1
ATOM 3041 C C . HIS B 1 93 ? 6.928 32.491 31.278 1.00 12.58 116 HIS B C 1
ATOM 3042 O O . HIS B 1 93 ? 8.031 32.942 31.563 1.00 10.65 116 HIS B O 1
ATOM 3049 N N . ALA B 1 94 ? 6.724 31.716 30.177 1.00 9.99 117 ALA B N 1
ATOM 3050 C CA . ALA B 1 94 ? 7.842 31.209 29.374 1.00 9.33 117 ALA B CA 1
ATOM 3051 C C . ALA B 1 94 ? 8.535 32.262 28.490 1.00 11.33 117 ALA B C 1
ATOM 3052 O O . ALA B 1 94 ? 9.481 31.917 27.766 1.00 11.06 117 ALA B O 1
ATOM 3054 N N . ALA B 1 95 ? 8.154 33.555 28.600 1.00 9.73 118 ALA B N 1
ATOM 3055 C CA . ALA B 1 95 ? 8.936 34.618 27.948 1.00 9.79 118 ALA B CA 1
ATOM 3056 C C . ALA B 1 95 ? 10.364 34.615 28.546 1.00 13.04 118 ALA B C 1
ATOM 3057 O O . ALA B 1 95 ? 11.324 34.990 27.868 1.00 12.68 118 ALA B O 1
ATOM 3059 N N . ASP B 1 96 ? 10.511 34.125 29.795 1.00 9.29 119 ASP B N 1
ATOM 3060 C CA . ASP B 1 96 ? 11.826 34.063 30.454 1.00 9.19 119 ASP B CA 1
ATOM 3061 C C . ASP B 1 96 ? 12.682 32.900 29.911 1.00 13.87 119 ASP B C 1
ATOM 3062 O O . ASP B 1 96 ? 13.841 32.772 30.288 1.00 12.85 119 ASP B O 1
ATOM 3067 N N . ASN B 1 97 ? 12.092 32.042 29.041 1.00 9.81 120 ASN B N 1
ATOM 3068 C CA . ASN B 1 97 ? 12.855 30.971 28.371 1.00 10.53 120 ASN B CA 1
ATOM 3069 C C . ASN B 1 97 ? 13.612 31.515 27.157 1.00 12.93 120 ASN B C 1
ATOM 3070 O O . ASN B 1 97 ? 14.517 30.846 26.654 1.00 12.26 120 ASN B O 1
ATOM 3075 N N . ALA B 1 98 ? 13.146 32.651 26.600 1.00 9.17 121 ALA B N 1
ATOM 3076 C CA . ALA B 1 98 ? 13.659 33.187 25.346 1.00 9.21 121 ALA B CA 1
ATOM 3077 C C . ALA B 1 98 ? 15.119 33.586 25.370 1.00 12.68 121 ALA B C 1
ATOM 3078 O O . ALA B 1 98 ? 15.686 33.930 26.412 1.00 13.25 121 ALA B O 1
ATOM 3080 N N . PHE B 1 99 ? 15.719 33.556 24.164 1.00 11.52 122 PHE B N 1
ATOM 3081 C CA . PHE B 1 99 ? 16.996 34.148 23.818 1.00 10.10 122 PHE B CA 1
ATOM 3082 C C . PHE B 1 99 ? 18.101 33.798 24.822 1.00 12.76 122 PHE B C 1
ATOM 3083 O O . PHE B 1 99 ? 18.760 34.684 25.385 1.00 13.47 122 PHE B O 1
ATOM 3091 N N . SER B 1 100 ? 18.285 32.501 25.039 1.00 9.38 123 SER B N 1
ATOM 3092 C CA . SER B 1 100 ? 19.290 31.996 25.974 1.00 10.97 123 SER B CA 1
ATOM 3093 C C . SER B 1 100 ? 20.714 32.492 25.646 1.00 16.52 123 SER B C 1
ATOM 3094 O O . SER B 1 100 ? 21.539 32.586 26.556 1.00 16.51 123 SER B O 1
ATOM 3097 N N . LYS B 1 101 ? 21.009 32.819 24.369 1.00 13.59 124 LYS B N 1
ATOM 3098 C CA . LYS B 1 101 ? 22.370 33.269 23.994 1.00 14.33 124 LYS B CA 1
ATOM 3099 C C . LYS B 1 101 ? 22.512 34.801 23.947 1.00 20.39 124 LYS B C 1
ATOM 3100 O O . LYS B 1 101 ? 23.536 35.302 23.468 1.00 21.71 124 LYS B O 1
ATOM 3106 N N . TRP B 1 102 ? 21.517 35.542 24.470 1.00 14.48 125 TRP B N 1
ATOM 3107 C CA . TRP B 1 102 ? 21.540 37.007 24.526 1.00 13.91 125 TRP B CA 1
ATOM 3108 C C . TRP B 1 102 ? 21.797 37.436 25.983 1.00 14.98 125 TRP B C 1
ATOM 3109 O O . TRP B 1 102 ? 20.845 37.483 26.777 1.00 13.83 125 TRP B O 1
ATOM 3120 N N . PRO B 1 103 ? 23.057 37.754 26.357 1.00 14.19 126 PRO B N 1
ATOM 3121 C CA . PRO B 1 103 ? 23.361 38.072 27.769 1.00 14.16 126 PRO B CA 1
ATOM 3122 C C . PRO B 1 103 ? 22.494 39.187 28.367 1.00 14.59 126 PRO B C 1
ATOM 3123 O O . PRO B 1 103 ? 22.007 39.004 29.471 1.00 12.47 126 PRO B O 1
ATOM 3127 N N . GLU B 1 104 ? 22.283 40.317 27.651 1.00 11.54 127 GLU B N 1
ATOM 3128 C CA . GLU B 1 104 ? 21.455 41.417 28.177 1.00 11.34 127 GLU B CA 1
ATOM 3129 C C . GLU B 1 104 ? 20.018 40.983 28.462 1.00 13.44 127 GLU B C 1
ATOM 3130 O O . GLU B 1 104 ? 19.450 41.394 29.490 1.00 11.00 127 GLU B O 1
ATOM 3136 N N . PHE B 1 105 ? 19.443 40.102 27.599 1.00 10.52 128 PHE B N 1
ATOM 3137 C CA . PHE B 1 105 ? 18.088 39.615 27.822 1.00 9.35 128 PHE B CA 1
ATOM 3138 C C . PHE B 1 105 ? 18.020 38.804 29.108 1.00 11.40 128 PHE B C 1
ATOM 3139 O O . PHE B 1 105 ? 17.073 38.962 29.890 1.00 8.16 128 PHE B O 1
ATOM 3147 N N . ASN B 1 106 ? 19.034 37.945 29.343 1.00 10.20 129 ASN B N 1
ATOM 3148 C CA . ASN B 1 106 ? 19.050 37.122 30.550 1.00 10.78 129 ASN B CA 1
ATOM 3149 C C . ASN B 1 106 ? 19.241 37.991 31.819 1.00 12.40 129 ASN B C 1
ATOM 3150 O O . ASN B 1 106 ? 18.731 37.622 32.866 1.00 12.70 129 ASN B O 1
ATOM 3155 N N . ARG B 1 107 ? 19.896 39.162 31.690 1.00 9.76 130 ARG B N 1
ATOM 3156 C CA A ARG B 1 107 ? 20.042 40.118 32.784 0.60 10.36 130 ARG B CA 1
ATOM 3157 C CA B ARG B 1 107 ? 20.051 40.108 32.797 0.40 9.88 130 ARG B CA 1
ATOM 3158 C C . ARG B 1 107 ? 18.709 40.817 33.040 1.00 14.13 130 ARG B C 1
ATOM 3159 O O . ARG B 1 107 ? 18.365 41.100 34.186 1.00 14.22 130 ARG B O 1
ATOM 3174 N N . ILE B 1 108 ? 17.942 41.106 31.958 1.00 10.22 131 ILE B N 1
ATOM 3175 C CA . ILE B 1 108 ? 16.632 41.742 32.103 1.00 9.88 131 ILE B CA 1
ATOM 3176 C C . ILE B 1 108 ? 15.655 40.776 32.826 1.00 13.68 131 ILE B C 1
ATOM 3177 O O . ILE B 1 108 ? 14.842 41.240 33.625 1.00 12.04 131 ILE B O 1
ATOM 3182 N N . CYS B 1 109 ? 15.767 39.449 32.596 1.00 11.27 132 CYS B N 1
ATOM 3183 C CA . CYS B 1 109 ? 14.887 38.476 33.254 1.00 10.40 132 CYS B CA 1
ATOM 3184 C C . CYS B 1 109 ? 15.370 38.061 34.646 1.00 13.07 132 CYS B C 1
ATOM 3185 O O . CYS B 1 109 ? 14.544 37.640 35.463 1.00 12.45 132 CYS B O 1
ATOM 3188 N N . ALA B 1 110 ? 16.703 38.084 34.873 1.00 11.66 133 ALA B N 1
ATOM 3189 C CA . ALA B 1 110 ? 17.447 37.645 36.086 1.00 11.18 133 ALA B CA 1
ATOM 3190 C C . ALA B 1 110 ? 17.478 36.125 36.181 1.00 13.61 133 ALA B C 1
ATOM 3191 O O . ALA B 1 110 ? 18.523 35.558 36.507 1.00 12.95 133 ALA B O 1
ATOM 3193 N N . LEU B 1 111 ? 16.334 35.465 35.927 1.00 9.39 134 LEU B N 1
ATOM 3194 C CA . LEU B 1 111 ? 16.225 34.017 35.927 1.00 8.47 134 LEU B CA 1
ATOM 3195 C C . LEU B 1 111 ? 15.457 33.553 34.709 1.00 10.73 134 LEU B C 1
ATOM 3196 O O . LEU B 1 111 ? 14.483 34.185 34.288 1.00 9.91 134 LEU B O 1
ATOM 3201 N N . GLY B 1 112 ? 15.893 32.430 34.180 1.00 9.85 135 GLY B N 1
ATOM 3202 C CA . GLY B 1 112 ? 15.258 31.799 33.036 1.00 8.99 135 GLY B CA 1
ATOM 3203 C C . GLY B 1 112 ? 15.325 30.296 33.125 1.00 11.20 135 GLY B C 1
ATOM 3204 O O . GLY B 1 112 ? 15.791 29.720 34.126 1.00 9.90 135 GLY B O 1
ATOM 3205 N N . GLY B 1 113 ? 14.808 29.649 32.105 1.00 9.04 136 GLY B N 1
ATOM 3206 C CA . GLY B 1 113 ? 14.844 28.200 32.104 1.00 10.54 136 GLY B CA 1
ATOM 3207 C C . GLY B 1 113 ? 14.695 27.645 30.718 1.00 12.62 136 GLY B C 1
ATOM 3208 O O . GLY B 1 113 ? 14.242 28.340 29.803 1.00 11.62 136 GLY B O 1
ATOM 3209 N N . TRP B 1 114 ? 15.053 26.374 30.574 1.00 11.74 137 TRP B N 1
ATOM 3210 C CA . TRP B 1 114 ? 14.950 25.642 29.317 1.00 12.03 137 TRP B CA 1
ATOM 3211 C C . TRP B 1 114 ? 15.886 26.278 28.244 1.00 14.33 137 TRP B C 1
ATOM 3212 O O . TRP B 1 114 ? 16.819 27.019 28.609 1.00 11.71 137 TRP B O 1
ATOM 3223 N N . GLU B 1 115 ? 15.720 25.921 26.962 1.00 11.39 138 GLU B N 1
ATOM 3224 C CA . GLU B 1 115 ? 16.649 26.338 25.883 1.00 10.68 138 GLU B CA 1
ATOM 3225 C C . GLU B 1 115 ? 18.111 25.974 26.239 1.00 15.59 138 GLU B C 1
ATOM 3226 O O . GLU B 1 115 ? 19.043 26.753 25.986 1.00 15.61 138 GLU B O 1
ATOM 3232 N N . GLY B 1 116 ? 18.284 24.804 26.855 1.00 13.29 139 GLY B N 1
ATOM 3233 C CA . GLY B 1 116 ? 19.608 24.289 27.214 1.00 13.58 139 GLY B CA 1
ATOM 3234 C C . GLY B 1 116 ? 20.319 24.998 28.354 1.00 17.98 139 GLY B C 1
ATOM 3235 O O . GLY B 1 116 ? 21.523 24.784 28.543 1.00 18.75 139 GLY B O 1
ATOM 3236 N N . ARG B 1 117 ? 19.587 25.813 29.167 1.00 12.66 140 ARG B N 1
ATOM 3237 C CA . ARG B 1 117 ? 20.218 26.470 30.305 1.00 10.91 140 ARG B CA 1
ATOM 3238 C C . ARG B 1 117 ? 20.693 25.444 31.336 1.00 15.01 140 ARG B C 1
ATOM 3239 O O . ARG B 1 117 ? 20.055 24.403 31.531 1.00 13.46 140 ARG B O 1
ATOM 3247 N N . ASN B 1 118 ? 21.824 25.742 31.987 1.00 11.45 141 ASN B N 1
ATOM 3248 C CA . ASN B 1 118 ? 22.402 24.899 33.036 1.00 9.77 141 ASN B CA 1
ATOM 3249 C C . ASN B 1 118 ? 23.300 25.766 33.902 1.00 13.35 141 ASN B C 1
ATOM 3250 O O . ASN B 1 118 ? 23.083 26.980 33.928 1.00 13.83 141 ASN B O 1
ATOM 3255 N N . GLU B 1 119 ? 24.287 25.185 34.633 1.00 12.01 142 GLU B N 1
ATOM 3256 C CA . GLU B 1 119 ? 25.122 26.004 35.530 1.00 12.53 142 GLU B CA 1
ATOM 3257 C C . GLU B 1 119 ? 25.908 27.073 34.754 1.00 16.11 142 GLU B C 1
ATOM 3258 O O . GLU B 1 119 ? 26.244 28.098 35.347 1.00 15.93 142 GLU B O 1
ATOM 3264 N N . ASN B 1 120 ? 26.152 26.878 33.446 1.00 12.88 143 ASN B N 1
ATOM 3265 C CA . ASN B 1 120 ? 26.857 27.899 32.653 1.00 13.78 143 ASN B CA 1
ATOM 3266 C C . ASN B 1 120 ? 26.023 29.181 32.483 1.00 16.68 143 ASN B C 1
ATOM 3267 O O . ASN B 1 120 ? 26.604 30.237 32.216 1.00 16.72 143 ASN B O 1
ATOM 3272 N N . SER B 1 121 ? 24.681 29.099 32.677 1.00 13.22 144 SER B N 1
ATOM 3273 C CA A SER B 1 121 ? 23.773 30.236 32.512 0.50 11.96 144 SER B CA 1
ATOM 3274 C CA B SER B 1 121 ? 23.795 30.251 32.500 0.50 12.70 144 SER B CA 1
ATOM 3275 C C . SER B 1 121 ? 23.760 31.139 33.752 1.00 16.10 144 SER B C 1
ATOM 3276 O O . SER B 1 121 ? 23.254 32.267 33.701 1.00 15.40 144 SER B O 1
ATOM 3281 N N . GLY B 1 122 ? 24.317 30.644 34.852 1.00 12.87 145 GLY B N 1
ATOM 3282 C CA . GLY B 1 122 ? 24.348 31.370 36.111 1.00 13.17 145 GLY B CA 1
ATOM 3283 C C . GLY B 1 122 ? 23.787 30.529 37.250 1.00 15.13 145 GLY B C 1
ATOM 3284 O O . GLY B 1 122 ? 23.405 29.372 37.063 1.00 14.43 145 GLY B O 1
ATOM 3285 N N . PRO B 1 123 ? 23.726 31.087 38.454 1.00 11.30 146 PRO B N 1
ATOM 3286 C CA . PRO B 1 123 ? 23.282 30.276 39.599 1.00 11.29 146 PRO B CA 1
ATOM 3287 C C . PRO B 1 123 ? 21.795 30.028 39.688 1.00 13.89 146 PRO B C 1
ATOM 3288 O O . PRO B 1 123 ? 20.999 30.691 39.026 1.00 13.16 146 PRO B O 1
ATOM 3292 N N . TYR B 1 124 ? 21.426 29.084 40.572 1.00 12.29 147 TYR B N 1
ATOM 3293 C CA . TYR B 1 124 ? 20.077 28.961 41.103 1.00 11.50 147 TYR B CA 1
ATOM 3294 C C . TYR B 1 124 ? 19.913 30.078 42.100 1.00 14.63 147 TYR B C 1
ATOM 3295 O O . TYR B 1 124 ? 20.899 30.450 42.754 1.00 13.48 147 TYR B O 1
ATOM 3304 N N . VAL B 1 125 ? 18.691 30.630 42.235 1.00 11.82 148 VAL B N 1
ATOM 3305 C CA . VAL B 1 125 ? 18.389 31.650 43.242 1.00 10.89 148 VAL B CA 1
ATOM 3306 C C . VAL B 1 125 ? 17.109 31.198 43.906 1.00 15.64 148 VAL B C 1
ATOM 3307 O O . VAL B 1 125 ? 16.088 31.047 43.213 1.00 14.61 148 VAL B O 1
ATOM 3311 N N . TYR B 1 126 ? 17.156 30.956 45.225 1.00 11.06 149 TYR B N 1
ATOM 3312 C CA . TYR B 1 126 ? 15.949 30.534 45.946 1.00 11.58 149 TYR B CA 1
ATOM 3313 C C . TYR B 1 126 ? 15.956 31.036 47.378 1.00 13.29 149 TYR B C 1
ATOM 3314 O O . TYR B 1 126 ? 16.958 31.563 47.859 1.00 12.86 149 TYR B O 1
ATOM 3323 N N . TRP B 1 127 ? 14.820 30.903 48.046 1.00 11.19 150 TRP B N 1
ATOM 3324 C CA . TRP B 1 127 ? 14.651 31.394 49.410 1.00 10.97 150 TRP B CA 1
ATOM 3325 C C . TRP B 1 127 ? 15.121 30.331 50.402 1.00 13.73 150 TRP B C 1
ATOM 3326 O O . TRP B 1 127 ? 14.661 29.183 50.358 1.00 13.80 150 TRP B O 1
ATOM 3337 N N . LYS B 1 128 ? 16.053 30.703 51.279 1.00 9.37 151 LYS B N 1
ATOM 3338 C CA . LYS B 1 128 ? 16.567 29.774 52.283 1.00 9.37 151 LYS B CA 1
ATOM 3339 C C . LYS B 1 128 ? 16.794 30.497 53.594 1.00 15.54 151 LYS B C 1
ATOM 3340 O O . LYS B 1 128 ? 17.565 31.457 53.632 1.00 14.33 151 LYS B O 1
ATOM 3346 N N . ASP B 1 129 ? 16.105 30.030 54.667 1.00 12.85 152 ASP B N 1
ATOM 3347 C CA . ASP B 1 129 ? 16.249 30.540 56.034 1.00 12.74 152 ASP B CA 1
ATOM 3348 C C . ASP B 1 129 ? 16.151 32.068 56.127 1.00 17.81 152 ASP B C 1
ATOM 3349 O O . ASP B 1 129 ? 17.024 32.718 56.712 1.00 20.13 152 ASP B O 1
ATOM 3354 N N . GLY B 1 130 ? 15.113 32.629 55.535 1.00 13.24 153 GLY B N 1
ATOM 3355 C CA . GLY B 1 130 ? 14.829 34.057 55.639 1.00 11.61 153 GLY B CA 1
ATOM 3356 C C . GLY B 1 130 ? 15.453 35.000 54.628 1.00 15.46 153 GLY B C 1
ATOM 3357 O O . GLY B 1 130 ? 15.358 36.223 54.801 1.00 14.69 153 GLY B O 1
ATOM 3358 N N . LYS B 1 131 ? 16.049 34.477 53.540 1.00 11.67 154 LYS B N 1
ATOM 3359 C CA . LYS B 1 131 ? 16.613 35.351 52.494 1.00 11.68 154 LYS B CA 1
ATOM 3360 C C . LYS B 1 131 ? 16.857 34.581 51.206 1.00 14.74 154 LYS B C 1
ATOM 3361 O O . LYS B 1 131 ? 16.876 33.348 51.206 1.00 13.38 154 LYS B O 1
ATOM 3367 N N . LEU B 1 132 ? 17.084 35.317 50.115 1.00 14.04 155 LEU B N 1
ATOM 3368 C CA . LEU B 1 132 ? 17.484 34.706 48.852 1.00 14.18 155 LEU B CA 1
ATOM 3369 C C . LEU B 1 132 ? 18.947 34.325 48.936 1.00 15.98 155 LEU B C 1
ATOM 3370 O O . LEU B 1 132 ? 19.761 35.076 49.499 1.00 14.26 155 LEU B O 1
ATOM 3375 N N . VAL B 1 133 ? 19.277 33.155 48.394 1.00 10.80 156 VAL B N 1
ATOM 3376 C CA . VAL B 1 133 ? 20.644 32.639 48.339 1.00 11.35 156 VAL B CA 1
ATOM 3377 C C . VAL B 1 133 ? 20.947 32.255 46.896 1.00 14.06 156 VAL B C 1
ATOM 3378 O O . VAL B 1 133 ? 20.030 31.913 46.145 1.00 13.65 156 VAL B O 1
ATOM 3382 N N . LYS B 1 134 ? 22.239 32.293 46.513 1.00 11.78 157 LYS B N 1
ATOM 3383 C CA . LYS B 1 134 ? 22.702 31.879 45.190 1.00 12.02 157 LYS B CA 1
ATOM 3384 C C . LYS B 1 134 ? 23.312 30.511 45.343 1.00 17.30 157 LYS B C 1
ATOM 3385 O O . LYS B 1 134 ? 23.974 30.247 46.348 1.00 18.79 157 LYS B O 1
ATOM 3391 N N . ASP B 1 135 ? 23.071 29.614 44.393 1.00 13.41 158 ASP B N 1
ATOM 3392 C CA . ASP B 1 135 ? 23.622 28.265 44.453 1.00 13.38 158 ASP B CA 1
ATOM 3393 C C . ASP B 1 135 ? 24.170 27.911 43.065 1.00 17.51 158 ASP B C 1
ATOM 3394 O O . ASP B 1 135 ? 23.388 27.831 42.121 1.00 15.54 158 ASP B O 1
ATOM 3399 N N . SER B 1 136 ? 25.507 27.708 42.957 1.00 14.43 159 SER B N 1
ATOM 3400 C CA . SER B 1 136 ? 26.196 27.472 41.674 1.00 14.38 159 SER B CA 1
ATOM 3401 C C . SER B 1 136 ? 26.409 25.998 41.370 1.00 20.29 159 SER B C 1
ATOM 3402 O O . SER B 1 136 ? 27.124 25.667 40.415 1.00 20.98 159 SER B O 1
ATOM 3405 N N . SER B 1 137 ? 25.780 25.109 42.153 1.00 17.07 160 SER B N 1
ATOM 3406 C CA A SER B 1 137 ? 25.911 23.664 41.955 0.50 17.26 160 SER B CA 1
ATOM 3407 C CA B SER B 1 137 ? 25.963 23.675 41.938 0.50 17.09 160 SER B CA 1
ATOM 3408 C C . SER B 1 137 ? 25.455 23.276 40.556 1.00 20.98 160 SER B C 1
ATOM 3409 O O . SER B 1 137 ? 24.546 23.907 40.010 1.00 19.17 160 SER B O 1
ATOM 3414 N N . ALA B 1 138 ? 26.106 22.264 39.963 1.00 20.34 161 ALA B N 1
ATOM 3415 C CA . ALA B 1 138 ? 25.757 21.791 38.627 1.00 19.71 161 ALA B CA 1
ATOM 3416 C C . ALA B 1 138 ? 24.328 21.275 38.595 1.00 21.97 161 ALA B C 1
ATOM 3417 O O . ALA B 1 138 ? 23.843 20.683 39.562 1.00 22.18 161 ALA B O 1
ATOM 3419 N N . GLY B 1 139 ? 23.659 21.526 37.481 1.00 17.53 162 GLY B N 1
ATOM 3420 C CA . GLY B 1 139 ? 22.302 21.045 37.298 1.00 17.42 162 GLY B CA 1
ATOM 3421 C C . GLY B 1 139 ? 21.584 21.758 36.177 1.00 20.10 162 GLY B C 1
ATOM 3422 O O . GLY B 1 139 ? 22.036 22.810 35.732 1.00 18.86 162 GLY B O 1
ATOM 3423 N N . PRO B 1 140 ? 20.507 21.180 35.621 1.00 18.86 163 PRO B N 1
ATOM 3424 C CA . PRO B 1 140 ? 19.773 21.890 34.552 1.00 17.77 163 PRO B CA 1
ATOM 3425 C C . PRO B 1 140 ? 19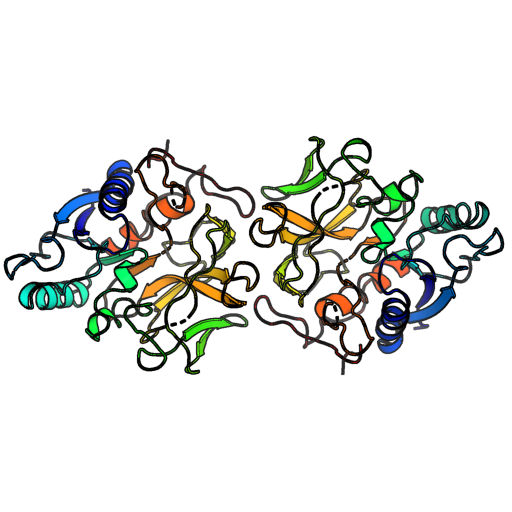.052 23.115 35.076 1.00 16.80 163 PRO B C 1
ATOM 3426 O O . PRO B 1 140 ? 18.725 23.211 36.274 1.00 15.03 163 PRO B O 1
ATOM 3430 N N . GLY B 1 141 ? 18.838 24.064 34.168 1.00 11.97 164 GLY B N 1
ATOM 3431 C CA . GLY B 1 141 ? 18.133 25.290 34.478 1.00 11.30 164 GLY B CA 1
ATOM 3432 C C . GLY B 1 141 ? 16.759 25.250 33.865 1.00 13.86 164 GLY B C 1
ATOM 3433 O O . GLY B 1 141 ? 16.621 25.185 32.636 1.00 11.93 164 GLY B O 1
ATOM 3434 N N . GLY B 1 142 ? 15.758 25.223 34.740 1.00 11.42 165 GLY B N 1
ATOM 3435 C CA . GLY B 1 142 ? 14.357 25.199 34.358 1.00 11.73 165 GLY B CA 1
ATOM 3436 C C . GLY B 1 142 ? 13.729 23.829 34.482 1.00 15.94 165 GLY B C 1
ATOM 3437 O O . GLY B 1 142 ? 14.079 22.884 33.753 1.00 14.08 165 GLY B O 1
ATOM 3438 N N . SER B 1 143 ? 12.776 23.725 35.409 1.00 10.82 166 SER B N 1
ATOM 3439 C CA . SER B 1 143 ? 11.969 22.523 35.590 1.00 10.90 166 SER B CA 1
ATOM 3440 C C . SER B 1 143 ? 10.624 22.936 36.181 1.00 14.04 166 SER B C 1
ATOM 3441 O O . SER B 1 143 ? 10.455 24.075 36.635 1.00 12.55 166 SER B O 1
ATOM 3444 N N . HIS B 1 144 ? 9.671 22.022 36.181 1.00 12.49 167 HIS B N 1
ATOM 3445 C CA . HIS B 1 144 ? 8.375 22.201 36.852 1.00 11.23 167 HIS B CA 1
ATOM 3446 C C . HIS B 1 144 ? 7.810 20.818 37.094 1.00 15.95 167 HIS B C 1
ATOM 3447 O O . HIS B 1 144 ? 8.183 19.882 36.399 1.00 15.18 167 HIS B O 1
ATOM 3454 N N . GLY B 1 145 ? 6.926 20.689 38.074 1.00 14.50 168 GLY B N 1
ATOM 3455 C CA . GLY B 1 145 ? 6.280 19.414 38.343 1.00 15.36 168 GLY B CA 1
ATOM 3456 C C . GLY B 1 145 ? 4.941 19.360 37.652 1.00 16.81 168 GLY B C 1
ATOM 3457 O O . GLY B 1 145 ? 4.724 20.033 36.631 1.00 16.10 168 GLY B O 1
ATOM 3458 N N . ARG B 1 146 ? 4.019 18.582 38.219 1.00 10.61 169 ARG B N 1
ATOM 3459 C CA . ARG B 1 146 ? 2.665 18.538 37.664 1.00 11.17 169 ARG B CA 1
ATOM 3460 C C . ARG B 1 146 ? 1.969 19.840 38.020 1.00 14.06 169 ARG B C 1
ATOM 3461 O O . ARG B 1 146 ? 2.412 20.538 38.944 1.00 13.83 169 ARG B O 1
ATOM 3469 N N . GLN B 1 147 ? 0.911 20.186 37.298 1.00 10.52 170 GLN B N 1
ATOM 3470 C CA A GLN B 1 147 ? 0.138 21.375 37.630 0.50 10.12 170 GLN B CA 1
ATOM 3471 C CA B GLN B 1 147 ? 0.148 21.379 37.633 0.50 10.17 170 GLN B CA 1
ATOM 3472 C C . GLN B 1 147 ? -0.610 21.136 38.940 1.00 12.72 170 GLN B C 1
ATOM 3473 O O . GLN B 1 147 ? -1.189 20.065 39.137 1.00 12.99 170 GLN B O 1
ATOM 3484 N N . HIS B 1 148 ? -0.629 22.127 39.819 1.00 10.69 171 HIS B N 1
ATOM 3485 C CA . HIS B 1 148 ? -1.298 21.993 41.111 1.00 9.49 171 HIS B CA 1
ATOM 3486 C C . HIS B 1 148 ? -1.593 23.357 41.687 1.00 12.63 171 HIS B C 1
ATOM 3487 O O . HIS B 1 148 ? -1.023 24.368 41.248 1.00 12.18 171 HIS B O 1
ATOM 3494 N N . GLU B 1 149 ? -2.488 23.400 42.683 1.00 9.17 172 GLU B N 1
ATOM 3495 C CA . GLU B 1 149 ? -2.716 24.652 43.392 1.00 8.32 172 GLU B CA 1
ATOM 3496 C C . GLU B 1 149 ? -1.600 24.806 44.381 1.00 12.26 172 GLU B C 1
ATOM 3497 O O . GLU B 1 149 ? -1.186 23.810 44.983 1.00 11.43 172 GLU B O 1
ATOM 3503 N N . TYR B 1 150 ? -1.131 26.024 44.621 1.00 9.90 173 TYR B N 1
ATOM 3504 C CA . TYR B 1 150 ? -0.084 26.172 45.637 1.00 9.92 173 TYR B CA 1
ATOM 3505 C C . TYR B 1 150 ? -0.234 27.520 46.316 1.00 14.47 173 TYR B C 1
ATOM 3506 O O . TYR B 1 150 ? 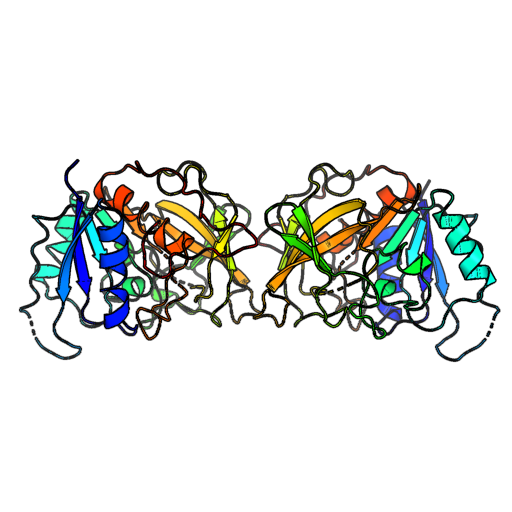-0.860 28.424 45.757 1.00 13.94 173 TYR B O 1
ATOM 3515 N N . VAL B 1 151 ? 0.356 27.654 47.498 1.00 12.52 174 VAL B N 1
ATOM 3516 C CA . VAL B 1 151 ? 0.250 28.875 48.301 1.00 11.74 174 VAL B CA 1
ATOM 3517 C C . VAL B 1 151 ? 1.463 29.762 48.052 1.00 15.03 174 VAL B C 1
ATOM 3518 O O . VAL B 1 151 ? 2.596 29.317 48.236 1.00 15.24 174 VAL B O 1
ATOM 3522 N N . LEU B 1 152 ? 1.219 31.009 47.633 1.00 10.05 175 LEU B N 1
ATOM 3523 C CA . LEU B 1 152 ? 2.272 32.002 47.425 1.00 10.00 175 LEU B CA 1
ATOM 3524 C C . LEU B 1 152 ? 2.542 32.697 48.751 1.00 14.35 175 LEU B C 1
ATOM 3525 O O . LEU B 1 152 ? 1.590 33.040 49.466 1.00 14.70 175 LEU B O 1
ATOM 3530 N N . ASN B 1 153 ? 3.830 32.903 49.084 1.00 11.94 176 ASN B N 1
ATOM 3531 C CA . ASN B 1 153 ? 4.272 33.566 50.315 1.00 11.29 176 ASN B CA 1
ATOM 3532 C C . ASN B 1 153 ? 4.867 34.926 50.004 1.00 12.59 176 ASN B C 1
ATOM 3533 O O . ASN B 1 153 ? 5.830 35.004 49.259 1.00 11.22 176 ASN B O 1
ATOM 3538 N N . GLY B 1 154 ? 4.313 35.984 50.592 1.00 10.26 177 GLY B N 1
ATOM 3539 C CA . GLY B 1 154 ? 4.814 37.342 50.394 1.00 10.87 177 GLY B CA 1
ATOM 3540 C C . GLY B 1 154 ? 6.139 37.521 51.101 1.00 15.16 177 GLY B C 1
ATOM 3541 O O . GLY B 1 154 ? 6.276 37.082 52.241 1.00 16.99 177 GLY B O 1
ATOM 3542 N N . ARG B 1 155 ? 7.142 38.117 50.429 1.00 11.37 178 ARG B N 1
ATOM 3543 C CA . ARG B 1 155 ? 8.477 38.280 51.033 1.00 10.65 178 ARG B CA 1
ATOM 3544 C C . ARG B 1 155 ? 8.811 39.765 51.234 1.00 16.29 178 ARG B C 1
ATOM 3545 O O . ARG B 1 155 ? 9.043 40.158 52.380 1.00 17.66 178 ARG B O 1
ATOM 3553 N N . ASP B 1 156 ? 8.876 40.590 50.171 1.00 13.70 179 ASP B N 1
ATOM 3554 C CA . ASP B 1 156 ? 9.046 42.044 50.337 1.00 14.12 179 ASP B CA 1
ATOM 3555 C C . ASP B 1 156 ? 7.627 42.551 50.536 1.00 18.92 179 ASP B C 1
ATOM 3556 O O . ASP B 1 156 ? 6.935 42.878 49.570 1.00 19.64 179 ASP B O 1
ATOM 3561 N N . LYS B 1 157 ? 7.207 42.596 51.809 1.00 14.24 180 LYS B N 1
ATOM 3562 C CA A LYS B 1 157 ? 5.852 42.922 52.254 0.50 13.31 180 LYS B CA 1
ATOM 3563 C CA B LYS B 1 157 ? 5.852 42.924 52.254 0.50 13.46 180 LYS B CA 1
ATOM 3564 C C . LYS B 1 157 ? 5.436 44.384 52.025 1.00 17.01 180 LYS B C 1
ATOM 3565 O O . LYS B 1 157 ? 4.256 44.693 52.158 1.00 16.00 180 LYS B O 1
ATOM 3576 N N . VAL B 1 158 ? 6.396 45.290 51.711 1.00 13.21 181 VAL B N 1
ATOM 3577 C CA . VAL B 1 158 ? 6.021 46.698 51.547 1.00 13.29 181 VAL B CA 1
ATOM 3578 C C . VAL B 1 158 ? 6.251 47.246 50.111 1.00 16.16 181 VAL B C 1
ATOM 3579 O O . VAL B 1 158 ? 6.069 48.442 49.893 1.00 17.11 181 VAL B O 1
ATOM 3583 N N . HIS B 1 159 ? 6.607 46.400 49.135 1.00 11.64 182 HIS B N 1
ATOM 3584 C CA . HIS B 1 159 ? 6.672 46.830 47.746 1.00 11.32 182 HIS B CA 1
ATOM 3585 C C . HIS B 1 159 ? 5.262 47.297 47.273 1.00 15.12 182 HIS B C 1
ATOM 3586 O O . HIS B 1 159 ? 4.262 46.655 47.641 1.00 14.37 182 HIS B O 1
ATOM 3593 N N . PRO B 1 160 ? 5.171 48.390 46.474 1.00 13.77 183 PRO B N 1
ATOM 3594 C CA . PRO B 1 160 ? 3.844 48.841 45.975 1.00 13.64 183 PRO B CA 1
ATOM 3595 C C . PRO B 1 160 ? 2.963 47.732 45.383 1.00 15.83 183 PRO B C 1
ATOM 3596 O O . PRO B 1 160 ? 1.764 47.735 45.619 1.00 14.55 183 PRO B O 1
ATOM 3600 N N . VAL B 1 161 ? 3.544 46.750 44.683 1.00 12.73 184 VAL B N 1
ATOM 3601 C CA . VAL B 1 161 ? 2.768 45.654 44.074 1.00 11.69 184 VAL B CA 1
ATOM 3602 C C . VAL B 1 161 ? 2.086 44.776 45.135 1.00 18.62 184 VAL B C 1
ATOM 3603 O O . VAL B 1 161 ? 0.990 44.293 44.888 1.00 18.66 184 VAL B O 1
ATOM 3607 N N . VAL B 1 162 ? 2.719 44.561 46.298 1.00 15.21 185 VAL B N 1
ATOM 3608 C CA . VAL B 1 162 ? 2.167 43.637 47.290 1.00 15.67 185 VAL B CA 1
ATOM 3609 C C . VAL B 1 162 ? 1.501 44.314 48.502 1.00 19.92 185 VAL B C 1
ATOM 3610 O O . VAL B 1 162 ? 0.748 43.643 49.218 1.00 18.85 185 VAL B O 1
ATOM 3614 N N . LYS B 1 163 ? 1.799 45.602 48.754 1.00 17.59 186 LYS B N 1
ATOM 3615 C CA . LYS B 1 163 ? 1.278 46.344 49.907 1.00 19.14 186 LYS B CA 1
ATOM 3616 C C . LYS B 1 163 ? -0.273 46.263 49.985 1.00 22.74 186 LYS B C 1
ATOM 3617 O O . LYS B 1 163 ? -0.971 46.635 49.054 1.00 23.14 186 LYS B O 1
ATOM 3623 N N . GLY B 1 164 ? -0.773 45.714 51.087 1.00 18.17 187 GLY B N 1
ATOM 3624 C CA . GLY B 1 164 ? -2.201 45.556 51.319 1.00 17.95 187 GLY B CA 1
ATOM 3625 C C . GLY B 1 164 ? -2.753 44.186 50.979 1.00 19.03 187 GLY B C 1
ATOM 3626 O O . GLY B 1 164 ? -3.846 43.843 51.427 1.00 19.80 187 GLY B O 1
ATOM 3627 N N . LEU B 1 165 ? -2.018 43.391 50.193 1.00 16.46 188 LEU B N 1
ATOM 3628 C CA . LEU B 1 165 ? -2.462 42.042 49.828 1.00 15.80 188 LEU B CA 1
ATOM 3629 C C . LEU B 1 165 ? -2.202 41.050 50.995 1.00 19.40 188 LEU B C 1
ATOM 3630 O O . LEU B 1 165 ? -1.317 41.303 51.819 1.00 18.48 188 LEU B O 1
ATOM 3635 N N . PRO B 1 166 ? -2.932 39.915 51.118 1.00 17.50 189 PRO B N 1
ATOM 3636 C CA . PRO B 1 166 ? -2.608 38.978 52.216 1.00 18.27 189 PRO B CA 1
ATOM 3637 C C . PRO B 1 166 ? -1.192 38.423 52.039 1.00 21.48 189 PRO B C 1
ATOM 3638 O O . PRO B 1 166 ? -0.705 38.305 50.898 1.00 19.01 189 PRO B O 1
ATOM 3642 N N . LEU B 1 167 ? -0.526 38.105 53.157 1.00 20.47 190 LEU B N 1
ATOM 3643 C CA . LEU B 1 167 ? 0.848 37.581 53.141 1.00 21.80 190 LEU B CA 1
ATOM 3644 C C . LEU B 1 167 ? 0.932 36.207 52.457 1.00 22.32 190 LEU B C 1
ATOM 3645 O O . LEU B 1 167 ? 1.986 35.842 51.930 1.00 22.60 190 LEU B O 1
ATOM 3650 N N . LYS B 1 168 ? -0.174 35.444 52.483 1.00 17.01 191 LYS B N 1
ATOM 3651 C CA . LYS B 1 168 ? -0.297 34.106 51.890 1.00 15.33 191 LYS B CA 1
ATOM 3652 C C . LYS B 1 168 ? -1.579 34.007 51.116 1.00 17.32 191 LYS B C 1
ATOM 3653 O O . LYS B 1 168 ? -2.619 34.406 51.633 1.00 16.49 191 LYS B O 1
ATOM 3659 N N . TRP B 1 169 ? -1.542 33.442 49.913 1.00 13.72 192 TRP B N 1
ATOM 3660 C CA . TRP B 1 169 ? -2.768 33.267 49.129 1.00 13.48 192 TRP B CA 1
ATOM 3661 C C . TRP B 1 169 ? -2.616 32.070 48.199 1.00 14.66 192 TRP B C 1
ATOM 3662 O O . TRP B 1 169 ? -1.518 31.794 47.711 1.00 13.88 192 TRP B O 1
ATOM 3673 N N . ARG B 1 170 ? -3.726 31.358 47.962 1.00 12.59 193 ARG B N 1
ATOM 3674 C CA . ARG B 1 170 ? -3.715 30.179 47.117 1.00 11.65 193 ARG B CA 1
ATOM 3675 C C . ARG B 1 170 ? -3.956 30.537 45.651 1.00 14.27 193 ARG B C 1
ATOM 3676 O O . ARG B 1 170 ? -4.972 31.156 45.305 1.00 13.05 193 ARG B O 1
ATOM 3684 N N . HIS B 1 171 ? -3.001 30.141 44.806 1.00 10.88 194 HIS B N 1
ATOM 3685 C CA . HIS B 1 171 ? -3.054 30.332 43.362 1.00 10.64 194 HIS B CA 1
ATOM 3686 C C . HIS B 1 171 ? -3.764 29.135 42.742 1.00 14.00 194 HIS B C 1
ATOM 3687 O O . HIS B 1 171 ? -3.569 28.001 43.201 1.00 13.90 194 HIS B O 1
ATOM 3694 N N . ALA B 1 172 ? -4.570 29.379 41.697 1.00 10.40 195 ALA B N 1
ATOM 3695 C CA . ALA B 1 172 ? -5.261 28.298 40.992 1.00 9.99 195 ALA B CA 1
ATOM 3696 C C . ALA B 1 172 ? -4.265 27.347 40.311 1.00 12.11 195 ALA B C 1
ATOM 3697 O O . ALA B 1 172 ? -3.084 27.701 40.128 1.00 12.18 195 ALA B O 1
ATOM 3699 N N . LYS B 1 173 ? -4.739 26.144 39.952 1.00 10.23 196 LYS B N 1
ATOM 3700 C CA . LYS B 1 173 ? -3.943 25.084 39.339 1.00 10.11 196 LYS B CA 1
ATOM 3701 C C . LYS B 1 173 ? -3.049 25.630 38.230 1.00 13.15 196 LYS B C 1
ATOM 3702 O O . LYS B 1 173 ? -3.520 26.252 37.270 1.00 12.04 196 LYS B O 1
ATOM 3708 N N . ASP B 1 174 ? -1.737 25.398 38.388 1.00 10.50 197 ASP B N 1
ATOM 3709 C CA . ASP B 1 174 ? -0.738 25.934 37.467 1.00 8.98 197 ASP B CA 1
ATOM 3710 C C . ASP B 1 174 ? 0.562 25.189 37.631 1.00 11.60 197 ASP B C 1
ATOM 3711 O O . ASP B 1 174 ? 0.765 24.457 38.608 1.00 10.44 197 ASP B O 1
ATOM 3716 N N . GLU B 1 175 ? 1.495 25.445 36.700 1.00 8.87 198 GLU B N 1
ATOM 3717 C CA . GLU B 1 175 ? 2.844 24.980 36.846 1.00 8.26 198 GLU B CA 1
ATOM 3718 C C . GLU B 1 175 ? 3.520 25.830 37.901 1.00 12.35 198 GLU B C 1
ATOM 3719 O O . GLU B 1 175 ? 3.181 27.012 38.059 1.00 10.84 198 GLU B O 1
ATOM 3725 N N . LEU B 1 176 ? 4.456 25.228 38.623 1.00 8.88 199 LEU B N 1
ATOM 3726 C CA . LEU B 1 176 ? 5.285 25.926 39.607 1.00 9.79 199 LEU B CA 1
ATOM 3727 C C . LEU B 1 176 ? 6.711 25.843 39.072 1.00 13.30 199 LEU B C 1
ATOM 3728 O O . LEU B 1 176 ? 7.365 24.808 39.224 1.00 10.76 199 LEU B O 1
ATOM 3733 N N . TYR B 1 177 ? 7.159 26.901 38.382 1.00 9.55 200 TYR B N 1
ATOM 3734 C CA . TYR B 1 177 ? 8.528 26.930 37.837 1.00 10.72 200 TYR B CA 1
ATOM 3735 C C . TYR B 1 177 ? 9.565 26.739 38.953 1.00 12.85 200 TYR B C 1
ATOM 3736 O O . TYR B 1 177 ? 9.452 27.358 40.001 1.00 13.13 200 TYR B O 1
ATOM 3745 N N . ASP B 1 178 ? 10.552 25.890 38.728 1.00 8.75 201 ASP B N 1
ATOM 3746 C CA . ASP B 1 178 ? 11.553 25.625 39.756 1.00 9.41 201 ASP B CA 1
ATOM 3747 C C . ASP B 1 178 ? 12.919 25.429 39.094 1.00 14.00 201 ASP B C 1
ATOM 3748 O O . ASP B 1 178 ? 13.003 25.321 37.859 1.00 12.21 201 ASP B O 1
ATOM 3753 N N . ARG B 1 179 ? 13.997 25.475 39.916 1.00 10.10 202 ARG B N 1
ATOM 3754 C CA . ARG B 1 179 ? 15.386 25.291 39.463 1.00 10.27 202 ARG B CA 1
ATOM 3755 C C . ARG B 1 179 ? 15.713 26.230 38.276 1.00 10.99 202 ARG B C 1
ATOM 3756 O O . ARG B 1 179 ? 16.414 25.862 37.328 1.00 11.52 202 ARG B O 1
ATOM 3772 N N . ARG B 1 181 ? 17.547 29.394 36.389 1.00 9.30 204 ARG B N 1
ATOM 3773 C CA . ARG B 1 181 ? 18.933 29.859 36.487 1.00 8.69 204 ARG B CA 1
ATOM 3774 C C . ARG B 1 181 ? 19.149 31.087 35.642 1.00 12.50 204 ARG B C 1
ATOM 3775 O O . ARG B 1 181 ? 18.496 31.264 34.630 1.00 13.09 204 ARG B O 1
ATOM 3783 N N . GLY B 1 182 ? 20.094 31.904 36.052 1.00 10.63 205 GLY B N 1
ATOM 3784 C CA . GLY B 1 182 ? 20.433 33.108 35.313 1.00 10.38 205 GLY B CA 1
ATOM 3785 C C . GLY B 1 182 ? 21.357 33.971 36.129 1.00 13.21 205 GLY B C 1
ATOM 3786 O O . GLY B 1 182 ? 21.802 33.552 37.202 1.00 14.03 205 GLY B O 1
ATOM 3787 N N . PRO B 1 183 ? 21.651 35.194 35.667 1.00 11.34 206 PRO B N 1
ATOM 3788 C CA . PRO B 1 183 ? 22.576 36.052 36.442 1.00 12.01 206 PRO B CA 1
ATOM 3789 C C . PRO B 1 183 ? 22.092 36.289 37.891 1.00 16.10 206 PRO B C 1
ATOM 3790 O O . PRO B 1 183 ? 22.907 36.528 38.779 1.00 14.79 206 PRO B O 1
ATOM 3794 N N . GLY B 1 184 ? 20.792 36.138 38.116 1.00 13.26 207 GLY B N 1
ATOM 3795 C CA . GLY B 1 184 ? 20.172 36.178 39.445 1.00 12.55 207 GLY B CA 1
ATOM 3796 C C . GLY B 1 184 ? 20.100 37.540 40.106 1.00 16.11 207 GLY B C 1
ATOM 3797 O O . GLY B 1 184 ? 19.975 37.622 41.328 1.00 14.53 207 GLY B O 1
ATOM 3798 N N . ASN B 1 185 ? 20.120 38.620 39.291 1.00 12.20 208 ASN B N 1
ATOM 3799 C CA . ASN B 1 185 ? 20.072 40.014 39.735 1.00 11.71 208 ASN B CA 1
ATOM 3800 C C . ASN B 1 185 ? 18.634 40.445 40.090 1.00 14.63 208 ASN B C 1
ATOM 3801 O O . ASN B 1 185 ? 18.064 41.375 39.498 1.00 11.99 208 ASN B O 1
ATOM 3806 N N . ILE B 1 186 ? 18.042 39.756 41.069 1.00 12.55 209 ILE B N 1
ATOM 3807 C CA . ILE B 1 186 ? 16.710 40.110 41.552 1.00 11.43 209 ILE B CA 1
ATOM 3808 C C . ILE B 1 186 ? 16.830 41.386 42.405 1.00 15.82 209 ILE B C 1
ATOM 3809 O O . ILE B 1 186 ? 17.756 41.513 43.218 1.00 13.61 209 ILE B O 1
ATOM 3814 N N . ARG B 1 187 ? 15.919 42.337 42.182 1.00 13.27 210 ARG B N 1
ATOM 3815 C CA . ARG B 1 187 ? 15.856 43.552 42.984 1.00 13.20 210 ARG B CA 1
ATOM 3816 C C . ARG B 1 187 ? 15.026 43.209 44.230 1.00 17.18 210 ARG B C 1
ATOM 3817 O O . ARG B 1 187 ? 15.600 43.079 45.311 1.00 18.15 210 ARG B O 1
ATOM 3825 N N . ASP B 1 188 ? 13.696 43.024 44.068 1.00 12.16 211 ASP B N 1
ATOM 3826 C CA . ASP B 1 188 ? 12.799 42.685 45.174 1.00 9.68 211 ASP B CA 1
ATOM 3827 C C . ASP B 1 188 ? 12.082 41.388 44.928 1.00 12.62 211 ASP B C 1
ATOM 3828 O O . ASP B 1 188 ? 11.489 41.203 43.879 1.00 12.66 211 ASP B O 1
ATOM 3833 N N . ILE B 1 189 ? 12.119 40.492 45.915 1.00 11.11 212 ILE B N 1
ATOM 3834 C CA . ILE B 1 189 ? 11.409 39.228 45.792 1.00 10.05 212 ILE B CA 1
ATOM 3835 C C . ILE B 1 189 ? 10.015 39.466 46.379 1.00 13.20 212 ILE B C 1
ATOM 3836 O O . ILE B 1 189 ? 9.890 39.807 47.553 1.00 12.73 212 ILE B O 1
ATOM 3841 N N . LEU B 1 190 ? 8.971 39.298 45.559 1.00 9.97 213 LEU B N 1
ATOM 3842 C CA . LEU B 1 190 ? 7.616 39.580 46.029 1.00 9.57 213 LEU B CA 1
ATOM 3843 C C . LEU B 1 190 ? 6.928 38.331 46.520 1.00 11.79 213 LEU B C 1
ATOM 3844 O O . LEU B 1 190 ? 6.350 38.355 47.603 1.00 11.73 213 LEU B O 1
ATOM 3849 N N . TYR B 1 191 ? 6.922 37.258 45.712 1.00 10.20 214 TYR B N 1
ATOM 3850 C CA . TYR B 1 191 ? 6.313 35.999 46.135 1.00 8.80 214 TYR B CA 1
ATOM 3851 C C . TYR B 1 191 ? 7.168 34.822 45.790 1.00 12.45 214 TYR B C 1
ATOM 3852 O O . TYR B 1 191 ? 7.737 34.742 44.696 1.00 10.81 214 TYR B O 1
ATOM 3861 N N . THR B 1 192 ? 7.194 33.873 46.721 1.00 9.69 215 THR B N 1
ATOM 3862 C CA . THR B 1 192 ? 7.815 32.566 46.533 1.00 9.42 215 THR B CA 1
ATOM 3863 C C . THR B 1 192 ? 6.752 31.506 46.795 1.00 14.00 215 THR B C 1
ATOM 3864 O O . THR B 1 192 ? 5.687 31.810 47.348 1.00 13.46 215 THR B O 1
ATOM 3868 N N . ALA B 1 193 ? 7.059 30.255 46.463 1.00 10.34 216 ALA B N 1
ATOM 3869 C CA . ALA B 1 193 ? 6.189 29.146 46.838 1.00 9.21 216 ALA B CA 1
ATOM 3870 C C . ALA B 1 193 ? 7.035 27.913 47.071 1.00 10.84 216 ALA B C 1
ATOM 3871 O O . ALA B 1 193 ? 8.068 27.725 46.429 1.00 11.61 216 ALA B O 1
ATOM 3873 N N . TYR B 1 194 ? 6.574 27.054 47.972 1.00 8.77 217 TYR B N 1
ATOM 3874 C CA . TYR B 1 194 ? 7.244 25.803 48.259 1.00 8.20 217 TYR B CA 1
ATOM 3875 C C . TYR B 1 194 ? 6.985 24.857 47.109 1.00 14.27 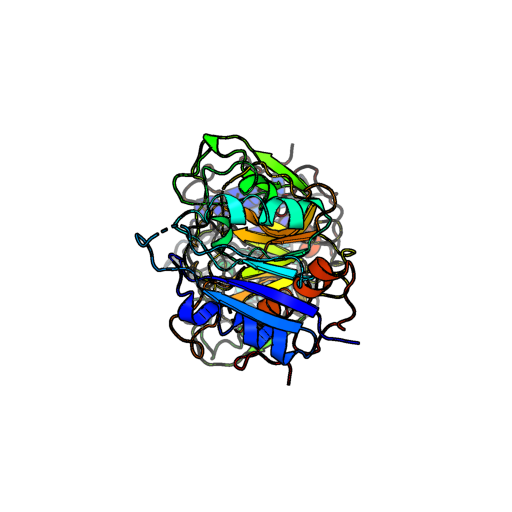217 TYR B C 1
ATOM 3876 O O . TYR B 1 194 ? 5.826 24.550 46.809 1.00 12.66 217 TYR B O 1
ATOM 3885 N N . SER B 1 195 ? 8.056 24.358 46.492 1.00 12.04 218 SER B N 1
ATOM 3886 C CA . SER B 1 195 ? 7.956 23.396 45.397 1.00 11.08 218 SER B CA 1
ATOM 3887 C C . SER B 1 195 ? 8.176 21.996 45.984 1.00 14.68 218 SER B C 1
ATOM 3888 O O . SER B 1 195 ? 9.308 21.602 46.199 1.00 14.47 218 SER B O 1
ATOM 3891 N N . ASP B 1 196 ? 7.091 21.283 46.323 1.00 11.59 219 ASP B N 1
ATOM 3892 C CA . ASP B 1 196 ? 7.180 19.974 46.960 1.00 10.74 219 ASP B CA 1
ATOM 3893 C C . ASP B 1 196 ? 7.726 18.917 45.990 1.00 14.20 219 ASP B C 1
ATOM 3894 O O . ASP B 1 196 ? 7.194 18.750 44.892 1.00 12.94 219 ASP B O 1
ATOM 3899 N N . LYS B 1 197 ? 8.748 18.154 46.441 1.00 11.12 220 LYS B N 1
ATOM 3900 C CA . LYS B 1 197 ? 9.322 17.070 45.635 1.00 11.23 220 LYS B CA 1
ATOM 3901 C C . LYS B 1 197 ? 8.257 16.056 45.219 1.00 14.40 220 LYS B C 1
ATOM 3902 O O . LYS B 1 197 ? 8.364 15.482 44.146 1.00 14.51 220 LYS B O 1
ATOM 3908 N N . GLU B 1 198 ? 7.218 15.858 46.053 1.00 10.26 221 GLU B N 1
ATOM 3909 C CA . GLU B 1 198 ? 6.160 14.892 45.743 1.00 10.25 221 GLU B CA 1
ATOM 3910 C C . GLU B 1 198 ? 5.107 15.404 44.732 1.00 16.19 221 GLU B C 1
ATOM 3911 O O . GLU B 1 198 ? 4.204 14.650 44.381 1.00 18.31 221 GLU B O 1
ATOM 3917 N N . THR B 1 199 ? 5.286 16.639 44.190 1.00 12.53 222 THR B N 1
ATOM 3918 C CA . THR B 1 199 ? 4.509 17.166 43.062 1.00 11.70 222 THR B CA 1
ATOM 3919 C C . THR B 1 199 ? 5.439 17.157 41.834 1.00 16.02 222 THR B C 1
ATOM 3920 O O . THR B 1 199 ? 5.094 17.720 40.799 1.00 16.75 222 THR B O 1
ATOM 3924 N N . ASN B 1 200 ? 6.626 16.529 41.977 1.00 12.73 223 ASN B N 1
ATOM 3925 C CA . ASN B 1 200 ? 7.725 16.488 40.981 1.00 11.53 223 ASN B CA 1
ATOM 3926 C C . ASN B 1 200 ? 8.428 17.863 40.945 1.00 14.49 223 ASN B C 1
ATOM 3927 O O . ASN B 1 200 ? 8.992 18.278 39.920 1.00 15.42 223 ASN B O 1
ATOM 3932 N N . GLY B 1 201 ? 8.444 18.510 42.111 1.00 10.12 224 GLY B N 1
ATOM 3933 C CA . GLY B 1 201 ? 9.095 19.791 42.313 1.00 8.85 224 GLY B CA 1
ATOM 3934 C C . GLY B 1 201 ? 10.528 19.631 42.770 1.00 13.34 224 GLY B C 1
ATOM 3935 O O . GLY B 1 201 ? 11.072 18.521 42.771 1.00 12.52 224 GLY B O 1
ATOM 3936 N N . SER B 1 202 ? 11.160 20.750 43.161 1.00 11.49 225 SER B N 1
ATOM 3937 C CA . SER B 1 202 ? 12.579 20.782 43.516 1.00 11.57 225 SER B CA 1
ATOM 3938 C C . SER B 1 202 ? 12.876 20.550 44.988 1.00 14.17 225 SER B C 1
ATOM 3939 O O . SER B 1 202 ? 14.030 20.267 45.315 1.00 12.22 225 SER B O 1
ATOM 3942 N N . GLY B 1 203 ? 11.874 20.769 45.858 1.00 11.27 226 GLY B N 1
ATOM 3943 C CA . GLY B 1 203 ? 12.026 20.723 47.307 1.00 12.11 226 GLY B CA 1
ATOM 3944 C C . GLY B 1 203 ? 12.350 22.105 47.862 1.00 14.70 226 GLY B C 1
ATOM 3945 O O . GLY B 1 203 ? 12.370 22.296 49.070 1.00 14.72 226 GLY B O 1
ATOM 3946 N N . ARG B 1 204 ? 12.606 23.091 46.980 1.00 10.15 227 ARG B N 1
ATOM 3947 C CA . ARG B 1 204 ? 12.986 24.448 47.432 1.00 9.08 227 ARG B CA 1
ATOM 3948 C C . ARG B 1 204 ? 11.805 25.419 47.540 1.00 12.05 227 ARG B C 1
ATOM 3949 O O . ARG B 1 204 ? 10.752 25.188 46.956 1.00 10.29 227 ARG B O 1
ATOM 3957 N N . GLU B 1 205 ? 12.022 26.543 48.254 1.00 8.93 228 GLU B N 1
ATOM 3958 C CA . GLU B 1 205 ? 11.109 27.682 48.313 1.00 8.09 228 GLU B CA 1
ATOM 3959 C C . GLU B 1 205 ? 11.573 28.549 47.125 1.00 12.01 228 GLU B C 1
ATOM 3960 O O . GLU B 1 205 ? 12.606 29.225 47.211 1.00 13.30 228 GLU B O 1
ATOM 3966 N N . GLU B 1 206 ? 10.846 28.463 46.011 1.00 8.27 229 GLU B N 1
ATOM 3967 C CA . GLU B 1 206 ? 11.241 29.042 44.727 1.00 8.32 229 GLU B CA 1
ATOM 3968 C C . GLU B 1 206 ? 10.683 30.431 44.487 1.00 11.17 229 GLU B C 1
ATOM 3969 O O . GLU B 1 206 ? 9.536 30.688 44.817 1.00 11.16 229 GLU B O 1
ATOM 3975 N N . PRO B 1 207 ? 11.472 31.311 43.827 1.00 9.99 230 PRO B N 1
ATOM 3976 C CA . PRO B 1 207 ? 10.954 32.652 43.489 1.00 10.01 230 PRO B CA 1
ATOM 3977 C C . PRO B 1 207 ? 10.004 32.559 42.298 1.00 14.31 230 PRO B C 1
ATOM 3978 O O . PRO B 1 207 ? 10.327 31.889 41.294 1.00 15.44 230 PRO B O 1
ATOM 3982 N N . LEU B 1 208 ? 8.854 33.228 42.376 1.00 10.67 231 LEU B N 1
ATOM 3983 C CA . LEU B 1 208 ? 7.903 33.158 41.254 1.00 10.43 231 LEU B CA 1
ATOM 3984 C C . LEU B 1 208 ? 7.463 34.529 40.776 1.00 14.12 231 LEU B C 1
ATOM 3985 O O . LEU B 1 208 ? 7.063 34.658 39.612 1.00 13.92 231 LEU B O 1
ATOM 3990 N N . VAL B 1 209 ? 7.483 35.540 41.671 1.00 9.89 232 VAL B N 1
ATOM 3991 C CA . VAL B 1 209 ? 7.045 36.901 41.337 1.00 9.31 232 VAL B CA 1
ATOM 3992 C C . VAL B 1 209 ? 8.088 37.839 41.930 1.00 12.84 232 VAL B C 1
ATOM 3993 O O . VAL B 1 209 ? 8.288 37.841 43.152 1.00 12.13 232 VAL B O 1
ATOM 3997 N N . PHE B 1 210 ? 8.781 38.606 41.075 1.00 8.79 233 PHE B N 1
ATOM 3998 C CA . PHE B 1 210 ? 9.835 39.483 41.578 1.00 8.75 233 PHE B CA 1
ATOM 3999 C C . PHE B 1 210 ? 10.154 40.570 40.576 1.00 11.26 233 PHE B C 1
ATOM 4000 O O . PHE B 1 210 ? 9.693 40.528 39.432 1.00 11.38 233 PHE B O 1
ATOM 4008 N N . THR B 1 211 ? 10.947 41.557 41.010 1.00 9.48 234 THR B N 1
ATOM 4009 C CA . THR B 1 211 ? 11.408 42.653 40.176 1.00 9.07 234 THR B CA 1
ATOM 4010 C C . THR B 1 211 ? 12.880 42.452 39.936 1.00 12.07 234 THR B C 1
ATOM 4011 O O . THR B 1 211 ? 13.564 41.761 40.718 1.00 11.37 234 THR B O 1
ATOM 4015 N N . VAL B 1 212 ? 13.387 43.042 38.856 1.00 9.83 235 VAL B N 1
ATOM 4016 C CA . VAL B 1 212 ? 14.772 42.794 38.442 1.00 9.51 235 VAL B CA 1
ATOM 4017 C C . VAL B 1 212 ? 15.602 44.037 38.562 1.00 14.46 235 VAL B C 1
ATOM 4018 O O . VAL B 1 212 ? 15.159 45.107 38.160 1.00 15.50 235 VAL B O 1
ATOM 4022 N N . ASP B 1 213 ? 16.841 43.881 39.067 1.00 11.66 236 ASP B N 1
ATOM 4023 C CA . ASP B 1 213 ? 17.781 44.994 39.224 1.00 11.06 236 ASP B CA 1
ATOM 4024 C C . ASP B 1 213 ? 18.560 45.167 37.911 1.00 14.58 236 ASP B C 1
ATOM 4025 O O . ASP B 1 213 ? 19.489 44.413 37.639 1.00 15.44 236 ASP B O 1
ATOM 4030 N N . TYR B 1 214 ? 18.170 46.163 37.101 1.00 14.30 237 TYR B N 1
ATOM 4031 C CA . TYR B 1 214 ? 18.798 46.407 35.815 1.00 15.32 237 TYR B CA 1
ATOM 4032 C C . TYR B 1 214 ? 18.764 47.898 35.510 1.00 20.63 237 TYR B C 1
ATOM 4033 O O . TYR B 1 214 ? 17.817 48.391 34.894 1.00 18.54 237 TYR B O 1
ATOM 4042 N N . GLY B 1 215 ? 19.769 48.621 36.013 1.00 18.82 238 GLY B N 1
ATOM 4043 C CA . GLY B 1 215 ? 19.838 50.074 35.839 1.00 19.06 238 GLY B CA 1
ATOM 4044 C C . GLY B 1 215 ? 18.636 50.743 36.470 1.00 22.50 238 GLY B C 1
ATOM 4045 O O . GLY B 1 215 ? 18.253 50.392 37.584 1.00 23.20 238 GLY B O 1
ATOM 4046 N N . ASN B 1 216 ? 17.983 51.655 35.748 1.00 18.73 239 ASN B N 1
ATOM 4047 C CA . ASN B 1 216 ? 16.806 52.308 36.296 1.00 18.48 239 ASN B CA 1
ATOM 4048 C C . ASN B 1 216 ? 15.500 51.716 35.710 1.00 20.66 239 ASN B C 1
ATOM 4049 O O . ASN B 1 216 ? 14.434 52.308 35.896 1.00 21.76 239 ASN B O 1
ATOM 4054 N N . ALA B 1 217 ? 15.575 50.542 35.055 1.00 15.80 240 ALA B N 1
ATOM 4055 C CA . ALA B 1 217 ? 14.375 49.893 34.523 1.00 14.16 240 ALA B CA 1
ATOM 4056 C C . ALA B 1 217 ? 13.486 49.356 35.643 1.00 16.17 240 ALA B C 1
ATOM 4057 O O . ALA B 1 217 ? 13.990 48.947 36.700 1.00 15.72 240 ALA B O 1
ATOM 4059 N N . ARG B 1 218 ? 12.169 49.330 35.391 1.00 12.47 241 ARG B N 1
ATOM 4060 C CA . ARG B 1 218 ? 11.185 48.733 36.292 1.00 10.68 241 ARG B CA 1
ATOM 4061 C C . ARG B 1 218 ? 10.714 47.480 35.605 1.00 14.69 241 ARG B C 1
ATOM 4062 O O . ARG B 1 218 ? 9.971 47.539 34.622 1.00 15.14 241 ARG B O 1
ATOM 4070 N N . ILE B 1 219 ? 11.252 46.337 36.043 1.00 10.79 242 ILE B N 1
ATOM 4071 C CA . ILE B 1 219 ? 10.970 45.061 35.397 1.00 9.33 242 ILE B CA 1
ATOM 4072 C C . ILE B 1 219 ? 10.212 44.173 36.372 1.00 13.21 242 ILE B C 1
ATOM 4073 O O . ILE B 1 219 ? 10.724 43.861 37.442 1.00 11.76 242 ILE B O 1
ATOM 4078 N N . PHE B 1 220 ? 9.016 43.736 35.967 1.00 8.72 243 PHE B N 1
ATOM 4079 C CA . PHE B 1 220 ? 8.156 42.875 36.766 1.00 9.09 243 PHE B CA 1
ATOM 4080 C C . PHE B 1 220 ? 8.133 41.506 36.129 1.00 14.12 243 PHE B C 1
ATOM 4081 O O . PHE B 1 220 ? 7.683 41.361 35.001 1.00 13.06 243 PHE B O 1
ATOM 4089 N N . HIS B 1 221 ? 8.595 40.496 36.858 1.00 11.03 244 HIS B N 1
ATOM 4090 C CA . HIS B 1 221 ? 8.684 39.142 36.331 1.00 9.07 244 HIS B CA 1
ATOM 4091 C C . HIS B 1 221 ? 7.693 38.251 37.074 1.00 12.73 244 HIS B C 1
ATOM 4092 O O . HIS B 1 221 ? 7.832 38.047 38.278 1.00 10.07 244 HIS B O 1
ATOM 4099 N N . THR B 1 222 ? 6.716 37.686 36.334 1.00 8.95 245 THR B N 1
ATOM 4100 C CA . THR B 1 222 ? 5.743 36.754 36.905 1.00 9.91 245 THR B CA 1
ATOM 4101 C C . THR B 1 222 ? 5.864 35.423 36.157 1.00 11.95 245 THR B C 1
ATOM 4102 O O . THR B 1 222 ? 5.678 35.364 34.942 1.00 13.08 245 THR B O 1
ATOM 4114 N N . LEU B 1 224 ? 3.969 32.933 36.805 1.00 10.09 247 LEU B N 1
ATOM 4115 C CA . LEU B 1 224 ? 2.643 32.316 36.846 1.00 10.65 247 LEU B CA 1
ATOM 4116 C C . LEU B 1 224 ? 1.926 32.418 35.511 1.00 14.75 247 LEU B C 1
ATOM 4117 O O . LEU B 1 224 ? 2.272 33.274 34.696 1.00 12.40 247 LEU B O 1
ATOM 4122 N N . GLY B 1 225 ? 0.896 31.582 35.335 1.00 12.07 248 GLY B N 1
ATOM 4123 C CA . GLY B 1 225 ? -0.043 31.704 34.226 1.00 11.91 248 GLY B CA 1
ATOM 4124 C C . GLY B 1 225 ? 0.135 30.852 32.996 1.00 14.00 248 GLY B C 1
ATOM 4125 O O . GLY B 1 225 ? -0.176 31.325 31.902 1.00 14.02 248 GLY B O 1
ATOM 4126 N N . HIS B 1 226 ? 0.547 29.571 33.163 1.00 10.59 249 HIS B N 1
ATOM 4127 C CA . HIS B 1 226 ? 0.627 28.643 32.024 1.00 10.70 249 HIS B CA 1
ATOM 4128 C C . HIS B 1 226 ? -0.716 28.691 31.237 1.00 14.05 249 HIS B C 1
ATOM 4129 O O . HIS B 1 226 ? -1.778 28.422 31.821 1.00 12.81 249 HIS B O 1
ATOM 4136 N N . ALA B 1 227 ? -0.667 29.049 29.943 1.00 10.65 250 ALA B N 1
ATOM 4137 C CA . ALA B 1 227 ? -1.872 29.209 29.095 1.00 11.72 250 ALA B CA 1
ATOM 4138 C C . ALA B 1 227 ? -2.583 27.878 28.831 1.00 16.33 250 ALA B C 1
ATOM 4139 O O . ALA B 1 227 ? -1.949 26.882 28.448 1.00 13.46 250 ALA B O 1
ATOM 4141 N N . GLY B 1 228 ? -3.906 27.910 28.988 1.00 13.47 251 GLY B N 1
ATOM 4142 C CA . GLY B 1 228 ? -4.770 26.767 28.706 1.00 14.31 251 GLY B CA 1
ATOM 4143 C C . GLY B 1 228 ? -5.006 26.597 27.211 1.00 18.39 251 GLY B C 1
ATOM 4144 O O . GLY B 1 228 ? -4.499 27.377 26.400 1.00 17.71 251 GLY B O 1
ATOM 4145 N N . ALA B 1 229 ? -5.791 25.566 26.832 1.00 17.89 252 ALA B N 1
ATOM 4146 C CA . ALA B 1 229 ? -6.052 25.257 25.427 1.00 19.06 252 ALA B CA 1
ATOM 4147 C C . ALA B 1 229 ? -7.014 26.258 24.770 1.00 19.43 252 ALA B C 1
ATOM 4148 O O . ALA B 1 229 ? -7.006 26.380 23.551 1.00 18.79 252 ALA B O 1
ATOM 4150 N N . THR B 1 230 ? -7.865 26.923 25.560 1.00 14.57 253 THR B N 1
ATOM 4151 C CA . THR B 1 230 ? -8.839 27.909 25.039 1.00 15.12 253 THR B CA 1
ATOM 4152 C C . THR B 1 230 ? -8.912 29.094 26.001 1.00 18.15 253 THR B C 1
ATOM 4153 O O . THR B 1 230 ? -8.471 28.968 27.134 1.00 16.48 253 THR B O 1
ATOM 4157 N N . THR B 1 231 ? -9.549 30.207 25.590 1.00 14.10 254 THR B N 1
ATOM 4158 C CA . THR B 1 231 ? -9.699 31.363 26.491 1.00 13.05 254 THR B CA 1
ATOM 4159 C C . THR B 1 231 ? -10.707 31.048 27.626 1.00 17.13 254 THR B C 1
ATOM 4160 O O . THR B 1 231 ? -10.633 31.669 28.685 1.00 15.93 254 THR B O 1
ATOM 4164 N N . GLU B 1 232 ? -11.620 30.064 27.414 1.00 14.51 255 GLU B N 1
ATOM 4165 C CA . GLU B 1 232 ? -12.611 29.671 28.425 1.00 13.75 255 GLU B CA 1
ATOM 4166 C C . GLU B 1 232 ? -12.058 28.654 29.452 1.00 17.75 255 GLU B C 1
ATOM 4167 O O . GLU B 1 232 ? -12.446 28.694 30.629 1.00 18.09 255 GLU B O 1
ATOM 4173 N N . ASP B 1 233 ? -11.206 27.712 29.004 1.00 15.04 256 ASP B N 1
ATOM 4174 C CA . ASP B 1 233 ? -10.593 26.666 29.854 1.00 15.55 256 ASP B CA 1
ATOM 4175 C C . ASP B 1 233 ? -9.136 27.060 30.073 1.00 18.86 256 ASP B C 1
ATOM 4176 O O . ASP B 1 233 ? -8.244 26.601 29.357 1.00 18.57 256 ASP B O 1
ATOM 4181 N N . ASN B 1 234 ? -8.904 27.988 31.015 1.00 14.90 257 ASN B N 1
ATOM 4182 C CA . ASN B 1 234 ? -7.603 28.627 31.182 1.00 13.24 257 ASN B CA 1
ATOM 4183 C C . ASN B 1 234 ? -7.394 29.026 32.648 1.00 14.26 257 ASN B C 1
ATOM 4184 O O . ASN B 1 234 ? -7.067 30.174 32.941 1.00 12.15 257 ASN B O 1
ATOM 4189 N N . ILE B 1 235 ? -7.576 28.044 33.553 1.00 12.48 258 ILE B N 1
ATOM 4190 C CA A ILE B 1 235 ? -7.625 28.219 35.003 0.50 11.72 258 ILE B CA 1
ATOM 4191 C CA B ILE B 1 235 ? -7.601 28.178 35.017 0.50 11.81 258 ILE B CA 1
ATOM 4192 C C . ILE B 1 235 ? -6.431 29.002 35.603 1.00 13.74 258 ILE B C 1
ATOM 4193 O O . ILE B 1 235 ? -6.670 29.835 36.476 1.00 11.63 258 ILE B O 1
ATOM 4202 N N . ALA B 1 236 ? -5.181 28.759 35.164 1.00 11.31 259 ALA B N 1
ATOM 4203 C CA . ALA B 1 236 ? -4.016 29.466 35.737 1.00 11.74 259 ALA B CA 1
ATOM 4204 C C . ALA B 1 236 ? -4.084 30.977 35.526 1.00 14.33 259 ALA B C 1
ATOM 4205 O O . ALA B 1 236 ? -3.627 31.725 36.398 1.00 14.39 259 ALA B O 1
ATOM 4215 N N . GLN B 1 238 ? -7.122 32.490 34.712 1.00 10.85 261 GLN B N 1
ATOM 4216 C CA . GLN B 1 238 ? -8.428 32.906 35.237 1.00 10.77 261 GLN B CA 1
ATOM 4217 C C . GLN B 1 238 ? -8.354 33.145 36.748 1.00 13.90 261 GLN B C 1
ATOM 4218 O O . GLN B 1 238 ? -9.247 33.778 37.301 1.00 14.83 261 GLN B O 1
ATOM 4224 N N . CYS B 1 239 ? -7.279 32.685 37.408 1.00 11.18 262 CYS B N 1
ATOM 4225 C CA . CYS B 1 239 ? -7.030 32.957 38.832 1.00 11.86 262 CYS B CA 1
ATOM 4226 C C . CYS B 1 239 ? -7.065 34.473 39.091 1.00 13.86 262 CYS B C 1
ATOM 4227 O O . CYS B 1 239 ? -6.380 35.226 38.388 1.00 14.33 262 CYS B O 1
ATOM 4230 N N . THR B 1 240 ? -7.836 34.916 40.096 1.00 11.22 263 THR B N 1
ATOM 4231 C CA . THR B 1 240 ? -7.911 36.349 40.473 1.00 10.64 263 THR B CA 1
ATOM 4232 C C . THR B 1 240 ? -6.555 36.865 40.913 1.00 12.31 263 THR B C 1
ATOM 4233 O O . THR B 1 240 ? -6.213 38.006 40.604 1.00 10.59 263 THR B O 1
ATOM 4237 N N . GLY B 1 241 ? -5.809 36.040 41.657 1.00 11.22 264 GLY B N 1
ATOM 4238 C CA . GLY B 1 241 ? -4.469 36.397 42.114 1.00 11.29 264 GLY B CA 1
ATOM 4239 C C . GLY B 1 241 ? -3.546 36.700 40.945 1.00 15.03 264 GLY B C 1
ATOM 4240 O O . GLY B 1 241 ? -2.839 37.716 40.957 1.00 14.33 264 GLY B O 1
ATOM 4241 N N . PHE B 1 242 ? -3.561 35.818 39.911 1.00 9.87 265 PHE B N 1
ATOM 4242 C CA . PHE B 1 242 ? -2.750 36.031 38.709 1.00 9.16 265 PHE B CA 1
ATOM 4243 C C . PHE B 1 242 ? -3.088 37.396 38.095 1.00 13.83 265 PHE B C 1
ATOM 4244 O O . PHE B 1 242 ? -2.184 38.191 37.797 1.00 12.35 265 PHE B O 1
ATOM 4252 N N . GLN B 1 243 ? -4.397 37.666 37.921 1.00 11.03 266 GLN B N 1
ATOM 4253 C CA . GLN B 1 243 ? -4.859 38.886 37.277 1.00 10.51 266 GLN B CA 1
ATOM 4254 C C . GLN B 1 243 ? -4.509 40.134 38.084 1.00 14.62 266 GLN B C 1
ATOM 4255 O O . GLN B 1 243 ? -4.038 41.109 37.496 1.00 12.82 266 GLN B O 1
ATOM 4261 N N . VAL B 1 244 ? -4.765 40.120 39.404 1.00 11.16 267 VAL B N 1
ATOM 4262 C CA . VAL B 1 244 ? -4.487 41.258 40.286 1.00 11.22 267 VAL B CA 1
ATOM 4263 C C . VAL B 1 244 ? -2.968 41.544 40.304 1.00 13.99 267 VAL B C 1
ATOM 4264 O O . VAL B 1 244 ? -2.581 42.704 40.175 1.00 13.47 267 VAL B O 1
ATOM 4268 N N . LEU B 1 245 ? -2.118 40.505 40.403 1.00 11.95 268 LEU B N 1
ATOM 4269 C CA A LEU B 1 245 ? -0.676 40.740 40.390 0.50 11.72 268 LEU B CA 1
ATOM 4270 C CA B LEU B 1 245 ? -0.664 40.680 40.376 0.50 11.77 268 LEU B CA 1
ATOM 4271 C C . LEU B 1 245 ? -0.231 41.262 39.036 1.00 13.34 268 LEU B C 1
ATOM 4272 O O . LEU B 1 245 ? 0.622 42.139 39.000 1.00 12.78 268 LEU B O 1
ATOM 4281 N N . LEU B 1 246 ? -0.839 40.778 37.939 1.00 10.42 269 LEU B N 1
ATOM 4282 C CA . LEU B 1 246 ? -0.504 41.297 36.598 1.00 11.19 269 LEU B CA 1
ATOM 4283 C C . LEU B 1 246 ? -0.856 42.786 36.502 1.00 12.74 269 LEU B C 1
ATOM 4284 O O . LEU B 1 246 ? -0.033 43.580 36.042 1.00 12.45 269 LEU B O 1
ATOM 4289 N N . LEU B 1 247 ? -2.067 43.159 36.925 1.00 10.56 270 LEU B N 1
ATOM 4290 C CA . LEU B 1 247 ? -2.545 44.547 36.868 1.00 10.12 270 LEU B CA 1
ATOM 4291 C C . LEU B 1 247 ? -1.686 45.483 37.721 1.00 13.56 270 LEU B C 1
ATOM 4292 O O . LEU B 1 247 ? -1.339 46.586 37.275 1.00 12.11 270 LEU B O 1
ATOM 4297 N N . ARG B 1 248 ? -1.322 45.018 38.943 1.00 10.64 271 ARG B N 1
ATOM 4298 C CA A ARG B 1 248 ? -0.512 45.807 39.884 0.50 10.38 271 ARG B CA 1
ATOM 4299 C CA B ARG B 1 248 ? -0.517 45.836 39.858 0.50 10.38 271 ARG B CA 1
ATOM 4300 C C . ARG B 1 248 ? 0.929 45.913 39.392 1.00 13.19 271 ARG B C 1
ATOM 4301 O O . ARG B 1 248 ? 1.513 46.989 39.435 1.00 10.85 271 ARG B O 1
ATOM 4316 N N . GLY B 1 249 ? 1.478 44.791 38.925 1.00 10.21 272 GLY B N 1
ATOM 4317 C CA . GLY B 1 249 ? 2.848 44.715 38.405 1.00 9.89 272 GLY B CA 1
ATOM 4318 C C . GLY B 1 249 ? 3.002 45.565 37.167 1.00 12.45 272 GLY B C 1
ATOM 4319 O O . GLY B 1 249 ? 3.999 46.276 37.018 1.00 11.95 272 GLY B O 1
ATOM 4320 N N . ALA B 1 250 ? 2.002 45.519 36.284 1.00 10.64 273 ALA B N 1
ATOM 4321 C CA . ALA B 1 250 ? 2.002 46.319 35.046 1.00 10.04 273 ALA B CA 1
ATOM 4322 C C . ALA B 1 250 ? 1.920 47.816 35.371 1.00 11.80 273 ALA B C 1
ATOM 4323 O O . ALA B 1 250 ? 2.696 48.604 34.825 1.00 12.23 273 ALA B O 1
ATOM 4325 N N . GLU B 1 251 ? 1.046 48.213 36.315 1.00 10.56 274 GLU B N 1
ATOM 4326 C CA . GLU B 1 251 ? 0.952 49.625 36.710 1.00 9.89 274 GLU B CA 1
ATOM 4327 C C . GLU B 1 251 ? 2.277 50.110 37.332 1.00 12.78 274 GLU B C 1
ATOM 4328 O O . GLU B 1 251 ? 2.783 51.185 36.977 1.00 13.43 274 GLU B O 1
ATOM 4334 N N . TRP B 1 252 ? 2.839 49.299 38.240 1.00 9.98 275 TRP B N 1
ATOM 4335 C CA . TRP B 1 252 ? 4.112 49.634 38.869 1.00 11.18 275 TRP B CA 1
ATOM 4336 C C . TRP B 1 252 ? 5.233 49.741 37.805 1.00 13.27 275 TRP B C 1
ATOM 4337 O O . TRP B 1 252 ? 6.005 50.707 37.818 1.00 12.34 275 TRP B O 1
ATOM 4348 N N . ALA B 1 253 ? 5.320 48.760 36.884 1.00 10.79 276 ALA B N 1
ATOM 4349 C CA . ALA B 1 253 ? 6.394 48.774 35.875 1.00 9.99 276 ALA B CA 1
ATOM 4350 C C . ALA B 1 253 ? 6.317 50.030 34.992 1.00 14.99 276 ALA B C 1
ATOM 4351 O O . ALA B 1 253 ? 7.350 50.654 34.704 1.00 14.97 276 ALA B O 1
ATOM 4353 N N . ALA B 1 254 ? 5.087 50.476 34.670 1.00 12.19 277 ALA B N 1
ATOM 4354 C CA . ALA B 1 254 ? 4.860 51.650 33.844 1.00 1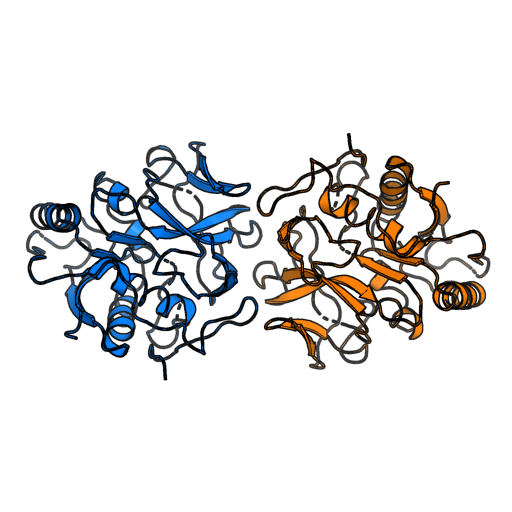3.33 277 ALA B CA 1
ATOM 4355 C C . ALA B 1 254 ? 5.121 52.987 34.573 1.00 18.07 277 ALA B C 1
ATOM 4356 O O . ALA B 1 254 ? 5.640 53.932 33.957 1.00 15.92 277 ALA B O 1
ATOM 4358 N N . THR B 1 255 ? 4.702 53.097 35.851 1.00 15.52 278 THR B N 1
ATOM 4359 C CA . THR B 1 255 ? 4.687 54.389 36.555 1.00 16.59 278 THR B CA 1
ATOM 4360 C C . THR B 1 255 ? 5.466 54.486 37.882 1.00 20.81 278 THR B C 1
ATOM 4361 O O . THR B 1 255 ? 5.604 55.598 38.404 1.00 21.20 278 THR B O 1
ATOM 4365 N N . GLY B 1 256 ? 5.895 53.354 38.441 1.00 17.43 279 GLY B N 1
ATOM 4366 C CA . GLY B 1 256 ? 6.584 53.313 39.723 1.00 17.10 279 GLY B CA 1
ATOM 4367 C C . GLY B 1 256 ? 5.611 53.275 40.897 1.00 20.83 279 GLY B C 1
ATOM 4368 O O . GLY B 1 256 ? 6.035 53.181 42.047 1.00 18.44 279 GLY B O 1
ATOM 4369 N N . LYS B 1 257 ? 4.297 53.366 40.631 1.00 18.12 280 LYS B N 1
ATOM 4370 C CA . LYS B 1 257 ? 3.333 53.328 41.738 1.00 17.70 280 LYS B CA 1
ATOM 4371 C C . LYS B 1 257 ? 2.152 52.412 41.423 1.00 18.90 280 LYS B C 1
ATOM 4372 O O . LYS B 1 257 ? 1.980 51.969 40.297 1.00 17.47 280 LYS B O 1
ATOM 4376 N N . VAL B 1 258 ? 1.363 52.109 42.459 1.00 15.62 281 VAL B N 1
ATOM 4377 C CA . VAL B 1 258 ? 0.164 51.277 42.378 1.00 15.85 281 VAL B CA 1
ATOM 4378 C C . VAL B 1 258 ? -0.962 52.089 43.022 1.00 22.08 281 VAL B C 1
ATOM 4379 O O . VAL B 1 258 ? -0.842 52.467 44.188 1.00 21.95 281 VAL B O 1
ATOM 4383 N N . THR B 1 259 ? -2.019 52.392 42.253 1.00 18.58 282 THR B N 1
ATOM 4384 C CA . THR B 1 259 ? -3.161 53.203 42.720 1.00 19.29 282 THR B CA 1
ATOM 4385 C C . THR B 1 259 ? -4.439 52.343 42.761 1.00 25.47 282 THR B C 1
ATOM 4386 O O . THR B 1 259 ? -5.551 52.873 42.857 1.00 28.42 282 THR B O 1
ATOM 4390 N N . GLN B 1 260 ? -4.280 51.028 42.684 1.00 20.78 283 GLN B N 1
ATOM 4391 C CA . GLN B 1 260 ? -5.400 50.093 42.675 1.00 19.95 283 GLN B CA 1
ATOM 4392 C C . GLN B 1 260 ? -5.685 49.596 44.066 1.00 25.09 283 GLN B C 1
ATOM 4393 O O . GLN B 1 260 ? -4.789 49.052 44.718 1.00 25.11 283 GLN B O 1
ATOM 4399 N N . LYS B 1 261 ? -6.954 49.719 44.513 1.00 22.78 284 LYS B N 1
ATOM 4400 C CA . LYS B 1 261 ? -7.335 49.228 45.832 1.00 21.83 284 LYS B CA 1
ATOM 4401 C C . LYS B 1 261 ? -7.300 47.694 45.875 1.00 24.21 284 LYS B C 1
ATOM 4402 O O . LYS B 1 261 ? -7.388 47.044 44.827 1.00 20.91 284 LYS B O 1
ATOM 4404 N N . VAL B 1 262 ? -7.160 47.124 47.093 1.00 21.76 285 VAL B N 1
ATOM 4405 C CA . VAL B 1 262 ? -7.180 45.675 47.278 1.00 21.60 285 VAL B CA 1
ATOM 4406 C C . VAL B 1 262 ? -8.599 45.221 46.919 1.00 22.73 285 VAL B C 1
ATOM 4407 O O . VAL B 1 262 ? -9.551 45.765 47.481 1.00 22.69 285 VAL B O 1
ATOM 4411 N N . PRO B 1 263 ? -8.783 44.297 45.952 1.00 18.11 286 PRO B N 1
ATOM 4412 C CA . PRO B 1 263 ? -10.153 43.919 45.574 1.00 18.20 286 PRO B CA 1
ATOM 4413 C C . PRO B 1 263 ? -10.805 43.004 46.598 1.00 22.25 286 PRO B C 1
ATOM 4414 O O . PRO B 1 263 ? -10.122 42.267 47.306 1.00 22.71 286 PRO B O 1
ATOM 4418 N N . LYS B 1 264 ? -12.136 43.031 46.641 1.00 22.23 287 LYS B N 1
ATOM 4419 C CA . LYS B 1 264 ? -12.953 42.206 47.543 1.00 23.03 287 LYS B CA 1
ATOM 4420 C C . LYS B 1 264 ? -12.853 40.706 47.218 1.00 24.54 287 LYS B C 1
ATOM 4421 O O . LYS B 1 264 ? -13.109 39.881 48.088 1.00 22.64 287 LYS B O 1
ATOM 4427 N N . ASP B 1 265 ? -12.486 40.355 45.971 1.00 20.63 288 ASP B N 1
ATOM 4428 C CA . ASP B 1 265 ? -12.427 38.962 45.524 1.00 19.72 288 ASP B CA 1
ATOM 4429 C C . ASP B 1 265 ? -10.994 38.383 45.548 1.00 21.52 288 ASP B C 1
ATOM 4430 O O . ASP B 1 265 ? -10.778 37.325 44.962 1.00 19.31 288 ASP B O 1
ATOM 4435 N N . PHE B 1 266 ? -10.015 39.038 46.239 1.00 16.12 289 PHE B N 1
ATOM 4436 C CA . PHE B 1 266 ? -8.665 38.476 46.238 1.00 15.39 289 PHE B CA 1
ATOM 4437 C C . PHE B 1 266 ? -8.666 37.064 46.909 1.00 18.13 289 PHE B C 1
ATOM 4438 O O . PHE B 1 266 ? -9.386 36.863 47.882 1.00 17.24 289 PHE B O 1
ATOM 4446 N N . PRO B 1 267 ? -7.942 36.060 46.362 1.00 14.69 290 PRO B N 1
ATOM 4447 C CA . PRO B 1 267 ? -7.957 34.726 47.001 1.00 14.57 290 PRO B CA 1
ATOM 4448 C C . PRO B 1 267 ? -7.441 34.720 48.445 1.00 17.50 290 PRO B C 1
ATOM 4449 O O . PRO B 1 267 ? -6.728 35.632 48.863 1.00 16.65 290 PRO B O 1
ATOM 4453 N N . THR B 1 268 ? -7.812 33.691 49.217 1.00 13.56 291 THR B N 1
ATOM 4454 C CA . THR B 1 268 ? -7.283 33.540 50.576 1.00 13.11 291 THR B CA 1
ATOM 4455 C C . THR B 1 268 ? -6.216 32.453 50.528 1.00 13.24 291 THR B C 1
ATOM 4456 O O . THR B 1 268 ? -6.025 31.818 49.497 1.00 12.49 291 THR B O 1
ATOM 4460 N N . GLU B 1 269 ? -5.620 32.151 51.682 1.00 12.51 292 GLU B N 1
ATOM 4461 C CA . GLU B 1 269 ? -4.638 31.083 51.842 1.00 12.72 292 GLU B CA 1
ATOM 4462 C C . GLU B 1 269 ? -5.247 29.712 51.478 1.00 14.80 292 GLU B C 1
ATOM 4463 O O . GLU B 1 269 ? -4.551 28.844 50.952 1.00 14.95 292 GLU B O 1
ATOM 4469 N N . THR B 1 270 ? -6.555 29.535 51.736 1.00 12.37 293 THR B N 1
ATOM 4470 C CA . THR B 1 270 ? -7.229 28.254 51.548 1.00 12.21 293 THR B CA 1
ATOM 4471 C C . THR B 1 270 ? -8.150 28.192 50.350 1.00 18.31 293 THR B C 1
ATOM 4472 O O . THR B 1 270 ? -8.499 27.092 49.917 1.00 18.90 293 THR B O 1
ATOM 4476 N N . THR B 1 271 ? -8.600 29.346 49.843 1.00 14.35 294 THR B N 1
ATOM 4477 C CA . THR B 1 271 ? -9.643 29.336 48.827 1.00 15.24 294 THR B CA 1
ATOM 4478 C C . THR B 1 271 ? -9.254 30.124 47.589 1.00 17.12 294 THR B C 1
ATOM 4479 O O . THR B 1 271 ? -8.986 31.321 47.679 1.00 16.09 294 THR B O 1
ATOM 4483 N N . CYS B 1 272 ? -9.262 29.445 46.434 1.00 13.94 295 CYS B N 1
ATOM 4484 C CA . CYS B 1 272 ? -8.980 30.085 45.140 1.00 13.77 295 CYS B CA 1
ATOM 4485 C C . CYS B 1 272 ? -10.136 30.995 44.791 1.00 16.99 295 CYS B C 1
ATOM 4486 O O . CYS B 1 272 ? -11.284 30.770 45.199 1.00 16.61 295 CYS B O 1
ATOM 4489 N N . SER B 1 273 ? -9.823 32.010 44.024 1.00 13.19 296 SER B N 1
ATOM 4490 C CA . SER B 1 273 ? -10.789 32.963 43.503 1.00 13.42 296 SER B CA 1
ATOM 4491 C C . SER B 1 273 ? -10.521 33.119 42.028 1.00 16.35 296 SER B C 1
ATOM 4492 O O . SER B 1 273 ? -9.362 33.063 41.629 1.00 15.96 296 SER B O 1
ATOM 4495 N N . TYR B 1 274 ? -11.581 33.307 41.220 1.00 12.25 297 TYR B N 1
ATOM 4496 C CA . TYR B 1 274 ? -11.418 33.436 39.771 1.00 12.00 297 TYR B CA 1
ATOM 4497 C C . TYR B 1 274 ? -12.167 34.608 39.200 1.00 14.34 297 TYR B C 1
ATOM 4498 O O . TYR B 1 274 ? -13.164 35.062 39.774 1.00 13.98 297 TYR B O 1
ATOM 4507 N N . ARG B 1 275 ? -11.689 35.069 38.042 1.00 11.84 298 ARG B N 1
ATOM 4508 C CA . ARG B 1 275 ? -12.355 36.055 37.187 1.00 12.44 298 ARG B CA 1
ATOM 4509 C C . ARG B 1 275 ? -12.358 35.365 35.850 1.00 14.90 298 ARG B C 1
ATOM 4510 O O . ARG B 1 275 ? -11.439 35.562 35.048 1.00 13.83 298 ARG B O 1
ATOM 4518 N N . LYS B 1 276 ? -13.319 34.436 35.661 1.00 12.23 299 LYS B N 1
ATOM 4519 C CA . LYS B 1 276 ? -13.365 33.597 34.455 1.00 12.76 299 LYS B CA 1
ATOM 4520 C C . LYS B 1 276 ? -13.460 34.420 33.150 1.00 15.67 299 LYS B C 1
ATOM 4521 O O . LYS B 1 276 ? -12.943 33.973 32.120 1.00 15.57 299 LYS B O 1
ATOM 4527 N N . ASP B 1 277 ? -14.105 35.610 33.203 1.00 13.06 300 ASP B N 1
ATOM 4528 C CA . ASP B 1 277 ? -14.272 36.487 32.044 1.00 13.17 300 ASP B CA 1
ATOM 4529 C C . ASP B 1 277 ? -13.252 37.659 32.033 1.00 15.57 300 ASP B C 1
ATOM 4530 O O . ASP B 1 277 ? -13.448 38.652 31.322 1.00 15.50 300 ASP B O 1
ATOM 4535 N N . TYR B 1 278 ? -12.180 37.551 32.858 1.00 13.10 301 TYR B N 1
ATOM 4536 C CA . TYR B 1 278 ? -11.038 38.491 32.906 1.00 11.28 301 TYR B CA 1
ATOM 4537 C C . TYR B 1 278 ? -11.419 39.922 33.282 1.00 16.76 301 TYR B C 1
ATOM 4538 O O . TYR B 1 278 ? -10.768 40.900 32.878 1.00 16.44 301 TYR B O 1
ATOM 4547 N N . LYS B 1 279 ? -12.428 40.026 34.149 1.00 14.89 302 LYS B N 1
ATOM 4548 C CA . LYS B 1 279 ? -12.863 41.325 34.624 1.00 15.21 302 LYS B CA 1
ATOM 4549 C C . LYS B 1 279 ? -13.325 41.226 36.053 1.00 19.36 302 LYS B C 1
ATOM 4550 O O . LYS B 1 279 ? -13.915 40.226 36.446 1.00 17.69 302 LYS B O 1
ATOM 4556 N N . GLU B 1 280 ? -13.018 42.261 36.837 1.00 20.67 303 GLU B N 1
ATOM 4557 C CA . GLU B 1 280 ? -13.507 42.408 38.192 1.00 23.37 303 GLU B CA 1
ATOM 4558 C C . GLU B 1 280 ? -14.917 42.968 38.122 1.00 34.43 303 GLU B C 1
ATOM 4559 O O . GLU B 1 280 ? -15.144 44.013 37.495 1.00 34.12 303 GLU B O 1
ATOM 4565 N N . ASN B 1 281 ? -15.840 42.363 38.859 1.00 35.88 304 ASN B N 1
ATOM 4566 C CA . ASN B 1 281 ? -17.187 42.935 38.958 1.00 46.84 304 ASN B CA 1
ATOM 4567 C C . ASN B 1 281 ? -17.772 42.694 40.338 1.00 58.77 304 ASN B C 1
ATOM 4568 O O . ASN B 1 281 ? -17.651 41.562 40.856 1.00 56.35 304 ASN B O 1
#

Sequence (551 aa):
RKPIKTLLITGQNNHNWQVSHVVVLKQILENSGRFDVDFVISPEQQGKDSGFVLDFSPYQQLVVLDYNGDSWPEETNRRRFLEYVQNGGGVVIIYHAADNAFSKWPEEFNRICALGGWEGRNENSGPYVYWKDGKLVKDSSSSAGPGGSHGRQHEYVLNGRDKVHPVVKGLPLKWRHAKDELYDRRGPGNIRDILYTAYSDKETNNGSGREEPLVFTVDDYGNNARIFHTLGHAGATTEDNIIAQCTGFQVLLLLRRGAEWAATGKKVTQKVPKDFPTETTCSYRKDYKENKPIKTLLITGQNNHNWQVSHVVLKQILENSGRFDVDFVISPEQGKDSGFVLDFSSPYQLVVLDYNGDSWPEETNRRFLEYVQNNGGGVVIYHAADNAFSKWPEFNRRICALGGWEGRNENSSGPYVYWKDGKLVKDSSSAGPGGSHGRQQHEYVLNGRDKKVHPVVKGLPLKWRHAKDELYDRRGPGNIRDILYTAYSDKETNGSGREEPLVFTVDYGNARIFHTLGHAGATTEDNIIAQCTGFQVLLLLRRGAEWAATGKVTQKVPKDFPTETTCSYRKDYKEN

CATH classification: 3.40.50.880

Solvent-accessible surface area: 21378 Å² total

Radius of gyration: 27.43 Å; Cα contacts (8 Å, |Δi|>4): 1429; chains: 2; bounding box: 48×71×82 Å

Foldseek 3Di:
DQAFEEEEEEAADPFPVVQVVVLLCLLQVQVVRHDYDYQHDYYAPDDQPSADDCVVGLEYEYPYAHDDDDPNNVVNVVVCQQVAHFYEYEDQSLQHDLVDQVSLLLQLAHFDPFDWLVQAFAWADDPLRIDTHSDTDHRKDWFAWDKFKKAFNDCPQQLCPPPDRIFIQWTFTQIAHHHNNQFDFQGIWTQFDVVSVGDRTGGGAWTFGDDNNATYTYHQFRADPHLQPGRSLWPQVSSSSNQSRVCRSPVHGPDDDDPQHGHNPGTGGNSSSHDD/DAFEEEEEEAADPFPVVQVVVLLCLLQVQVVRHDYDYQHDHHAPDDQPSADDCVVGLEYEYPYAHDDDDPNNVVNVLVCQQVAGFYEYEDQSLQHDLVPQVSLLQQLAHFDPFAWLVQAFFWADDPQRIDTHSDTDHGKDWFAWDKWKKAFRVQPQQLRPPPDRIFIQWTFTQIHHGHNNQFDFQGIWTQFDVVSVGDRTRHGAWTFGDDNNATYTYHQFRADPHLQPGRSLWPQVSSSSNQSRVCRSPVHGPDDDDPQHGHNPGTGGNSSSHDD

B-factor: mean 18.56, std 9.99, range [5.75, 96.46]

Nearest PDB structures (foldseek):
  4e5v-assembly2_B  TM=1.003E+00  e=4.659E-61  Parabacteroides merdae ATCC 43184
  1bmt-assembly1_B  TM=5.355E-01  e=1.974E-01  Escherichia coli
  1k7y-assembly1_A  TM=4.631E-01  e=2.678E+00  Escherichia coli
  2z86-assembly1_B  TM=2.924E-01  e=3.213E+00  Escherichia coli
  6kdy-assembly3_E  TM=3.036E-01  e=4.623E+00  Homo sapiens